Protein 4CIT (pdb70)

Radius of gyration: 21.98 Å; Cα contacts (8 Å, |Δi|>4): 734; chains: 1; bounding box: 60×53×66 Å

Nearest PDB structures (foldseek):
  4cit-assembly1_A  TM=1.002E+00  e=1.075E-64  Zobellia galactanivorans
  4usz-assembly1_A  TM=1.001E+00  e=9.151E-61  Zobellia galactanivorans
  8cxl-assembly1_A  TM=7.680E-01  e=2.649E-12  Streptomyces sp. CNQ-525
  8cxl-assembly1_B  TM=7.711E-01  e=4.203E-12  Streptomyces sp. CNQ-525
  3w36-assembly1_A  TM=7.487E-01  e=2.429E-11  Streptomyces sp. CNQ-525

Structure (mmCIF, N/CA/C/O backbone):
data_4CIT
#
_entry.id   4CIT
#
_cell.length_a   42.800
_cell.length_b   84.400
_cell.length_c   117.400
_cell.angle_alpha   90.00
_cell.angle_beta   90.00
_cell.angle_gamma   90.00
#
_symmetry.space_group_name_H-M   'P 21 21 21'
#
loop_
_entity.id
_entity.type
_entity.pdbx_description
1 polymer 'VANADIUM-DEPENDENT HALOPEROXIDASE'
2 non-polymer 'VANADATE ION'
3 non-polymer 'SODIUM ION'
4 water water
#
loop_
_atom_site.group_PDB
_atom_site.id
_atom_site.type_symbol
_atom_site.label_atom_id
_atom_site.label_alt_id
_atom_site.label_comp_id
_atom_site.label_asym_id
_atom_site.label_entity_id
_atom_site.label_seq_id
_atom_site.pdbx_PDB_ins_code
_atom_site.Cartn_x
_atom_site.Cartn_y
_atom_site.Cartn_z
_atom_site.occupancy
_atom_site.B_iso_or_equiv
_atom_site.auth_seq_id
_atom_site.auth_comp_id
_atom_site.auth_asym_id
_atom_site.auth_atom_id
_atom_site.pdbx_PDB_model_num
ATOM 1 N N . LYS A 1 30 ? 18.834 0.863 5.878 1.00 41.22 22 LYS A N 1
ATOM 2 C CA . LYS A 1 30 ? 18.128 0.316 4.631 1.00 39.20 22 LYS A CA 1
ATOM 3 C C . LYS A 1 30 ? 16.728 0.919 4.376 1.00 37.62 22 LYS A C 1
ATOM 4 O O . LYS A 1 30 ? 15.659 0.405 4.836 1.00 33.51 22 LYS A O 1
ATOM 10 N N . GLU A 1 31 ? 16.754 2.042 3.668 1.00 31.62 23 GLU A N 1
ATOM 11 C CA . GLU A 1 31 ? 15.647 3.001 3.692 1.00 34.33 23 GLU A CA 1
ATOM 12 C C . GLU A 1 31 ? 15.553 3.756 2.385 1.00 26.75 23 GLU A C 1
ATOM 13 O O . GLU A 1 31 ? 15.242 4.904 2.340 1.00 27.45 23 GLU A O 1
ATOM 19 N N . GLU A 1 32 ? 15.781 3.050 1.314 1.00 18.40 24 GLU A N 1
ATOM 20 C CA . GLU A 1 32 ? 15.563 3.584 0.022 1.00 16.73 24 GLU A CA 1
ATOM 21 C C . GLU A 1 32 ? 14.071 3.733 -0.297 1.00 17.89 24 GLU A C 1
ATOM 22 O O . GLU A 1 32 ? 13.261 2.965 0.215 1.00 18.45 24 GLU A O 1
ATOM 28 N N . PRO A 1 33 ? 13.716 4.745 -1.090 1.00 18.89 25 PRO A N 1
ATOM 29 C CA . PRO A 1 33 ? 12.295 4.845 -1.459 1.00 20.16 25 PRO A CA 1
ATOM 30 C C . PRO A 1 33 ? 11.942 3.736 -2.436 1.00 20.11 25 PRO A C 1
ATOM 31 O O . PRO A 1 33 ? 12.817 3.188 -3.148 1.00 16.78 25 PRO A O 1
ATOM 35 N N . ILE A 1 34 ? 10.670 3.346 -2.442 1.00 17.75 26 ILE A N 1
ATOM 36 C CA . ILE A 1 34 ? 10.217 2.311 -3.385 1.00 17.56 26 ILE A CA 1
ATOM 37 C C . ILE A 1 34 ? 9.358 3.031 -4.386 1.00 19.91 26 ILE A C 1
ATOM 38 O O . ILE A 1 34 ? 8.370 3.700 -3.999 1.00 19.83 26 ILE A O 1
ATOM 43 N N . ASN A 1 35 ? 9.754 2.964 -5.662 1.00 17.30 27 ASN A N 1
ATOM 44 C CA A ASN A 1 35 ? 9.045 3.675 -6.740 0.70 18.92 27 ASN A CA 1
ATOM 45 C CA B ASN A 1 35 ? 9.064 3.661 -6.702 0.30 17.55 27 ASN A CA 1
ATOM 46 C C . ASN A 1 35 ? 8.095 2.695 -7.384 1.00 18.57 27 ASN A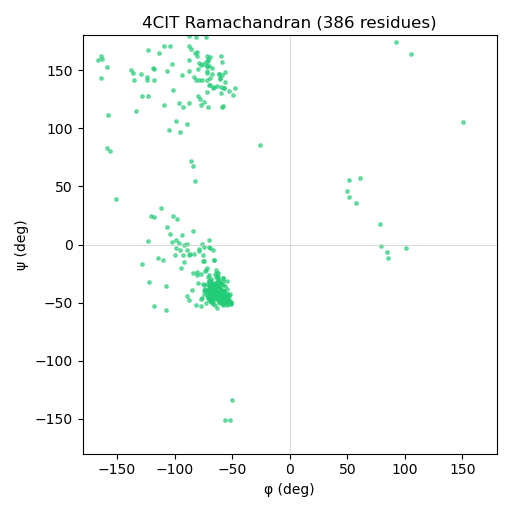 C 1
ATOM 47 O O . ASN A 1 35 ? 8.536 1.732 -8.021 1.00 17.88 27 ASN A O 1
ATOM 56 N N . ILE A 1 36 ? 6.809 2.936 -7.206 1.00 16.09 28 ILE A N 1
ATOM 57 C CA . ILE A 1 36 ? 5.787 2.081 -7.743 1.00 16.22 28 ILE A CA 1
ATOM 58 C C . ILE A 1 36 ? 5.295 2.824 -8.971 1.00 17.83 28 ILE A C 1
ATOM 59 O O . ILE A 1 36 ? 5.035 4.003 -8.934 1.00 20.76 28 ILE A O 1
ATOM 64 N N . THR A 1 37 ? 5.167 2.137 -10.089 1.00 18.21 29 THR A N 1
ATOM 65 C CA . THR A 1 37 ? 4.680 2.809 -11.293 1.00 18.27 29 THR A CA 1
ATOM 66 C C . THR A 1 37 ? 3.414 2.079 -11.831 1.00 15.74 29 THR A C 1
ATOM 67 O O . THR A 1 37 ? 3.074 0.975 -11.407 1.00 15.69 29 THR A O 1
ATOM 71 N N . PRO A 1 38 ? 2.722 2.728 -12.768 1.00 15.55 30 PRO A N 1
ATOM 72 C CA . PRO A 1 38 ? 1.514 2.068 -13.300 1.00 15.33 30 PRO A CA 1
ATOM 73 C C . PRO A 1 38 ? 1.857 0.774 -13.977 1.00 14.97 30 PRO A C 1
ATOM 74 O O . PRO A 1 38 ? 1.021 -0.171 -14.014 1.00 14.92 30 PRO A O 1
ATOM 78 N N . GLU A 1 39 ? 3.095 0.650 -14.448 1.00 15.95 31 GLU A N 1
ATOM 79 C CA . GLU A 1 39 ? 3.463 -0.639 -15.094 1.00 16.20 31 GLU A CA 1
ATOM 80 C C . GLU A 1 39 ? 3.438 -1.865 -14.138 1.00 17.67 31 GLU A C 1
ATOM 81 O O . GLU A 1 39 ? 3.301 -2.988 -14.611 1.00 14.20 31 GLU A O 1
ATOM 87 N N . GLU A 1 40 ? 3.546 -1.651 -12.807 1.00 16.07 32 GLU A N 1
ATOM 88 C CA . GLU A 1 40 ? 3.4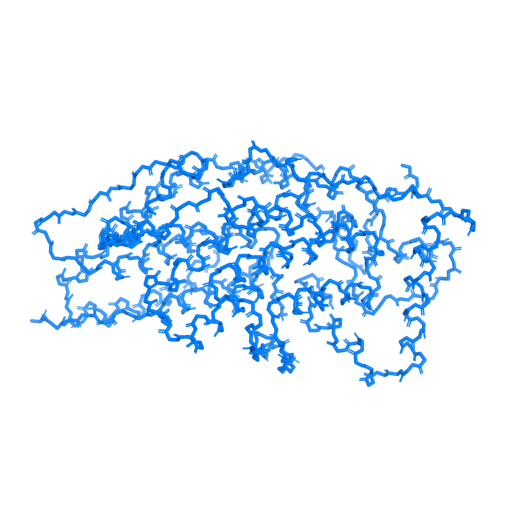49 -2.723 -11.906 1.00 17.27 32 GLU A CA 1
ATOM 89 C C . GLU A 1 40 ? 1.985 -3.184 -11.739 1.00 15.86 32 GLU A C 1
ATOM 90 O O . GLU A 1 40 ? 1.703 -4.368 -11.539 1.00 15.08 32 GLU A O 1
ATOM 96 N N . LEU A 1 41 ? 1.049 -2.238 -11.818 1.00 14.62 33 LEU A N 1
ATOM 97 C CA . LEU A 1 41 ? -0.349 -2.619 -11.876 1.00 15.70 33 LEU A CA 1
ATOM 98 C C . LEU A 1 41 ? -0.590 -3.429 -13.162 1.00 13.63 33 LEU A C 1
ATOM 99 O O . LEU A 1 41 ? -1.268 -4.503 -13.151 1.00 13.34 33 LEU A O 1
ATOM 104 N N . ASP A 1 42 ? -0.046 -2.918 -14.277 1.00 13.25 34 ASP A N 1
ATOM 105 C CA . ASP A 1 42 ? -0.189 -3.636 -15.523 1.00 13.25 34 ASP A CA 1
ATOM 106 C C . ASP A 1 42 ? 0.362 -5.075 -15.453 1.00 13.29 34 ASP A C 1
ATOM 107 O O . ASP A 1 42 ? -0.191 -5.974 -16.101 1.00 13.86 34 ASP A O 1
ATOM 112 N N . ALA A 1 43 ? 1.494 -5.249 -14.780 1.00 12.14 35 ALA A N 1
ATOM 113 C CA . ALA A 1 43 ? 2.090 -6.562 -14.557 1.00 13.27 35 ALA A CA 1
ATOM 114 C C . ALA A 1 43 ? 1.067 -7.528 -13.903 1.00 12.49 35 ALA A C 1
ATOM 115 O O . ALA A 1 43 ? 0.902 -8.667 -14.314 1.00 11.90 35 ALA A O 1
ATOM 117 N N . SER A 1 44 ? 0.374 -7.088 -12.856 1.00 12.29 36 SER A N 1
ATOM 118 C CA . SER A 1 44 ? -0.623 -7.893 -12.211 1.00 12.61 36 SER A CA 1
ATOM 119 C C . SER A 1 44 ? -1.798 -8.244 -13.120 1.00 12.23 36 SER A C 1
ATOM 120 O O . SER A 1 44 ? -2.186 -9.426 -13.224 1.00 12.09 36 SER A O 1
ATOM 123 N N . ILE A 1 45 ? -2.266 -7.270 -13.884 1.00 11.27 37 ILE A N 1
ATOM 124 C CA . ILE A 1 45 ? -3.399 -7.494 -14.776 1.00 11.91 37 ILE A CA 1
ATOM 125 C C . ILE A 1 45 ? -2.946 -8.428 -15.949 1.00 12.04 37 ILE A C 1
ATOM 126 O O . ILE A 1 45 ? -3.682 -9.290 -16.347 1.00 11.92 37 ILE A O 1
ATOM 131 N N . ASP A 1 46 ? -1.728 -8.260 -16.489 1.00 12.58 38 ASP A N 1
ATOM 132 C CA . ASP A 1 46 ? -1.206 -9.158 -17.523 1.00 14.88 38 ASP A CA 1
ATOM 133 C C . ASP A 1 46 ? -1.062 -10.591 -16.996 1.00 15.29 38 ASP A C 1
ATOM 134 O O . ASP A 1 46 ? -1.417 -11.517 -17.717 1.00 14.34 38 ASP A O 1
ATOM 139 N N . ARG A 1 47 ? -0.577 -10.758 -15.739 1.00 13.12 39 ARG A N 1
ATOM 140 C CA . ARG A 1 47 ? -0.433 -12.095 -15.219 1.00 12.17 39 ARG A CA 1
ATOM 141 C C . ARG A 1 47 ? -1.814 -12.732 -15.021 1.00 12.15 39 ARG A C 1
ATOM 142 O O . ARG A 1 47 ? -2.023 -13.917 -15.310 1.00 11.69 39 ARG A O 1
ATOM 150 N N . VAL A 1 48 ? -2.755 -11.991 -14.468 1.00 12.01 40 VAL A N 1
ATOM 151 C CA . VAL A 1 48 ? -4.089 -12.579 -14.221 1.00 12.95 40 VAL A CA 1
ATOM 152 C C . VAL A 1 48 ? -4.752 -12.961 -15.544 1.00 13.61 40 VAL A C 1
ATOM 153 O O . VAL A 1 48 ? -5.451 -13.990 -15.617 1.00 15.03 40 VAL A O 1
ATOM 157 N N . THR A 1 49 ? -4.512 -12.157 -16.540 1.00 13.13 41 THR A N 1
ATOM 158 C CA . THR A 1 49 ? -4.974 -12.438 -17.879 1.00 15.48 41 THR A CA 1
ATOM 159 C C . THR A 1 49 ? -4.464 -13.792 -18.373 1.00 16.39 41 THR A C 1
ATOM 160 O O . THR A 1 49 ? -5.247 -14.680 -18.917 1.00 17.30 41 THR A O 1
ATOM 164 N N . GLU A 1 50 ? -3.181 -13.971 -18.230 1.00 15.12 42 GLU A N 1
ATOM 165 C CA . GLU A 1 50 ? -2.539 -15.232 -18.653 1.00 17.34 42 GLU A CA 1
ATOM 166 C C . GLU A 1 50 ? -3.070 -16.432 -17.875 1.00 15.96 42 GLU A C 1
ATOM 167 O O . GLU A 1 50 ? -3.408 -17.469 -18.470 1.00 17.02 42 GLU A O 1
ATOM 173 N N . ILE A 1 51 ? -3.274 -16.253 -16.579 1.00 13.60 43 ILE A N 1
ATOM 174 C CA . ILE A 1 51 ? -3.778 -17.321 -15.750 1.00 13.37 43 ILE A CA 1
ATOM 175 C C . ILE A 1 51 ? -5.215 -17.702 -16.128 1.00 15.21 43 ILE A C 1
ATOM 176 O O . ILE A 1 51 ? -5.587 -18.883 -16.126 1.00 15.48 43 ILE A O 1
ATOM 181 N N A MET A 1 52 ? -6.025 -16.689 -16.432 0.80 15.53 44 MET A N 1
ATOM 182 N N B MET A 1 52 ? -6.047 -16.714 -16.450 0.20 14.04 44 MET A N 1
ATOM 183 C CA A MET A 1 52 ? -7.385 -16.882 -16.912 0.80 17.86 44 MET A CA 1
ATOM 184 C CA B MET A 1 52 ? -7.437 -17.016 -16.785 0.20 13.95 44 MET A CA 1
ATOM 185 C C A MET A 1 52 ? -7.521 -17.781 -18.105 0.80 18.35 44 MET A C 1
ATOM 186 C C B MET A 1 52 ? -7.585 -17.756 -18.129 0.20 16.23 44 MET A C 1
ATOM 187 O O A MET A 1 52 ? -8.435 -18.621 -18.139 0.80 22.36 44 MET A O 1
ATOM 188 O O B MET A 1 52 ? -8.557 -18.486 -18.309 0.20 17.55 44 MET A O 1
ATOM 197 N N . ILE A 1 53 ? -6.627 -17.592 -19.041 1.00 18.54 45 ILE A N 1
ATOM 198 C CA . ILE A 1 53 ? -6.522 -18.448 -20.220 1.00 23.89 45 ILE A CA 1
ATOM 199 C C . ILE A 1 53 ? -6.222 -19.864 -19.781 1.00 23.07 45 ILE A C 1
ATOM 200 O O . ILE A 1 53 ? -6.979 -20.825 -20.071 1.00 21.26 45 ILE A O 1
ATOM 205 N N . HIS A 1 54 ? -5.159 -19.995 -18.998 1.00 18.91 46 HIS A N 1
ATOM 206 C CA . HIS A 1 54 ? -4.807 -21.308 -18.485 1.00 20.48 46 HIS A CA 1
ATOM 207 C C . HIS A 1 54 ? -5.942 -22.044 -17.731 1.00 20.77 46 HIS A C 1
ATOM 208 O O . HIS A 1 54 ? -6.139 -23.285 -17.942 1.00 16.60 46 HIS A O 1
ATOM 215 N N . ASP A 1 55 ? -6.712 -21.349 -16.876 1.00 16.70 47 ASP A N 1
ATOM 216 C CA . ASP A 1 55 ? -7.697 -21.935 -15.986 1.00 18.69 47 ASP A CA 1
ATOM 217 C C . ASP A 1 55 ? -9.092 -22.055 -16.645 1.00 20.26 47 ASP A C 1
ATOM 218 O O . ASP A 1 55 ? -10.048 -22.575 -16.024 1.00 23.71 47 ASP A O 1
ATOM 223 N N . ILE A 1 56 ? -9.173 -21.522 -17.853 1.00 17.08 48 ILE A N 1
ATOM 224 C CA . ILE A 1 56 ? -10.365 -21.596 -18.721 1.00 22.35 48 ILE A CA 1
ATOM 225 C C . ILE A 1 56 ? -11.589 -20.923 -18.084 1.00 18.42 48 ILE A C 1
ATOM 226 O O . ILE A 1 56 ? -12.682 -21.451 -17.957 1.00 20.14 48 ILE A O 1
ATOM 231 N N . PHE A 1 57 ? -11.377 -19.665 -17.781 1.00 16.70 49 PHE A N 1
ATOM 232 C CA . PHE A 1 57 ? -12.481 -18.790 -17.399 1.00 16.60 49 PHE A CA 1
ATOM 233 C C . PHE A 1 57 ? -13.313 -18.338 -18.576 1.00 15.35 49 PHE A C 1
ATOM 234 O O . PHE A 1 57 ? -12.817 -17.898 -19.592 1.00 17.96 49 PHE A O 1
ATOM 242 N N . SER A 1 58 ? -14.617 -18.264 -18.382 1.00 14.36 50 SER A N 1
ATOM 243 C CA . SER A 1 58 ? -15.527 -17.800 -19.440 1.00 13.86 50 SER A CA 1
ATOM 244 C C . SER A 1 58 ? -15.604 -16.250 -19.513 1.00 11.65 50 SER A C 1
ATOM 245 O O . SER A 1 58 ? -15.217 -15.566 -18.563 1.00 12.76 50 SER A O 1
ATOM 248 N N . PRO A 1 59 ? -16.141 -15.685 -20.621 1.00 12.17 51 PRO A N 1
ATOM 249 C CA . PRO A 1 59 ? -16.188 -14.214 -20.724 1.00 13.35 51 PRO A CA 1
ATOM 250 C C . PRO A 1 59 ? -16.851 -13.446 -19.583 1.00 13.12 51 PRO A C 1
ATOM 251 O O . PRO A 1 59 ? -16.229 -12.518 -19.006 1.00 12.75 51 PRO A O 1
ATOM 255 N N . PRO A 1 60 ? -18.024 -13.877 -19.133 1.00 12.14 52 PRO A N 1
ATOM 256 C CA . PRO A 1 60 ? -18.587 -13.133 -18.008 1.00 11.64 52 PRO A CA 1
ATOM 257 C C . PRO A 1 60 ? -17.802 -13.253 -16.697 1.00 11.28 52 PRO A C 1
ATOM 258 O O . PRO A 1 60 ? -17.653 -12.250 -15.972 1.00 11.75 52 PRO A O 1
ATOM 262 N N . VAL A 1 61 ? -17.296 -14.444 -16.401 1.00 11.41 53 VAL A N 1
ATOM 263 C CA . VAL A 1 61 ? -16.549 -14.686 -15.136 1.00 11.43 53 VAL A CA 1
ATOM 264 C C . VAL A 1 61 ? -15.226 -13.865 -15.135 1.00 11.78 53 VAL A C 1
ATOM 265 O O . VAL A 1 61 ? -14.836 -13.292 -14.100 1.00 10.99 53 VAL A O 1
ATOM 269 N N . ALA A 1 62 ? -14.591 -13.736 -16.310 1.00 11.67 54 ALA A N 1
ATOM 270 C CA . ALA A 1 62 ? -13.378 -12.928 -16.471 1.00 13.64 54 ALA A CA 1
ATOM 271 C C . ALA A 1 62 ? -13.613 -11.471 -16.053 1.00 12.87 54 ALA A C 1
ATOM 272 O O . ALA A 1 62 ? -12.758 -10.857 -15.448 1.00 12.40 54 ALA A O 1
ATOM 274 N N . SER A 1 63 ? -14.822 -10.926 -16.299 1.00 12.08 55 SER A N 1
ATOM 275 C CA . SER A 1 63 ? -15.101 -9.527 -15.989 1.00 12.44 55 SER A CA 1
ATOM 276 C C . SER A 1 63 ? -15.137 -9.261 -14.491 1.00 11.21 55 SER A C 1
ATOM 277 O O . SER A 1 63 ? -14.732 -8.224 -13.980 1.00 11.25 55 SER A O 1
ATOM 280 N N . ARG A 1 64 ? -15.524 -10.290 -13.762 1.00 11.36 56 ARG A N 1
ATOM 281 C CA . ARG A 1 64 ? -15.612 -10.208 -12.309 1.00 11.94 56 ARG A CA 1
ATOM 282 C C . ARG A 1 64 ? -14.154 -10.223 -11.718 1.00 11.62 56 ARG A C 1
ATOM 283 O O . ARG A 1 64 ? -13.803 -9.526 -10.776 1.00 11.05 56 ARG A O 1
ATOM 291 N N . ILE A 1 65 ? -13.301 -11.048 -12.300 1.00 11.14 57 ILE A N 1
ATOM 292 C CA . ILE A 1 65 ? -11.849 -11.164 -11.938 1.00 12.04 57 ILE A CA 1
ATOM 293 C C . ILE A 1 65 ? -11.090 -9.843 -12.131 1.00 11.10 57 ILE A C 1
ATOM 294 O O . ILE A 1 65 ? -10.271 -9.486 -11.322 1.00 10.92 57 ILE A O 1
ATOM 299 N N . PHE A 1 66 ? -11.391 -9.077 -13.190 1.00 10.66 58 PHE A N 1
ATOM 300 C CA . PHE A 1 66 ? -10.781 -7.774 -13.414 1.00 10.62 58 PHE A CA 1
ATOM 301 C C . PHE A 1 66 ? -11.302 -6.702 -12.466 1.00 10.28 58 PHE A C 1
ATOM 302 O O . PHE A 1 66 ? -10.520 -5.905 -12.002 1.00 10.93 58 PHE A O 1
ATOM 310 N N . ALA A 1 67 ? -12.593 -6.706 -12.144 1.00 9.29 59 ALA A N 1
ATOM 311 C CA . ALA A 1 67 ? -13.175 -5.600 -11.420 1.00 9.10 59 ALA A CA 1
ATOM 312 C C . ALA A 1 67 ? -12.829 -5.446 -9.957 1.00 9.00 59 ALA A C 1
ATOM 313 O O . ALA A 1 67 ? -12.437 -4.362 -9.534 1.00 10.81 59 ALA A O 1
ATOM 315 N N . TYR A 1 68 ? -12.960 -6.521 -9.186 1.00 9.07 60 TYR A N 1
ATOM 316 C CA . TYR A 1 68 ? -12.756 -6.444 -7.770 1.00 8.82 60 TYR A CA 1
ATOM 317 C C . TYR A 1 68 ? -11.323 -5.997 -7.347 1.00 9.45 60 TYR A C 1
ATOM 318 O O . TYR A 1 68 ? -11.177 -5.166 -6.451 1.00 8.46 60 TYR A O 1
ATOM 327 N N . PRO A 1 69 ? -10.282 -6.548 -7.950 1.00 8.67 61 PRO A N 1
ATOM 328 C CA . PRO A 1 69 ? -8.959 -6.112 -7.558 1.00 9.15 61 PRO A CA 1
ATOM 329 C C . PRO A 1 69 ? -8.685 -4.634 -7.910 1.00 8.74 61 PRO A C 1
ATOM 330 O O . PRO A 1 69 ? -8.030 -3.925 -7.149 1.00 7.78 61 PRO A O 1
ATOM 334 N N . ASN A 1 70 ? -9.201 -4.146 -9.030 1.00 8.23 62 ASN A N 1
ATOM 335 C CA . ASN A 1 70 ? -9.110 -2.731 -9.291 1.00 8.74 62 ASN A CA 1
ATOM 336 C C . ASN A 1 70 ? -9.831 -1.898 -8.293 1.00 8.27 62 ASN A C 1
ATOM 337 O O . ASN A 1 70 ? -9.299 -0.836 -7.862 1.00 8.86 62 ASN A O 1
ATOM 342 N N . VAL A 1 71 ? -11.044 -2.283 -7.854 1.00 9.04 63 VAL A N 1
ATOM 343 C CA . VAL A 1 71 ? -11.766 -1.503 -6.860 1.00 9.20 63 VAL A CA 1
ATOM 344 C C . VAL A 1 71 ? -10.947 -1.396 -5.599 1.00 10.30 63 VAL A C 1
ATOM 345 O O . VAL A 1 71 ? -10.900 -0.295 -4.984 1.00 8.24 63 VAL A O 1
ATOM 349 N N . ALA A 1 72 ? -10.375 -2.532 -5.137 1.00 10.20 64 ALA A N 1
ATOM 350 C CA . ALA A 1 72 ? -9.516 -2.481 -3.949 1.00 9.65 64 ALA A CA 1
ATOM 351 C C . ALA A 1 72 ? -8.342 -1.486 -4.023 1.00 9.20 64 ALA A C 1
ATOM 352 O O . ALA A 1 72 ? -8.138 -0.649 -3.125 1.00 9.18 64 ALA A O 1
ATOM 354 N N . ALA A 1 73 ? -7.604 -1.550 -5.128 1.00 9.34 65 ALA A N 1
ATOM 355 C CA . ALA A 1 73 ? -6.531 -0.593 -5.344 1.00 9.22 65 ALA A CA 1
ATOM 356 C C . ALA A 1 73 ? -6.990 0.821 -5.453 1.00 9.20 65 ALA A C 1
ATOM 357 O O . ALA A 1 73 ? -6.405 1.749 -4.837 1.00 9.77 65 ALA A O 1
ATOM 359 N N . TYR A 1 74 ? -8.076 1.039 -6.195 1.00 8.75 66 TYR A N 1
ATOM 360 C CA . TYR A 1 74 ? -8.640 2.371 -6.338 1.00 9.74 66 TYR A CA 1
ATOM 361 C C . TYR A 1 74 ? -9.065 2.932 -5.024 1.00 9.32 66 TYR A C 1
ATOM 362 O O . TYR A 1 74 ? -8.785 4.106 -4.682 1.00 8.18 66 TYR A O 1
ATOM 371 N N . GLU A 1 75 ? -9.688 2.105 -4.172 1.00 9.04 67 GLU A N 1
ATOM 372 C CA . GLU A 1 75 ? -10.038 2.645 -2.849 1.00 9.40 67 GLU A CA 1
ATOM 373 C C . GLU A 1 75 ? -8.839 3.172 -2.025 1.00 9.82 67 GLU A C 1
ATOM 374 O O . GLU A 1 75 ? -8.939 4.145 -1.263 1.00 8.83 67 GLU A O 1
ATOM 380 N N . ILE A 1 76 ? -7.761 2.495 -2.099 1.00 9.98 68 ILE A N 1
ATOM 381 C CA . ILE A 1 76 ? -6.479 2.951 -1.451 1.00 10.68 68 ILE A CA 1
ATOM 382 C C . ILE A 1 76 ? -6.033 4.302 -1.951 1.00 12.87 68 ILE A C 1
ATOM 383 O O . ILE A 1 76 ? -5.766 5.257 -1.162 1.00 11.82 68 ILE A O 1
ATOM 388 N N . VAL A 1 77 ? -6.041 4.444 -3.268 1.00 11.14 69 VAL A N 1
ATOM 389 C CA . VAL A 1 77 ? -5.808 5.730 -3.881 1.00 13.03 69 VAL A CA 1
ATOM 390 C C . VAL A 1 77 ? -6.762 6.808 -3.460 1.00 12.12 69 VAL A C 1
ATOM 391 O O . VAL A 1 77 ? -6.314 7.895 -3.036 1.00 13.36 69 VAL A O 1
ATOM 395 N N . ALA A 1 78 ? -8.064 6.559 -3.477 1.00 10.50 70 ALA A N 1
ATOM 396 C CA . ALA A 1 78 ? -9.093 7.515 -3.085 1.00 10.91 70 ALA A CA 1
ATOM 397 C C . ALA A 1 78 ? -8.959 7.965 -1.583 1.00 11.81 70 ALA A C 1
ATOM 398 O O . ALA A 1 78 ? -9.201 9.120 -1.232 1.00 12.15 70 ALA A O 1
ATOM 400 N N . ALA A 1 79 ? -8.519 7.062 -0.778 1.00 12.74 71 ALA A N 1
ATOM 401 C CA . ALA A 1 79 ? -8.453 7.363 0.642 1.00 13.66 71 ALA A CA 1
ATOM 402 C C . ALA A 1 79 ? -7.302 8.343 0.917 1.00 14.97 71 ALA A C 1
ATOM 403 O O . ALA A 1 79 ? -7.224 8.971 2.013 1.00 17.27 71 ALA A O 1
ATOM 405 N N . THR A 1 80 ? -6.343 8.385 0.011 1.00 14.31 72 THR A N 1
ATOM 406 C CA . THR A 1 80 ? -5.105 9.055 0.213 1.00 16.09 72 THR A CA 1
ATOM 407 C C . THR A 1 80 ? -4.792 10.109 -0.819 1.00 17.76 72 THR A C 1
ATOM 408 O O . THR A 1 80 ? -3.744 10.661 -0.779 1.00 19.40 72 THR A O 1
ATOM 412 N N . ASN A 1 81 ? -5.695 10.348 -1.752 1.00 14.21 73 ASN A N 1
ATOM 413 C CA . ASN A 1 81 ? -5.463 11.345 -2.842 1.00 15.68 73 ASN A CA 1
ATOM 414 C C . ASN A 1 81 ? -6.726 12.169 -2.918 1.00 17.33 73 ASN A C 1
ATOM 415 O O . ASN A 1 81 ? -7.836 11.652 -3.118 1.00 14.53 73 ASN A O 1
ATOM 420 N N . ASP A 1 82 ? -6.591 13.464 -2.592 1.00 18.09 74 ASP A N 1
ATOM 421 C CA . ASP A 1 82 ? -7.732 14.347 -2.585 1.00 19.30 74 ASP A CA 1
ATOM 422 C C . ASP A 1 82 ? -8.297 14.665 -3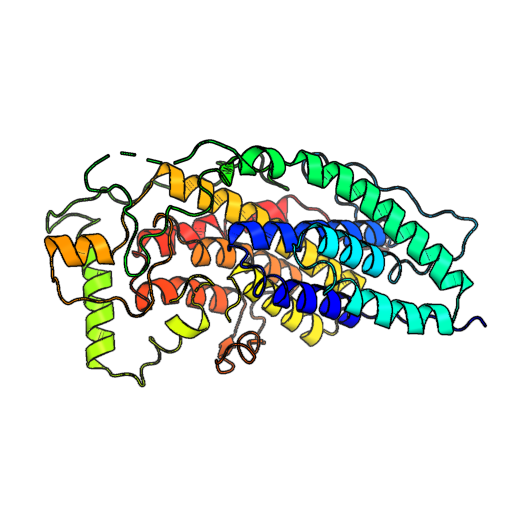.966 1.00 18.67 74 ASP A C 1
ATOM 423 O O . ASP A 1 82 ? -9.310 15.367 -4.009 1.00 19.97 74 ASP A O 1
ATOM 428 N N . ASN A 1 83 ? -7.714 14.176 -5.057 1.00 16.79 75 ASN A N 1
ATOM 429 C CA . ASN A 1 83 ? -8.345 14.347 -6.333 1.00 16.38 75 ASN A CA 1
ATOM 430 C C . ASN A 1 83 ? -9.388 13.242 -6.729 1.00 14.60 75 ASN A C 1
ATOM 431 O O . ASN A 1 83 ? -10.016 13.364 -7.780 1.00 13.47 75 ASN A O 1
ATOM 436 N N . TYR A 1 84 ? -9.497 12.141 -5.966 1.00 11.17 76 TYR A N 1
ATOM 437 C CA . TYR A 1 84 ? -10.311 10.979 -6.335 1.00 10.68 76 TYR A CA 1
ATOM 438 C C . TYR A 1 84 ? -11.206 10.632 -5.213 1.00 11.33 76 TYR A C 1
ATOM 439 O O . TYR A 1 84 ? -10.735 10.547 -4.084 1.00 12.18 76 TYR A O 1
ATOM 448 N N . ASN A 1 85 ? -12.499 10.502 -5.473 1.00 10.26 77 ASN A N 1
ATOM 449 C CA . ASN A 1 85 ? -13.476 10.155 -4.450 1.00 11.56 77 ASN A CA 1
ATOM 450 C C . ASN A 1 85 ? -13.643 8.689 -4.260 1.00 10.01 77 ASN A C 1
ATOM 451 O O . ASN A 1 85 ? -13.559 7.928 -5.231 1.00 10.57 77 ASN A O 1
ATOM 456 N N . SER A 1 86 ? -13.966 8.253 -3.039 1.00 10.19 78 SER A N 1
ATOM 457 C CA . SER A 1 86 ? -14.195 6.859 -2.776 1.00 10.30 78 SER A CA 1
ATOM 458 C C . SER A 1 86 ? -15.453 6.339 -3.470 1.00 10.80 78 SER A C 1
ATOM 459 O O . SER A 1 86 ? -16.414 7.107 -3.647 1.00 10.90 78 SER A O 1
ATOM 462 N N . LEU A 1 87 ? -15.419 5.075 -3.881 1.00 9.88 79 LEU A N 1
ATOM 463 C CA . LEU A 1 87 ? -16.558 4.377 -4.475 1.00 11.22 79 LEU A CA 1
ATOM 464 C C . LEU A 1 87 ? -17.476 3.839 -3.392 1.00 10.85 79 LEU A C 1
ATOM 465 O O . LEU A 1 87 ? -18.543 3.256 -3.664 1.00 12.31 79 LEU A O 1
ATOM 470 N N . ALA A 1 88 ? -17.042 3.925 -2.132 1.00 11.51 80 ALA A N 1
ATOM 471 C CA . ALA A 1 88 ? -17.917 3.438 -1.060 1.00 11.10 80 ALA A CA 1
ATOM 472 C C . ALA A 1 88 ? -19.186 4.323 -1.076 1.00 11.89 80 ALA A C 1
ATOM 473 O O . ALA A 1 88 ? -19.133 5.552 -1.299 1.00 11.21 80 ALA A O 1
ATOM 475 N N . GLY A 1 89 ? -20.338 3.712 -0.953 1.00 11.47 81 GLY A N 1
ATOM 476 C CA . GLY A 1 89 ? -21.533 4.396 -1.049 1.00 12.79 81 GLY A CA 1
ATOM 477 C C . GLY A 1 89 ? -22.031 4.553 -2.486 1.00 13.67 81 GLY A C 1
ATOM 478 O O . GLY A 1 89 ? -23.171 5.032 -2.713 1.00 13.73 81 GLY A O 1
ATOM 479 N N . GLN A 1 90 ? -21.166 4.249 -3.445 1.00 12.16 82 GLN A N 1
ATOM 480 C CA . GLN A 1 90 ? -21.497 4.394 -4.880 1.00 11.02 82 GLN A CA 1
ATOM 481 C C . GLN A 1 90 ? -21.699 3.023 -5.573 1.00 13.59 82 GLN A C 1
ATOM 482 O O . GLN A 1 90 ? -22.554 2.907 -6.480 1.00 13.91 82 GLN A O 1
ATOM 488 N N . LEU A 1 91 ? -20.946 2.034 -5.196 1.00 10.94 83 LEU A N 1
ATOM 489 C CA . LEU A 1 91 ? -21.122 0.682 -5.705 1.00 10.34 83 LEU A CA 1
ATOM 490 C C . LEU A 1 91 ? -22.013 -0.089 -4.750 1.00 11.27 83 LEU A C 1
ATOM 491 O O . LEU A 1 91 ? -21.884 0.082 -3.496 1.00 11.40 83 LEU A O 1
ATOM 496 N N . ASN A 1 92 ? -22.852 -1.011 -5.267 1.00 10.53 84 ASN A N 1
ATOM 497 C CA . ASN A 1 92 ? -23.793 -1.725 -4.399 1.00 10.22 84 ASN A CA 1
ATOM 498 C C . ASN A 1 92 ? -23.177 -2.509 -3.258 1.00 9.46 84 ASN A C 1
ATOM 499 O O . ASN A 1 92 ? -22.394 -3.381 -3.501 1.00 10.10 84 ASN A O 1
ATOM 504 N N . GLY A 1 93 ? -23.524 -2.165 -2.019 1.00 9.60 85 GLY A N 1
ATOM 505 C CA . GLY A 1 93 ? -23.029 -2.870 -0.827 1.00 12.65 85 GLY A CA 1
ATOM 506 C C . GLY A 1 93 ? -21.624 -2.419 -0.283 1.00 11.53 85 GLY A C 1
ATOM 507 O O . GLY A 1 93 ? -21.188 -2.977 0.673 1.00 12.95 85 GLY A O 1
ATOM 508 N N . LEU A 1 94 ? -20.920 -1.564 -0.961 1.00 10.56 86 LEU A N 1
ATOM 509 C CA . LEU A 1 94 ? -19.547 -1.265 -0.625 1.00 10.87 86 LEU A CA 1
ATOM 510 C C . LEU A 1 94 ? -19.525 -0.144 0.413 1.00 10.73 86 LEU A C 1
ATOM 511 O O . LEU A 1 94 ? -20.070 0.948 0.223 1.00 10.43 86 LEU A O 1
ATOM 516 N N . THR A 1 95 ? -18.913 -0.490 1.543 1.00 12.16 87 THR A N 1
ATOM 517 C CA . THR A 1 95 ? -18.609 0.457 2.621 1.00 12.27 87 THR A CA 1
ATOM 518 C C . THR A 1 95 ? -17.167 0.878 2.714 1.00 11.76 87 THR A C 1
ATOM 519 O O . THR A 1 95 ? -16.274 0.374 2.014 1.00 12.05 87 THR A O 1
ATOM 523 N N . ALA A 1 96 ? -16.926 1.869 3.559 1.00 12.04 88 ALA A N 1
ATOM 524 C CA . ALA A 1 96 ? -15.560 2.449 3.625 1.00 13.09 88 ALA A CA 1
ATOM 525 C C . ALA A 1 96 ? -14.462 1.457 4.011 1.00 14.56 88 ALA A C 1
ATOM 526 O O . ALA A 1 96 ? -14.577 0.659 4.987 1.00 13.76 88 ALA A O 1
ATOM 528 N N . ILE A 1 97 ? -13.341 1.521 3.287 1.00 12.36 89 ILE A N 1
ATOM 529 C CA . ILE A 1 97 ? -12.149 0.724 3.661 1.00 13.66 89 ILE A CA 1
ATOM 530 C C . ILE A 1 97 ? -11.507 1.274 4.936 1.00 14.06 89 ILE A C 1
ATOM 531 O O . ILE A 1 97 ? -11.683 2.445 5.272 1.00 14.37 89 ILE A O 1
ATOM 536 N N . PRO A 1 98 ? -10.725 0.427 5.597 1.00 15.14 90 PRO A N 1
ATOM 537 C CA . PRO A 1 98 ? -9.969 0.914 6.715 1.00 18.67 90 PRO A CA 1
ATOM 538 C C . PRO A 1 98 ? -9.024 1.995 6.262 1.00 16.44 90 PRO A C 1
ATOM 539 O O . PRO A 1 98 ? -8.444 1.860 5.199 1.00 14.03 90 PRO A O 1
ATOM 543 N N . GLU A 1 99 ? -8.823 3.023 7.095 1.00 17.32 91 GLU A N 1
ATOM 544 C CA . GLU A 1 99 ? -7.804 4.059 6.859 1.00 20.15 91 GLU A CA 1
ATOM 545 C C . GLU A 1 99 ? -6.408 3.561 7.259 1.00 16.25 91 GLU A C 1
ATOM 546 O O . GLU A 1 99 ? -6.316 2.741 8.108 1.00 16.53 91 GLU A O 1
ATOM 552 N N . PRO A 1 100 ? -5.339 4.121 6.696 1.00 16.32 92 PRO A N 1
ATOM 553 C CA . PRO A 1 100 ? -4.030 3.698 7.070 1.00 16.16 92 PRO A CA 1
ATOM 554 C C . PRO A 1 100 ? -3.671 4.280 8.453 1.00 15.23 92 PRO A C 1
ATOM 555 O O . PRO A 1 100 ? -4.201 5.337 8.866 1.00 16.69 92 PRO A O 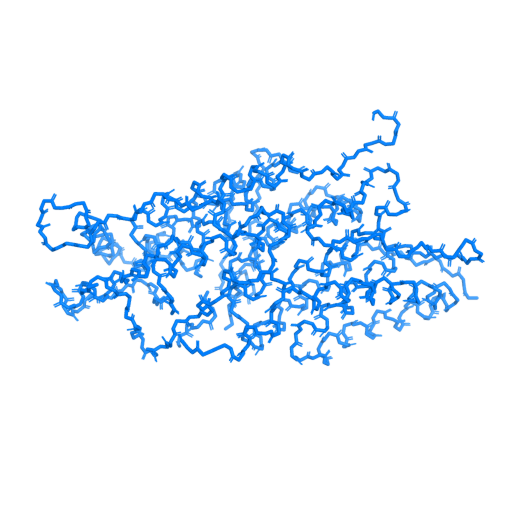1
ATOM 559 N N . ASP A 1 101 ? -2.765 3.594 9.106 1.00 16.82 93 ASP A N 1
ATOM 560 C CA . ASP A 1 101 ? -2.306 3.970 10.474 1.00 15.51 93 ASP A CA 1
ATOM 561 C C . ASP A 1 101 ? -1.482 5.225 10.338 1.00 13.91 93 ASP A C 1
ATOM 562 O O . ASP A 1 101 ? -0.439 5.216 9.640 1.00 13.80 93 ASP A O 1
ATOM 567 N N . THR A 1 102 ? -1.899 6.360 10.971 1.00 13.40 94 THR A N 1
ATOM 568 C CA . THR A 1 102 ? -1.139 7.595 10.837 1.00 14.92 94 THR A CA 1
ATOM 569 C C . THR A 1 102 ? 0.259 7.543 11.458 1.00 14.70 94 THR A C 1
ATOM 570 O O . THR A 1 102 ? 1.055 8.452 11.229 1.00 15.06 94 THR A O 1
ATOM 574 N N . THR A 1 103 ? 0.547 6.538 12.272 1.00 14.39 95 THR A N 1
ATOM 575 C CA . THR A 1 103 ? 1.815 6.423 12.914 1.00 13.48 95 THR A CA 1
ATOM 576 C C . THR A 1 103 ? 2.863 5.657 12.130 1.00 17.00 95 THR A C 1
ATOM 577 O O . THR A 1 103 ? 4.011 5.524 12.571 1.00 20.14 95 THR A O 1
ATOM 581 N N . LYS A 1 104 ? 2.486 5.187 10.943 1.00 15.18 96 LYS A N 1
ATOM 582 C CA . LYS A 1 104 ? 3.397 4.435 10.120 1.00 17.77 96 LYS A CA 1
ATOM 583 C C . LYS A 1 104 ? 3.580 5.179 8.832 1.00 15.74 96 LYS A C 1
ATOM 584 O O . LYS A 1 104 ? 2.685 5.901 8.400 1.00 16.57 96 LYS A O 1
ATOM 590 N N . THR A 1 105 ? 4.728 4.996 8.224 1.00 17.15 97 THR A N 1
ATOM 591 C CA . THR A 1 105 ? 5.028 5.571 6.880 1.00 16.76 97 THR A CA 1
ATOM 592 C C . THR A 1 105 ? 4.613 4.432 5.931 1.00 15.69 97 THR A C 1
ATOM 593 O O . THR A 1 105 ? 5.132 3.288 5.993 1.00 15.16 97 THR A O 1
ATOM 597 N N . ILE A 1 106 ? 3.633 4.738 5.092 1.00 15.01 98 ILE A N 1
ATOM 598 C CA . ILE A 1 106 ? 3.147 3.738 4.137 1.00 14.18 98 ILE A CA 1
ATOM 599 C C . ILE A 1 106 ? 3.251 4.289 2.735 1.00 12.88 98 ILE A C 1
ATOM 600 O O . ILE A 1 106 ? 2.875 5.461 2.464 1.00 11.81 98 ILE A O 1
ATOM 605 N N . ASN A 1 107 ? 3.620 3.426 1.789 1.00 12.52 99 ASN A N 1
ATOM 606 C CA . ASN A 1 107 ? 3.691 3.851 0.377 1.00 11.25 99 ASN A CA 1
ATOM 607 C C . ASN A 1 107 ? 2.327 3.310 -0.174 1.00 12.14 99 ASN A C 1
ATOM 608 O O . ASN A 1 107 ? 2.115 2.080 -0.255 1.00 11.10 99 ASN A O 1
ATOM 613 N N . TYR A 1 108 ? 1.396 4.236 -0.410 1.00 11.04 100 TYR A N 1
ATOM 614 C CA . TYR A 1 108 ? 0.027 3.823 -0.735 1.00 13.72 100 TYR A CA 1
ATOM 615 C C . TYR A 1 108 ? -0.061 3.133 -2.095 1.00 12.42 100 TYR A C 1
ATOM 616 O O . TYR A 1 108 ? -0.925 2.263 -2.284 1.00 11.25 100 TYR A O 1
ATOM 625 N N . GLU A 1 109 ? 0.737 3.536 -3.049 1.00 11.47 101 GLU A N 1
ATOM 626 C CA . GLU A 1 109 ? 0.750 2.811 -4.345 1.00 12.90 101 GLU A CA 1
ATOM 627 C C . GLU A 1 109 ? 1.198 1.372 -4.179 1.00 10.29 101 GLU A C 1
ATOM 628 O O . GLU A 1 109 ? 0.695 0.422 -4.815 1.00 10.00 101 GLU A O 1
ATOM 634 N N . LEU A 1 110 ? 2.221 1.181 -3.336 1.00 10.67 102 LEU A N 1
ATOM 635 C CA A LEU A 1 110 ? 2.683 -0.162 -3.002 0.50 10.98 102 LEU A CA 1
ATOM 636 C CA B LEU A 1 110 ? 2.686 -0.176 -3.004 0.50 9.94 102 LEU A CA 1
ATOM 637 C C . LEU A 1 110 ? 1.497 -0.958 -2.376 1.00 9.95 102 LEU A C 1
ATOM 638 O O . LEU A 1 110 ? 1.212 -2.066 -2.743 1.00 10.26 102 LEU A O 1
ATOM 647 N N . ALA A 1 111 ? 0.823 -0.388 -1.402 1.00 9.56 103 ALA A N 1
ATOM 648 C CA . ALA A 1 111 ? -0.325 -1.050 -0.782 1.00 9.91 103 ALA A CA 1
ATOM 649 C C . ALA A 1 111 ? -1.385 -1.408 -1.782 1.00 8.25 103 ALA A C 1
ATOM 650 O O . ALA A 1 111 ? -1.904 -2.520 -1.752 1.00 8.40 103 ALA A O 1
ATOM 652 N N . ALA A 1 112 ? -1.612 -0.500 -2.740 1.00 9.22 104 ALA A N 1
ATOM 653 C CA . ALA A 1 112 ? -2.638 -0.713 -3.804 1.00 9.23 104 ALA A CA 1
ATOM 654 C C . ALA A 1 112 ? -2.249 -1.911 -4.667 1.00 10.15 104 ALA A C 1
ATOM 655 O O . ALA A 1 112 ? -3.141 -2.707 -5.000 1.00 9.70 104 ALA A O 1
ATOM 657 N N . VAL A 1 113 ? -0.979 -2.023 -5.087 1.00 9.36 105 VAL A N 1
ATOM 658 C CA . VAL A 1 113 ? -0.505 -3.187 -5.873 1.00 10.38 105 VAL A CA 1
ATOM 659 C C . VAL A 1 113 ? -0.633 -4.487 -5.076 1.00 10.14 105 VAL A C 1
ATOM 660 O O . VAL A 1 113 ? -1.066 -5.503 -5.596 1.00 10.18 105 VAL A O 1
ATOM 664 N N . VAL A 1 114 ? -0.335 -4.439 -3.809 1.00 9.92 106 VAL A N 1
ATOM 665 C CA . VAL A 1 114 ? -0.428 -5.615 -2.942 1.00 9.31 106 VAL A CA 1
ATOM 666 C C . VAL A 1 114 ? -1.865 -6.066 -2.872 1.00 9.39 106 VAL A C 1
ATOM 667 O O . VAL A 1 114 ? -2.170 -7.243 -3.023 1.00 10.14 106 VAL A O 1
ATOM 671 N N . ALA A 1 115 ? -2.781 -5.107 -2.646 1.00 8.16 107 ALA A N 1
ATOM 672 C CA . ALA A 1 115 ? -4.255 -5.444 -2.633 1.00 8.54 107 ALA A CA 1
ATOM 673 C C . ALA A 1 115 ? -4.716 -6.092 -3.967 1.00 8.17 107 ALA A C 1
ATOM 674 O O . ALA A 1 115 ? -5.456 -7.117 -3.971 1.00 9.67 107 ALA A O 1
ATOM 676 N N . HIS A 1 116 ? -4.292 -5.477 -5.074 1.00 7.79 108 HIS A N 1
ATOM 677 C CA . HIS A 1 116 ? -4.675 -5.936 -6.430 1.00 9.03 108 HIS A CA 1
ATOM 678 C C . HIS A 1 116 ? -4.201 -7.412 -6.621 1.00 9.82 108 HIS A C 1
ATOM 679 O O . HIS A 1 116 ? -4.972 -8.280 -7.039 1.00 9.92 108 HIS A O 1
ATOM 686 N N . MET A 1 117 ? -2.916 -7.682 -6.295 1.00 9.60 109 MET A N 1
ATOM 687 C CA . MET A 1 117 ? -2.404 -9.017 -6.479 1.00 9.48 109 MET A CA 1
ATOM 688 C C . MET A 1 117 ? -3.082 -10.011 -5.584 1.00 9.66 109 MET A C 1
ATOM 689 O O . MET A 1 117 ? -3.374 -11.126 -5.988 1.00 11.55 109 MET A O 1
ATOM 694 N N . GLU A 1 118 ? -3.310 -9.638 -4.322 1.00 10.29 110 GLU A N 1
ATOM 695 C CA . GLU A 1 118 ? -3.913 -10.595 -3.402 1.00 10.84 110 GLU A CA 1
ATOM 696 C C . GLU A 1 118 ? -5.345 -10.983 -3.842 1.00 11.08 110 GLU A C 1
ATOM 697 O O . GLU A 1 118 ? -5.703 -12.147 -3.889 1.00 10.53 110 GLU A O 1
ATOM 703 N N . LEU A 1 119 ? -6.167 -9.993 -4.258 1.00 10.30 111 LEU A N 1
ATOM 704 C CA . LEU A 1 119 ? -7.519 -10.329 -4.721 1.00 10.66 111 LEU A CA 1
ATOM 705 C C . LEU A 1 119 ? -7.506 -11.054 -6.047 1.00 10.19 111 LEU A C 1
ATOM 706 O O . LEU A 1 119 ? -8.298 -11.989 -6.231 1.00 10.90 111 LEU A O 1
ATOM 711 N N . SER A 1 120 ? -6.610 -10.662 -6.933 1.00 9.65 112 SER A N 1
ATOM 712 C CA . SER A 1 120 ? -6.455 -11.369 -8.193 1.00 10.48 112 SER A CA 1
ATOM 713 C C . SER A 1 120 ? -6.156 -12.894 -7.932 1.00 11.25 112 SER A C 1
ATOM 714 O O . SER A 1 120 ? -6.767 -13.752 -8.522 1.00 12.02 112 SER A O 1
ATOM 717 N N . LYS A 1 121 ? -5.246 -13.170 -7.006 1.00 11.76 113 LYS A N 1
ATOM 718 C CA . LYS A 1 121 ? -4.887 -14.517 -6.575 1.00 12.25 113 LYS A CA 1
ATOM 719 C C . LYS A 1 121 ? -6.099 -15.236 -6.067 1.00 12.32 113 LYS A C 1
ATOM 720 O O . LYS A 1 121 ? -6.298 -16.399 -6.435 1.00 11.62 113 LYS A O 1
ATOM 726 N N . ARG A 1 122 ? -6.916 -14.617 -5.233 1.00 12.68 114 ARG A N 1
ATOM 727 C CA . ARG A 1 122 ? -8.109 -15.270 -4.747 1.00 14.01 114 ARG A CA 1
ATOM 728 C C . ARG A 1 122 ? -9.119 -15.638 -5.833 1.00 15.68 114 ARG A C 1
ATOM 729 O O . ARG A 1 122 ? -9.848 -16.626 -5.649 1.00 16.31 114 ARG A O 1
ATOM 737 N N . LEU A 1 123 ? -9.132 -14.895 -6.913 1.00 13.97 115 LEU A N 1
ATOM 738 C CA . LEU A 1 123 ? -10.188 -15.011 -7.955 1.00 14.08 115 LEU A CA 1
ATOM 739 C C . LEU A 1 123 ? -9.821 -15.983 -9.096 1.00 15.68 115 LEU A C 1
ATOM 740 O O . LEU A 1 123 ? -10.666 -16.332 -9.886 1.00 17.88 115 LEU A O 1
ATOM 745 N N . ILE A 1 124 ? -8.589 -16.443 -9.135 1.00 16.53 116 ILE A N 1
ATOM 746 C CA . ILE A 1 124 ? -8.204 -17.492 -10.082 1.00 15.62 116 ILE A CA 1
ATOM 747 C C . ILE A 1 124 ? -7.927 -18.831 -9.409 1.00 18.52 116 ILE A C 1
ATOM 748 O O . ILE A 1 124 ? -7.897 -18.907 -8.240 1.00 17.38 116 ILE A O 1
ATOM 753 N N . PHE A 1 125 ? -7.749 -19.900 -10.200 1.00 19.14 117 PHE A N 1
ATOM 754 C CA . PHE A 1 125 ? -7.504 -21.243 -9.643 1.00 21.21 117 PHE A CA 1
ATOM 755 C C . PHE A 1 125 ? -6.042 -21.523 -9.425 1.00 18.55 117 PHE A C 1
ATOM 756 O O . PHE A 1 125 ? -5.704 -21.966 -8.352 1.00 21.32 117 PHE A O 1
ATOM 764 N N . SER A 1 126 ? -5.193 -21.188 -10.365 1.00 18.02 118 SER A N 1
ATOM 765 C CA . SER A 1 126 ? -3.732 -21.456 -10.300 1.00 17.96 118 SER A CA 1
ATOM 766 C C . SER A 1 126 ? -3.044 -20.295 -9.517 1.00 16.68 118 SER A C 1
ATOM 767 O O . SER A 1 126 ? -2.345 -19.489 -10.089 1.00 16.20 118 SER A O 1
ATOM 770 N N . GLU A 1 127 ? -3.269 -20.268 -8.215 1.00 17.12 119 GLU A N 1
ATOM 771 C CA . GLU A 1 127 ? -2.805 -19.222 -7.301 1.00 17.85 119 GLU A CA 1
ATOM 772 C C . GLU A 1 127 ? -1.289 -19.093 -7.277 1.00 19.10 119 GLU A C 1
ATOM 773 O O . GLU A 1 127 ? -0.741 -17.999 -7.226 1.00 17.20 119 GLU A O 1
ATOM 779 N N . ASP A 1 128 ? -0.609 -20.221 -7.458 1.00 18.08 120 ASP A N 1
ATOM 780 C CA . ASP A 1 128 ? 0.840 -20.247 -7.500 1.00 19.58 120 ASP A CA 1
ATOM 781 C C . ASP A 1 128 ? 1.445 -19.365 -8.587 1.00 18.83 120 ASP A C 1
ATOM 782 O O . ASP A 1 128 ? 2.580 -18.851 -8.453 1.00 15.84 120 ASP A O 1
ATOM 787 N N . ARG A 1 129 ? 0.696 -19.182 -9.670 1.00 16.32 121 ARG A N 1
ATOM 788 C CA . ARG A 1 129 ? 1.137 -18.335 -10.750 1.00 15.69 121 ARG A CA 1
ATOM 789 C C . ARG A 1 129 ? 1.006 -16.866 -10.464 1.00 14.67 121 ARG A C 1
ATOM 790 O O . ARG A 1 129 ? 1.703 -16.111 -11.060 1.00 18.12 121 ARG A O 1
ATOM 798 N N A MET A 1 130 ? 0.071 -16.459 -9.614 0.80 14.99 122 MET A N 1
ATOM 799 N N B MET A 1 130 ? 0.113 -16.459 -9.573 0.20 14.13 122 MET A N 1
ATOM 800 C CA A MET A 1 130 ? 0.108 -15.047 -9.090 0.80 15.30 122 MET A CA 1
ATOM 801 C CA B MET A 1 130 ? 0.127 -15.060 -9.122 0.20 13.20 122 MET A CA 1
ATOM 802 C C A MET A 1 130 ? 1.153 -14.925 -8.010 0.80 15.83 122 MET A C 1
ATOM 803 C C B MET A 1 130 ? 1.081 -14.885 -7.953 0.20 14.16 122 MET A C 1
ATOM 804 O O A MET A 1 130 ? 1.828 -13.912 -7.934 0.80 15.25 122 MET A O 1
ATOM 805 O O B MET A 1 130 ? 1.655 -13.810 -7.783 0.20 13.82 122 MET A O 1
ATOM 814 N N . GLU A 1 131 ? 1.252 -15.929 -7.146 1.00 14.70 123 GLU A N 1
ATOM 815 C CA . GLU A 1 131 ? 2.205 -15.845 -6.054 1.00 16.97 123 GLU A CA 1
ATOM 816 C C . GLU A 1 131 ? 3.637 -15.677 -6.586 1.00 16.59 123 GLU A C 1
ATOM 817 O O . GLU A 1 131 ? 4.441 -15.040 -5.944 1.00 15.22 123 GLU A O 1
ATOM 823 N N . SER A 1 132 ? 3.982 -16.270 -7.743 1.00 15.07 124 SER A N 1
ATOM 824 C CA . SER A 1 132 ? 5.318 -16.117 -8.295 1.00 17.10 124 SER A CA 1
ATOM 825 C C . SER A 1 132 ? 5.602 -14.680 -8.683 1.00 16.92 124 SER A C 1
ATOM 826 O O . SER A 1 132 ? 6.714 -14.164 -8.427 1.00 15.62 124 SER A O 1
ATOM 829 N N . LEU A 1 133 ? 4.620 -14.003 -9.262 1.00 15.16 125 LEU A N 1
ATOM 830 C CA . LEU A 1 133 ? 4.807 -12.627 -9.696 1.00 15.07 125 LEU A CA 1
ATOM 831 C C . LEU A 1 133 ? 4.954 -11.763 -8.419 1.00 13.81 125 LEU A C 1
ATOM 832 O O . LEU A 1 133 ? 5.882 -10.951 -8.302 1.00 13.75 125 LEU A O 1
ATOM 837 N N . ARG A 1 134 ? 4.028 -11.976 -7.500 1.00 13.49 126 ARG A N 1
ATOM 838 C CA . ARG A 1 134 ? 4.021 -11.251 -6.225 1.00 13.13 126 ARG A CA 1
ATOM 839 C C . ARG A 1 134 ? 5.373 -11.426 -5.495 1.00 12.67 126 ARG A C 1
ATOM 840 O O . ARG A 1 134 ? 5.999 -10.436 -5.013 1.00 12.93 126 ARG A O 1
ATOM 848 N N . ASP A 1 135 ? 5.821 -12.684 -5.358 1.00 13.68 127 ASP A N 1
ATOM 849 C CA . ASP A 1 135 ? 7.039 -12.930 -4.545 1.00 14.98 127 ASP A CA 1
ATOM 850 C C . ASP A 1 135 ? 8.314 -12.284 -5.139 1.00 14.79 127 ASP A C 1
ATOM 851 O O . ASP A 1 135 ? 9.210 -11.873 -4.430 1.00 13.37 127 ASP A O 1
ATOM 856 N N . SER A 1 136 ? 8.336 -12.127 -6.474 1.00 13.70 128 SER A N 1
ATOM 857 C CA . SER A 1 136 ? 9.450 -11.576 -7.115 1.00 16.07 128 SER A CA 1
ATOM 858 C C . SER A 1 136 ? 9.520 -10.087 -6.905 1.00 15.87 128 SER A C 1
ATOM 859 O O . SER A 1 136 ? 10.606 -9.554 -6.728 1.00 14.28 128 SER A O 1
ATOM 862 N N . LEU A 1 137 ? 8.379 -9.429 -6.850 1.00 13.29 129 LEU A N 1
ATOM 863 C CA . LEU A 1 137 ? 8.295 -7.982 -6.493 1.00 13.34 129 LEU A CA 1
ATOM 864 C C . LEU A 1 137 ? 8.572 -7.780 -5.022 1.00 12.46 129 LEU A C 1
ATOM 865 O O . LEU A 1 137 ? 9.363 -6.890 -4.608 1.00 14.77 129 LEU A O 1
ATOM 870 N N . TYR A 1 138 ? 7.990 -8.628 -4.213 1.00 11.33 130 TYR A N 1
ATOM 871 C CA . TYR A 1 138 ? 8.206 -8.499 -2.794 1.00 10.65 130 TYR A CA 1
ATOM 872 C C . TYR A 1 138 ? 9.747 -8.573 -2.475 1.00 12.95 130 TYR A C 1
ATOM 873 O O . TYR A 1 138 ? 10.283 -7.898 -1.584 1.00 11.99 130 TYR A O 1
ATOM 882 N N . MET A 1 139 ? 10.411 -9.479 -3.118 1.00 13.05 131 MET A N 1
ATOM 883 C CA . MET A 1 139 ? 11.827 -9.675 -2.786 1.00 14.26 131 MET A CA 1
ATOM 884 C C . MET A 1 139 ? 12.634 -8.418 -3.036 1.00 13.73 131 MET A C 1
ATOM 885 O O . MET A 1 139 ? 13.488 -8.019 -2.211 1.00 15.66 131 MET A O 1
ATOM 890 N N . VAL A 1 140 ? 12.338 -7.670 -4.112 1.00 13.74 132 VAL A N 1
ATOM 891 C CA . VAL A 1 140 ? 13.085 -6.473 -4.406 1.00 15.82 132 VAL A CA 1
ATOM 892 C C . VAL A 1 140 ? 12.664 -5.392 -3.422 1.00 16.27 132 VAL A C 1
ATOM 893 O O . VAL A 1 140 ? 13.485 -4.629 -2.893 1.00 16.23 132 VAL A O 1
ATOM 897 N N . TRP A 1 141 ? 11.352 -5.297 -3.166 1.00 12.64 133 TRP A N 1
ATOM 898 C CA . TRP A 1 141 ? 10.898 -4.228 -2.275 1.00 13.21 133 TRP A CA 1
ATOM 899 C C . TRP A 1 141 ? 11.443 -4.398 -0.867 1.00 12.20 133 TRP A C 1
ATOM 900 O O . TRP A 1 141 ? 11.862 -3.384 -0.245 1.00 14.86 133 TRP A O 1
ATOM 911 N N . GLU A 1 142 ? 11.359 -5.619 -0.367 1.00 13.61 134 GLU A N 1
ATOM 912 C CA . GLU A 1 142 ? 11.766 -6.007 0.991 1.00 16.02 134 GLU A CA 1
ATOM 913 C C . GLU A 1 142 ? 13.241 -5.768 1.099 1.00 18.00 134 GLU A C 1
ATOM 914 O O . GLU A 1 142 ? 13.724 -5.290 2.156 1.00 15.97 134 GLU A O 1
ATOM 920 N N . GLY A 1 143 ? 13.948 -6.044 0.024 1.00 16.06 135 GLY A N 1
ATOM 921 C CA . GLY A 1 143 ? 15.378 -5.769 -0.025 1.00 19.73 135 GLY A CA 1
ATOM 922 C C . GLY A 1 143 ? 15.821 -4.330 0.042 1.00 19.38 135 GLY A C 1
ATOM 923 O O . GLY A 1 143 ? 16.894 -4.060 0.591 1.00 23.18 135 GLY A O 1
ATOM 924 N N . LYS A 1 144 ? 15.045 -3.400 -0.499 1.00 15.44 136 LYS A N 1
ATOM 925 C CA . LYS A 1 144 ? 15.370 -2.015 -0.565 1.00 17.41 136 LYS A CA 1
ATOM 926 C C . LYS A 1 144 ? 14.982 -1.276 0.713 1.00 15.75 136 LYS A C 1
ATOM 927 O O . LYS A 1 144 ? 15.665 -0.366 1.126 1.00 14.54 136 LYS A O 1
ATOM 933 N N . ASN A 1 145 ? 13.839 -1.643 1.267 1.00 13.45 137 ASN A N 1
ATOM 934 C CA . ASN A 1 145 ? 13.249 -0.949 2.433 1.00 12.80 137 ASN A CA 1
ATOM 935 C C . ASN A 1 145 ? 12.259 -1.878 3.167 1.00 13.30 137 ASN A C 1
ATOM 936 O O . ASN A 1 145 ? 11.020 -1.819 3.009 1.00 12.41 137 ASN A O 1
ATOM 941 N N . PRO A 1 146 ? 12.782 -2.734 4.035 1.00 14.61 138 PRO A N 1
ATOM 942 C CA . PRO A 1 146 ? 11.988 -3.696 4.711 1.00 15.17 138 PRO A CA 1
ATOM 943 C C . PRO A 1 146 ? 10.876 -3.142 5.571 1.00 15.09 138 PRO A C 1
ATOM 944 O O . PRO A 1 146 ? 9.782 -3.796 5.592 1.00 12.28 138 PRO A O 1
ATOM 948 N N . VAL A 1 147 ? 11.139 -2.058 6.307 1.00 15.04 139 VAL A N 1
ATOM 949 C CA . VAL A 1 147 ? 10.122 -1.460 7.157 1.00 14.58 139 VAL A CA 1
ATOM 950 C C . VAL A 1 147 ? 8.976 -0.824 6.331 1.00 15.21 139 VAL A C 1
ATOM 951 O O . VAL A 1 147 ? 7.795 -1.125 6.618 1.00 13.38 139 VAL A O 1
ATOM 955 N N . LEU A 1 148 ? 9.314 -0.043 5.301 1.00 16.37 140 LEU A N 1
ATOM 956 C CA . LEU A 1 148 ? 8.324 0.523 4.428 1.00 14.63 140 LEU A CA 1
ATOM 957 C C . LEU A 1 148 ? 7.511 -0.612 3.744 1.00 13.65 140 LEU A C 1
ATOM 958 O O . LEU A 1 148 ? 6.263 -0.495 3.589 1.00 12.79 140 LEU A O 1
ATOM 963 N N . PHE A 1 149 ? 8.194 -1.641 3.286 1.00 13.20 141 PHE A N 1
ATOM 964 C CA . PHE A 1 149 ? 7.551 -2.777 2.637 1.00 13.90 141 PHE A CA 1
ATOM 965 C C . PHE A 1 149 ? 6.601 -3.478 3.565 1.00 15.08 141 PHE A C 1
ATOM 966 O O . PHE A 1 149 ? 5.428 -3.646 3.230 1.00 12.85 141 PHE A O 1
ATOM 974 N N . SER A 1 150 ? 7.057 -3.791 4.777 1.00 13.04 142 SER A N 1
ATOM 975 C CA . SER A 1 150 ? 6.231 -4.466 5.736 1.00 15.25 142 SER A CA 1
ATOM 976 C C . SER A 1 150 ? 4.913 -3.700 6.083 1.00 13.23 142 SER A C 1
ATOM 977 O O . SER A 1 150 ? 3.775 -4.289 6.112 1.00 12.54 142 SER A O 1
ATOM 980 N N . ASP A 1 151 ? 5.058 -2.399 6.352 1.00 13.65 143 ASP A N 1
ATOM 981 C CA . ASP A 1 151 ? 3.919 -1.566 6.798 1.00 14.09 143 ASP A CA 1
ATOM 982 C C . ASP A 1 151 ? 2.964 -1.392 5.641 1.00 12.26 143 ASP A C 1
ATOM 983 O O . ASP A 1 151 ? 1.736 -1.435 5.813 1.00 12.24 143 ASP A O 1
ATOM 988 N N . SER A 1 152 ? 3.536 -1.201 4.454 1.00 11.86 144 SER A N 1
ATOM 989 C CA . SER A 1 152 ? 2.713 -1.003 3.249 1.00 11.41 144 SER A CA 1
ATOM 990 C C . SER A 1 152 ? 1.936 -2.265 2.829 1.00 12.68 144 SER A C 1
ATOM 991 O O . SER A 1 152 ? 0.690 -2.235 2.484 1.00 11.08 144 SER A O 1
ATOM 994 N N . LYS A 1 153 ? 2.646 -3.389 2.827 1.00 10.73 145 LYS A N 1
ATOM 995 C CA . LYS A 1 153 ? 1.981 -4.681 2.582 1.00 11.37 145 LYS A CA 1
ATOM 996 C C . LYS A 1 153 ? 0.851 -4.993 3.524 1.00 11.65 145 LYS A C 1
ATOM 997 O O . LYS A 1 153 ? -0.244 -5.463 3.147 1.00 11.35 145 LYS A O 1
ATOM 1003 N N . ALA A 1 154 ? 1.084 -4.714 4.826 1.00 12.24 146 ALA A N 1
ATOM 1004 C CA . ALA A 1 154 ? 0.088 -4.941 5.834 1.00 13.05 146 ALA A CA 1
ATOM 1005 C C . ALA A 1 154 ? -1.191 -4.155 5.567 1.00 11.74 146 ALA A C 1
ATOM 1006 O O . ALA A 1 154 ? -2.295 -4.689 5.754 1.00 11.73 146 ALA A O 1
ATOM 1008 N N . TYR A 1 155 ? -1.078 -2.922 5.136 1.00 11.67 147 TYR A N 1
ATOM 1009 C CA . TYR A 1 155 ? -2.251 -2.083 4.854 1.00 11.67 147 TYR A CA 1
ATOM 1010 C C . TYR A 1 155 ? -2.952 -2.635 3.604 1.00 10.74 147 TYR A C 1
ATOM 1011 O O . TYR A 1 155 ? -4.188 -2.720 3.598 1.00 10.56 147 TYR A O 1
ATOM 1020 N N . GLY A 1 156 ? -2.192 -2.898 2.558 1.00 11.18 148 GLY A N 1
ATOM 1021 C CA . GLY A 1 156 ? -2.762 -3.522 1.339 1.00 10.14 148 GLY A CA 1
ATOM 1022 C C . GLY A 1 156 ? -3.574 -4.797 1.599 1.00 9.60 148 GLY A C 1
ATOM 1023 O O . GLY A 1 156 ? -4.669 -4.982 1.070 1.00 9.09 148 GLY A O 1
ATOM 1024 N N . LEU A 1 157 ? -3.071 -5.659 2.477 1.00 10.58 149 LEU A N 1
ATOM 1025 C CA . LEU A 1 157 ? -3.737 -6.855 2.844 1.00 10.68 149 LEU A CA 1
ATOM 1026 C C . LEU A 1 157 ? -4.969 -6.615 3.732 1.00 10.82 149 LEU A C 1
ATOM 1027 O O . LEU A 1 157 ? -5.985 -7.328 3.589 1.00 10.01 149 LEU A O 1
ATOM 1032 N N . GLN A 1 158 ? -4.932 -5.615 4.591 1.00 12.03 150 GLN A N 1
ATOM 1033 C CA . GLN A 1 158 ? -6.107 -5.258 5.356 1.00 13.57 150 GLN A CA 1
ATOM 1034 C C . GLN A 1 158 ? -7.221 -4.787 4.462 1.0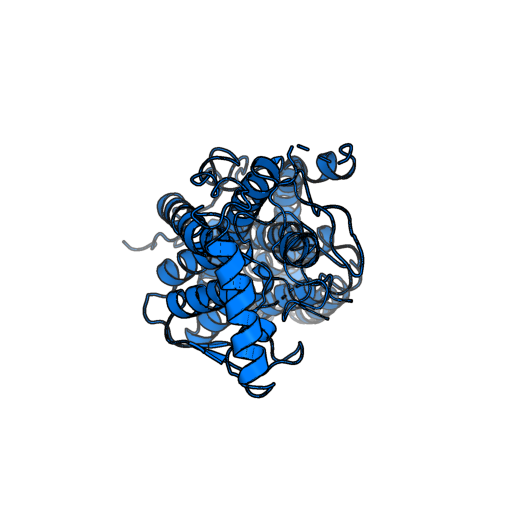0 12.07 150 GLN A C 1
ATOM 1035 O O . GLN A 1 158 ? -8.380 -5.157 4.650 1.00 11.29 150 GLN A O 1
ATOM 1041 N N . VAL A 1 159 ? -6.885 -3.951 3.512 1.00 10.39 151 VAL A N 1
ATOM 1042 C CA . VAL A 1 159 ? -7.905 -3.481 2.526 1.00 10.59 151 VAL A CA 1
ATOM 1043 C C . VAL A 1 159 ? -8.433 -4.689 1.701 1.00 10.58 151 VAL A C 1
ATOM 1044 O O . VAL A 1 159 ? -9.620 -4.770 1.445 1.00 9.90 151 VAL A O 1
ATOM 1048 N N . ALA A 1 160 ? -7.572 -5.557 1.195 1.00 10.77 152 ALA A N 1
ATOM 1049 C CA . ALA A 1 160 ? -7.997 -6.709 0.455 1.00 10.66 152 ALA A CA 1
ATOM 1050 C C . ALA A 1 160 ? -8.937 -7.553 1.263 1.00 11.48 152 ALA A C 1
ATOM 1051 O O . ALA A 1 160 ? -9.913 -8.099 0.703 1.00 12.92 152 ALA A O 1
ATOM 1053 N N . ASP A 1 161 ? -8.752 -7.661 2.602 1.00 11.55 153 ASP A N 1
ATOM 1054 C CA . ASP A 1 161 ? -9.650 -8.432 3.369 1.00 12.92 153 ASP A CA 1
ATOM 1055 C C . ASP A 1 161 ? -11.018 -7.763 3.384 1.00 11.95 153 ASP A C 1
ATOM 1056 O O . ASP A 1 161 ? -12.034 -8.460 3.404 1.00 13.49 153 ASP A O 1
ATOM 1061 N N . HIS A 1 162 ? -11.053 -6.441 3.460 1.00 11.58 154 HIS A N 1
ATOM 1062 C CA . HIS A 1 162 ? -12.313 -5.738 3.521 1.00 11.56 154 HIS A CA 1
ATOM 1063 C C . HIS A 1 162 ? -13.060 -5.955 2.218 1.00 11.27 154 HIS A C 1
ATOM 1064 O O . HIS A 1 162 ? -14.296 -6.252 2.185 1.00 10.74 154 HIS A O 1
ATOM 1071 N N . ILE A 1 163 ? -12.355 -5.685 1.132 1.00 10.32 155 ILE A N 1
ATOM 1072 C CA . ILE A 1 163 ? -12.959 -5.808 -0.172 1.00 11.98 155 ILE A CA 1
ATOM 1073 C C . ILE A 1 163 ? -13.362 -7.273 -0.452 1.00 12.43 155 ILE A C 1
ATOM 1074 O O . ILE A 1 163 ? -14.484 -7.531 -0.982 1.00 12.38 155 ILE A O 1
ATOM 1079 N N . GLY A 1 164 ? -12.548 -8.202 0.029 1.00 12.04 156 GLY A N 1
ATOM 1080 C CA . GLY A 1 164 ? -12.879 -9.655 -0.060 1.00 13.35 156 GLY A CA 1
ATOM 1081 C C . GLY A 1 164 ? -14.204 -10.046 0.626 1.00 12.94 156 GLY A C 1
ATOM 1082 O O . GLY A 1 164 ? -14.978 -10.820 0.096 1.00 13.51 156 GLY A O 1
ATOM 1083 N N . GLU A 1 165 ? -14.488 -9.459 1.779 1.00 13.24 157 GLU A N 1
ATOM 1084 C CA . GLU A 1 165 ? -15.711 -9.733 2.457 1.00 14.18 157 GLU A CA 1
ATOM 1085 C C . GLU A 1 165 ? -16.913 -9.308 1.600 1.00 14.00 157 GLU A C 1
ATOM 1086 O O . GLU A 1 165 ? -17.892 -10.027 1.605 1.00 13.82 157 GLU A O 1
ATOM 1092 N N . TRP A 1 166 ? -16.814 -8.136 0.970 1.00 12.52 158 TRP A N 1
ATOM 1093 C CA . TRP A 1 166 ? -17.870 -7.587 0.117 1.00 11.42 158 TRP A CA 1
ATOM 1094 C C . TRP A 1 166 ? -17.996 -8.453 -1.149 1.00 11.51 158 TRP A C 1
ATOM 1095 O O . TRP A 1 166 ? -19.158 -8.776 -1.539 1.00 10.78 158 TRP A O 1
ATOM 1106 N N . MET A 1 167 ? -16.870 -8.833 -1.765 1.00 10.59 159 MET A N 1
ATOM 1107 C CA . MET A 1 167 ? -16.920 -9.620 -3.028 1.00 12.58 159 MET A CA 1
ATOM 1108 C C . MET A 1 167 ? -17.568 -10.984 -2.770 1.00 12.97 159 MET A C 1
ATOM 1109 O O . MET A 1 167 ? -18.293 -11.549 -3.607 1.00 12.81 159 MET A O 1
ATOM 1114 N N . ASN A 1 168 ? -17.357 -11.520 -1.574 1.00 12.88 160 ASN A N 1
ATOM 1115 C CA . ASN A 1 168 ? -17.918 -12.789 -1.217 1.00 16.01 160 ASN A CA 1
ATOM 1116 C C . ASN A 1 168 ? -19.415 -12.779 -0.877 1.00 14.88 160 ASN A C 1
ATOM 1117 O O . ASN A 1 168 ? -19.959 -13.843 -0.546 1.00 17.38 160 ASN A O 1
ATOM 1122 N N . LYS A 1 169 ? -20.071 -11.620 -0.938 1.00 12.97 161 LYS A N 1
ATOM 1123 C CA . LYS A 1 169 ? -21.483 -11.512 -0.761 1.00 14.72 161 LYS A CA 1
ATOM 1124 C C . LYS A 1 169 ? -22.239 -11.228 -2.098 1.00 13.56 161 LYS A C 1
ATOM 1125 O O . LYS A 1 169 ? -23.379 -10.858 -2.072 1.00 13.45 161 LYS A O 1
ATOM 1131 N N . ASP A 1 170 ? -21.582 -11.430 -3.225 1.00 11.66 162 ASP A N 1
ATOM 1132 C CA . ASP A 1 170 ? -22.131 -11.039 -4.521 1.00 12.19 162 ASP A CA 1
ATOM 1133 C C . ASP A 1 170 ? -22.902 -12.163 -5.256 1.00 11.60 162 ASP A C 1
ATOM 1134 O O . ASP A 1 170 ? -23.310 -12.017 -6.392 1.00 10.05 162 ASP A O 1
ATOM 1139 N N . ASN A 1 171 ? -23.123 -13.272 -4.596 1.00 10.25 163 ASN A N 1
ATOM 1140 C CA . ASN A 1 171 ? -23.880 -14.402 -5.166 1.00 11.52 163 ASN A CA 1
ATOM 1141 C C . ASN A 1 171 ? -23.179 -15.307 -6.105 1.00 11.28 163 ASN A C 1
ATOM 1142 O O . ASN A 1 171 ? -23.739 -16.334 -6.561 1.00 13.29 163 ASN A O 1
ATOM 1147 N N . TYR A 1 172 ? -21.907 -15.024 -6.394 1.00 10.64 164 TYR A N 1
ATOM 1148 C CA . TYR A 1 172 ? -21.159 -15.901 -7.304 1.00 12.15 164 TYR A CA 1
ATOM 1149 C C . TYR A 1 172 ? -21.063 -17.297 -6.677 1.00 12.00 164 TYR A C 1
ATOM 1150 O O . TYR A 1 172 ? -21.232 -18.310 -7.333 1.00 12.55 164 TYR A O 1
ATOM 1159 N N . ALA A 1 173 ? -20.748 -17.345 -5.394 1.00 13.70 165 ALA A N 1
ATOM 1160 C CA . ALA A 1 173 ? -20.476 -18.703 -4.799 1.00 14.46 165 ALA A CA 1
ATOM 1161 C C . ALA A 1 173 ? -21.760 -19.526 -4.921 1.00 15.39 165 ALA A C 1
ATOM 1162 O O . ALA A 1 173 ? -21.683 -20.698 -5.177 1.00 18.54 165 ALA A O 1
ATOM 1164 N N . GLN A 1 174 ? -22.882 -18.929 -4.650 1.00 15.30 166 GLN A N 1
ATOM 1165 C CA . GLN A 1 174 ? -24.168 -19.609 -4.630 1.00 15.20 166 GLN A CA 1
ATOM 1166 C C . GLN A 1 174 ? -24.577 -20.036 -5.992 1.00 18.02 166 GLN A C 1
ATOM 1167 O O . GLN A 1 174 ? -25.228 -21.058 -6.125 1.00 18.71 166 GLN A O 1
ATOM 1173 N N . THR A 1 175 ? -24.244 -19.259 -7.029 1.00 15.47 167 THR A N 1
ATOM 1174 C CA . THR A 1 175 ? -24.637 -19.683 -8.363 1.00 17.18 167 THR A CA 1
ATOM 1175 C C . THR A 1 175 ? -23.786 -20.822 -8.922 1.00 17.81 167 THR A C 1
ATOM 1176 O O . THR A 1 175 ? -24.159 -21.419 -9.924 1.00 19.86 167 THR A O 1
ATOM 1180 N N . ARG A 1 176 ? -22.690 -21.204 -8.285 1.00 18.13 168 ARG A N 1
ATOM 1181 C CA . ARG A 1 176 ? -21.852 -22.313 -8.759 1.00 18.72 168 ARG A CA 1
ATOM 1182 C C . ARG A 1 176 ? -22.587 -23.664 -8.788 1.00 23.92 168 ARG A C 1
ATOM 1183 O O . ARG A 1 176 ? -22.335 -24.438 -9.654 1.00 25.05 168 ARG A O 1
ATOM 1191 N N . THR A 1 177 ? -23.514 -23.865 -7.868 1.00 27.14 169 THR A N 1
ATOM 1192 C CA . THR A 1 177 ? -24.235 -25.141 -7.740 1.00 32.72 169 THR A CA 1
ATOM 1193 C C . THR A 1 177 ? -25.717 -24.964 -7.965 1.00 31.84 169 THR A C 1
ATOM 1194 O O . THR A 1 177 ? -26.535 -25.816 -7.558 1.00 31.86 169 THR A O 1
ATOM 1198 N N . MET A 1 178 ? -26.098 -23.907 -8.683 1.00 27.80 170 MET A N 1
ATOM 1199 C CA . MET A 1 178 ? -27.495 -23.736 -9.056 1.00 33.02 170 MET A CA 1
ATOM 1200 C C . MET A 1 178 ? -27.872 -24.788 -10.098 1.00 38.84 170 MET A C 1
ATOM 1201 O O . MET A 1 178 ? -27.074 -25.065 -10.966 1.00 39.80 170 MET A O 1
ATOM 1206 N N . PRO A 1 179 ? -29.065 -25.426 -9.977 1.00 45.47 171 PRO A N 1
ATOM 1207 C CA . PRO A 1 179 ? -29.438 -26.438 -10.984 1.00 50.31 171 PRO A CA 1
ATOM 1208 C C . PRO A 1 179 ? -29.542 -25.866 -12.386 1.00 49.70 171 PRO A C 1
ATOM 1209 O O . PRO A 1 179 ? -29.958 -24.705 -12.585 1.00 48.53 171 PRO A O 1
ATOM 1213 N N . LYS A 1 180 ? -29.188 -26.710 -13.342 1.00 49.74 172 LYS A N 1
ATOM 1214 C CA . LYS A 1 180 ? -29.069 -26.323 -14.737 1.00 48.89 172 LYS A CA 1
ATOM 1215 C C . LYS A 1 180 ? -30.316 -25.603 -15.303 1.00 46.53 172 LYS A C 1
ATOM 1216 O O . LYS A 1 180 ? -30.196 -24.884 -16.313 1.00 45.36 172 LYS A O 1
ATOM 1222 N N . ASP A 1 187 ? -39.952 -22.043 -28.476 1.00 48.28 179 ASP A N 1
ATOM 1223 C CA . ASP A 1 187 ? -40.344 -22.888 -29.590 1.00 48.87 179 ASP A CA 1
ATOM 1224 C C . ASP A 1 187 ? -39.164 -23.489 -30.354 1.00 44.84 179 ASP A C 1
ATOM 1225 O O . ASP A 1 187 ? -38.091 -23.725 -29.798 1.00 42.60 179 ASP A O 1
ATOM 1230 N N . PRO A 1 188 ? -39.353 -23.744 -31.657 1.00 47.44 180 PRO A N 1
ATOM 1231 C CA . PRO A 1 188 ? -38.210 -24.198 -32.443 1.00 47.82 180 PRO A CA 1
ATOM 1232 C C . PRO A 1 188 ? -37.135 -23.096 -32.562 1.00 37.44 180 PRO A C 1
ATOM 1233 O O . PRO A 1 188 ? -36.031 -23.418 -33.007 1.00 41.73 180 PRO A O 1
ATOM 1237 N N . GLY A 1 189 ? -37.482 -21.844 -32.204 1.00 27.66 181 GLY A N 1
ATOM 1238 C CA . GLY A 1 189 ? -36.491 -20.738 -32.099 1.00 22.79 181 GLY A CA 1
ATOM 1239 C C . GLY A 1 189 ? -35.587 -20.796 -30.873 1.00 21.29 181 GLY A C 1
ATOM 1240 O O . GLY A 1 189 ? -34.739 -19.900 -30.670 1.00 17.50 181 GLY A O 1
ATOM 1241 N N . ARG A 1 190 ? -35.787 -21.783 -30.000 1.00 17.47 182 ARG A N 1
ATOM 1242 C CA . ARG A 1 190 ? -34.951 -21.873 -28.820 1.00 18.27 182 ARG A CA 1
ATOM 1243 C C . ARG A 1 190 ? -33.494 -22.257 -29.132 1.00 12.75 182 ARG A C 1
ATOM 1244 O O . ARG A 1 190 ? -33.191 -23.079 -30.028 1.00 12.81 182 ARG A O 1
ATOM 1252 N N . TRP A 1 191 ? -32.603 -21.660 -28.371 1.00 10.88 183 TRP A N 1
ATOM 1253 C CA . TRP A 1 191 ? -31.184 -21.929 -28.499 1.00 11.06 183 TRP A CA 1
ATOM 1254 C C . TRP A 1 191 ? -30.887 -23.441 -28.304 1.00 11.60 183 TRP A C 1
ATOM 1255 O O . TRP A 1 191 ? -31.449 -24.069 -27.383 1.00 12.57 183 TRP A O 1
ATOM 1266 N N . GLN A 1 192 ? -30.073 -23.953 -29.190 1.00 11.90 184 GLN A N 1
ATOM 1267 C CA . GLN A 1 192 ? -29.515 -25.302 -29.121 1.00 14.38 184 GLN A CA 1
ATOM 1268 C C . GLN A 1 192 ? -27.995 -25.265 -29.006 1.00 13.05 184 GLN A C 1
ATOM 1269 O O . GLN A 1 192 ? -27.318 -24.482 -29.691 1.00 10.93 184 GLN A O 1
ATOM 1275 N N . PRO A 1 193 ? -27.411 -26.155 -28.203 1.00 11.86 185 PRO A N 1
ATOM 1276 C CA . PRO A 1 193 ? -25.993 -26.280 -28.323 1.00 11.33 185 PRO A CA 1
ATOM 1277 C C . PRO A 1 193 ? -25.550 -26.619 -29.736 1.00 12.49 185 PRO A C 1
ATOM 1278 O O . PRO A 1 193 ? -26.327 -27.225 -30.502 1.00 13.31 185 PRO A O 1
ATOM 1282 N N . THR A 1 194 ? -24.377 -26.130 -30.058 1.00 13.70 186 THR A N 1
ATOM 1283 C CA . THR A 1 194 ? -23.826 -26.149 -31.435 1.00 13.52 186 THR A CA 1
ATOM 1284 C C . THR A 1 194 ? -22.562 -26.945 -31.578 1.00 13.15 186 THR A C 1
ATOM 1285 O O . THR A 1 194 ? -21.769 -27.031 -30.676 1.00 14.86 186 THR A O 1
ATOM 1289 N N . PRO A 1 195 ? -22.336 -27.523 -32.801 1.00 13.84 187 PRO A N 1
ATOM 1290 C CA . PRO A 1 195 ? -21.098 -28.246 -33.029 1.00 15.80 187 PRO A CA 1
ATOM 1291 C C . PRO A 1 195 ? -19.914 -27.335 -33.081 1.00 17.93 187 PRO A C 1
ATOM 1292 O O . PRO A 1 195 ? -20.043 -26.111 -33.381 1.00 16.65 187 PRO A O 1
ATOM 1296 N N . PRO A 1 196 ? -18.702 -27.887 -32.901 1.00 19.46 188 PRO A N 1
ATOM 1297 C CA . PRO A 1 196 ? -18.365 -29.308 -32.767 1.00 20.76 188 PRO A CA 1
ATOM 1298 C C . PRO A 1 196 ? -18.596 -29.871 -31.367 1.00 20.91 188 PRO A C 1
ATOM 1299 O O . PRO A 1 196 ? -18.835 -31.077 -31.209 1.00 20.28 188 PRO A O 1
ATOM 1303 N N . ALA A 1 197 ? -18.594 -29.026 -30.332 1.00 18.63 189 ALA A N 1
ATOM 1304 C CA . ALA A 1 197 ? -18.513 -29.529 -28.921 1.00 19.23 189 ALA A CA 1
ATOM 1305 C C . ALA A 1 197 ? -19.863 -29.710 -28.221 1.00 20.01 189 ALA A C 1
ATOM 1306 O O . ALA A 1 197 ? -19.994 -30.521 -27.311 1.00 19.04 189 ALA A O 1
ATOM 1308 N N . TYR A 1 198 ? -20.928 -29.048 -28.722 1.00 16.65 190 TYR A N 1
ATOM 1309 C CA . TYR A 1 198 ? -22.297 -29.115 -28.178 1.00 15.67 190 TYR A CA 1
ATOM 1310 C C . TYR A 1 198 ? -22.254 -28.870 -26.711 1.00 14.16 190 TYR A C 1
ATOM 1311 O O . TYR A 1 198 ? -22.920 -29.544 -25.945 1.00 16.00 190 TYR A O 1
ATOM 1320 N N . MET A 1 199 ? -21.528 -27.866 -26.321 1.00 14.56 191 MET A N 1
ATOM 1321 C CA . MET A 1 199 ? -21.423 -27.513 -24.894 1.00 16.68 191 MET A CA 1
ATOM 1322 C C . MET A 1 199 ? -22.716 -26.902 -24.388 1.00 17.88 191 MET A C 1
ATOM 1323 O O . MET A 1 199 ? -23.444 -26.215 -25.119 1.00 17.10 191 MET A O 1
ATOM 1328 N N . ASP A 1 200 ? -22.995 -27.121 -23.109 1.00 17.17 192 ASP A N 1
ATOM 1329 C CA . ASP A 1 200 ? -24.190 -26.553 -22.446 1.00 17.45 192 ASP A CA 1
ATOM 1330 C C . ASP A 1 200 ? -23.936 -25.012 -22.333 1.00 13.27 192 ASP A C 1
ATOM 1331 O O . ASP A 1 200 ? -22.787 -24.542 -22.289 1.00 13.22 192 ASP A O 1
ATOM 1336 N N . GLY A 1 201 ? -25.019 -24.273 -22.292 1.00 13.03 193 GLY A N 1
ATOM 1337 C CA . GLY A 1 201 ? -24.908 -22.826 -22.265 1.00 12.15 193 GLY A CA 1
ATOM 1338 C C . GLY A 1 201 ? -24.074 -22.330 -21.086 1.00 12.10 193 GLY A C 1
ATOM 1339 O O . GLY A 1 201 ? -24.283 -22.728 -19.922 1.00 11.90 193 GLY A O 1
ATOM 1340 N N . ILE A 1 202 ? -23.175 -21.406 -21.348 1.00 12.51 194 ILE A N 1
ATOM 1341 C CA . ILE A 1 202 ? -22.341 -20.794 -20.289 1.00 11.83 194 ILE A CA 1
ATOM 1342 C C . ILE A 1 202 ? -23.119 -19.871 -19.421 1.00 10.97 194 ILE A C 1
ATOM 1343 O O . ILE A 1 202 ? -23.798 -18.951 -19.882 1.00 9.57 194 ILE A O 1
ATOM 1348 N N . GLU A 1 203 ? -22.961 -20.050 -18.113 1.00 10.88 195 GLU A N 1
ATOM 1349 C CA . GLU A 1 203 ? -23.438 -19.055 -17.113 1.00 12.30 195 GLU A CA 1
ATOM 1350 C C . GLU A 1 203 ? -24.931 -18.580 -17.221 1.00 12.10 195 GLU A C 1
ATOM 1351 O O . GLU A 1 203 ? -25.219 -17.428 -17.230 1.00 10.65 195 GLU A O 1
ATOM 1357 N N . PRO A 1 204 ? -25.847 -19.518 -17.208 1.00 10.64 196 PRO A N 1
ATOM 1358 C CA . PRO A 1 204 ? -27.268 -19.221 -17.356 1.00 10.57 196 PRO A CA 1
ATOM 1359 C C . PRO A 1 204 ? -27.773 -18.269 -16.306 1.00 10.63 196 PRO A C 1
ATOM 1360 O O . PRO A 1 204 ? -28.760 -17.543 -16.498 1.00 10.23 196 PRO A O 1
ATOM 1364 N N . HIS A 1 205 ? -27.157 -18.350 -15.122 1.00 10.69 197 HIS A N 1
ATOM 1365 C CA . HIS A 1 205 ? -27.507 -17.496 -13.998 1.00 11.85 197 HIS A CA 1
ATOM 1366 C C . HIS A 1 205 ? -26.598 -16.353 -13.735 1.00 10.10 197 HIS A 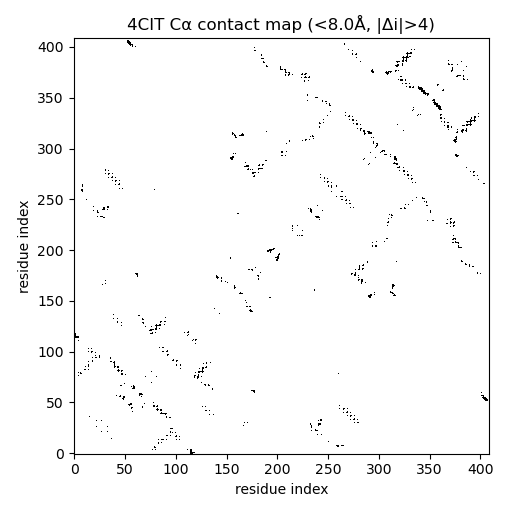C 1
ATOM 1367 O O . HIS A 1 205 ? -26.597 -15.834 -12.619 1.00 9.74 197 HIS A O 1
ATOM 1374 N N . TRP A 1 206 ? -25.870 -15.858 -14.720 1.00 9.65 198 TRP A N 1
ATOM 1375 C CA . TRP A 1 206 ? -25.023 -14.675 -14.483 1.00 9.19 198 TRP A CA 1
ATOM 1376 C C . TRP A 1 206 ? -25.871 -13.485 -14.114 1.00 9.39 198 TRP A C 1
ATOM 1377 O O . TRP A 1 206 ? -25.391 -12.634 -13.350 1.00 9.66 198 TRP A O 1
ATOM 1388 N N . ASN A 1 207 ? -27.174 -13.444 -14.517 1.00 9.28 199 ASN A N 1
ATOM 1389 C CA . ASN A 1 207 ? -28.055 -12.406 -14.075 1.00 10.53 199 ASN A CA 1
ATOM 1390 C C . ASN A 1 207 ? -28.391 -12.384 -12.604 1.00 10.40 199 ASN A C 1
ATOM 1391 O O . ASN A 1 207 ? -29.085 -11.465 -12.155 1.00 11.96 199 ASN A O 1
ATOM 1396 N N . LYS A 1 208 ? -27.922 -13.390 -11.872 1.00 10.21 200 LYS A N 1
ATOM 1397 C CA . LYS A 1 208 ? -28.143 -13.435 -10.415 1.00 12.15 200 LYS A CA 1
ATOM 1398 C C . LYS A 1 208 ? -26.946 -12.953 -9.609 1.00 11.18 200 LYS A C 1
ATOM 1399 O O . LYS A 1 208 ? -27.012 -12.961 -8.378 1.00 12.54 200 LYS A O 1
ATOM 1405 N N . ILE A 1 209 ? -25.903 -12.489 -10.280 1.00 11.82 201 ILE A N 1
ATOM 1406 C CA . ILE A 1 209 ? -24.713 -11.899 -9.607 1.00 10.95 201 ILE A CA 1
ATOM 1407 C C . ILE A 1 209 ? -25.118 -10.462 -9.225 1.00 11.00 201 ILE A C 1
ATOM 1408 O O . ILE A 1 209 ? -25.794 -9.758 -9.971 1.00 11.02 201 ILE A O 1
ATOM 1413 N N . ARG A 1 210 ? -24.690 -9.996 -8.063 1.00 9.91 202 ARG A N 1
ATOM 1414 C CA . ARG A 1 210 ? -24.854 -8.604 -7.687 1.00 10.12 202 ARG A CA 1
ATOM 1415 C C . ARG A 1 210 ? -24.202 -7.652 -8.638 1.00 9.78 202 ARG A C 1
ATOM 1416 O O . ARG A 1 210 ? -22.977 -7.675 -8.789 1.00 10.75 202 ARG A O 1
ATOM 1424 N N . PRO A 1 211 ? -24.968 -6.766 -9.290 1.00 9.85 203 PRO A N 1
ATOM 1425 C CA . PRO A 1 211 ? -24.267 -5.778 -10.097 1.00 10.97 203 PRO A CA 1
ATOM 1426 C C . PRO A 1 211 ? -23.529 -4.722 -9.262 1.00 10.80 203 PRO A C 1
ATOM 1427 O O . PRO A 1 211 ? -23.858 -4.495 -8.066 1.00 11.55 203 PRO A O 1
ATOM 1431 N N . PHE A 1 212 ? -22.479 -4.138 -9.804 1.00 11.99 204 PHE A N 1
ATOM 1432 C CA . PHE A 1 212 ? -21.785 -3.026 -9.109 1.00 13.27 204 PHE A CA 1
ATOM 1433 C C . PHE A 1 212 ? -22.536 -1.726 -9.048 1.00 12.66 204 PHE A C 1
ATOM 1434 O O . PHE A 1 212 ? -22.554 -1.059 -8.005 1.00 12.48 204 PHE A O 1
ATOM 1442 N N . VAL A 1 213 ? -23.131 -1.309 -10.175 1.00 11.67 205 VAL A N 1
ATOM 1443 C CA . VAL A 1 213 ? -23.745 0.037 -10.334 1.00 13.36 205 VAL A CA 1
ATOM 1444 C C . VAL A 1 213 ? -25.243 -0.029 -10.710 1.00 12.97 205 VAL A C 1
ATOM 1445 O O . VAL A 1 213 ? -26.088 0.846 -10.366 1.00 14.98 205 VAL A O 1
ATOM 1449 N N . LEU A 1 214 ? -25.622 -1.067 -11.459 1.00 12.02 206 LEU A N 1
ATOM 1450 C CA . LEU A 1 214 ? -27.007 -1.195 -11.919 1.00 12.93 206 LEU A CA 1
ATOM 1451 C C . LEU A 1 214 ? -27.926 -1.291 -10.737 1.00 13.59 206 LEU A C 1
ATOM 1452 O O . LEU A 1 214 ? -27.552 -1.841 -9.686 1.00 13.18 206 LEU A O 1
ATOM 1457 N N . ASP A 1 215 ? -29.121 -0.746 -10.917 1.00 13.04 207 ASP A N 1
ATOM 1458 C CA . ASP A 1 215 ? -30.186 -0.954 -9.921 1.00 14.56 207 ASP A CA 1
ATOM 1459 C C . ASP A 1 215 ? -30.722 -2.375 -9.922 1.00 14.70 207 ASP A C 1
ATOM 1460 O O . ASP A 1 215 ? -31.155 -2.915 -8.879 1.00 17.53 207 ASP A O 1
ATOM 1465 N N . SER A 1 216 ? -30.641 -3.040 -11.093 1.00 13.52 208 SER A N 1
ATOM 1466 C CA . SER A 1 216 ? -31.005 -4.452 -11.205 1.00 13.08 208 SER A CA 1
ATOM 1467 C C . SER A 1 216 ? -30.419 -4.972 -12.461 1.00 11.97 208 SER A C 1
ATOM 1468 O O . SER A 1 216 ? -30.132 -4.197 -13.341 1.00 12.37 208 SER A O 1
ATOM 1471 N N . ALA A 1 217 ? -30.286 -6.291 -12.530 1.00 11.48 209 ALA A N 1
ATOM 1472 C CA . ALA A 1 217 ? -29.690 -6.904 -13.729 1.00 11.98 209 ALA A CA 1
ATOM 1473 C C . ALA A 1 217 ? -30.368 -6.518 -15.033 1.00 11.33 209 ALA A C 1
ATOM 1474 O O . ALA A 1 217 ? -29.746 -6.455 -16.069 1.00 12.16 209 ALA A O 1
ATOM 1476 N N . ALA A 1 218 ? -31.689 -6.407 -14.986 1.00 10.82 210 ALA A N 1
ATOM 1477 C CA . ALA A 1 218 ? -32.522 -6.051 -16.115 1.00 10.31 210 ALA A CA 1
ATOM 1478 C C . ALA A 1 218 ? -32.706 -4.582 -16.454 1.00 10.71 210 ALA A C 1
ATOM 1479 O O . ALA A 1 218 ? -33.475 -4.275 -17.365 1.00 11.11 210 ALA A O 1
ATOM 1481 N N . GLN A 1 219 ? -31.935 -3.692 -15.867 1.00 9.90 211 GLN A N 1
ATOM 1482 C CA . GLN A 1 219 ? -32.113 -2.278 -16.023 1.00 10.71 211 GLN A CA 1
ATOM 1483 C C . GLN A 1 219 ? -32.007 -1.818 -17.488 1.00 11.10 211 GLN A C 1
ATOM 1484 O O . GLN A 1 219 ? -32.646 -0.818 -17.900 1.00 10.81 211 GLN A O 1
ATOM 1490 N N . PHE A 1 220 ? -31.148 -2.482 -18.238 1.00 10.53 212 PHE A N 1
ATOM 1491 C CA . PHE A 1 220 ? -30.950 -2.160 -19.612 1.00 10.25 212 PHE A CA 1
ATOM 1492 C C . PHE A 1 220 ? -31.446 -3.228 -20.568 1.00 11.20 212 PHE A C 1
ATOM 1493 O O . PHE A 1 220 ? -30.919 -3.375 -21.711 1.00 12.26 212 PHE A O 1
ATOM 1501 N N . LYS A 1 221 ? -32.476 -3.929 -20.186 1.00 12.40 213 LYS A N 1
ATOM 1502 C CA . LYS A 1 221 ? -33.124 -4.932 -21.063 1.00 12.60 213 LYS A CA 1
ATOM 1503 C C . LYS A 1 221 ? -33.459 -4.214 -22.410 1.00 12.65 213 LYS A C 1
ATOM 1504 O O . LYS A 1 221 ? -34.141 -3.186 -22.348 1.00 11.62 213 LYS A O 1
ATOM 1510 N N . PRO A 1 222 ? -33.105 -4.840 -23.551 1.00 10.66 214 PRO A N 1
ATOM 1511 C CA . PRO A 1 222 ? -33.347 -4.229 -24.833 1.00 10.57 214 PRO A CA 1
ATOM 1512 C C . PRO A 1 222 ? -34.749 -4.585 -25.331 1.00 10.55 214 PRO A C 1
ATOM 1513 O O . PRO A 1 222 ? -35.479 -5.371 -24.727 1.00 11.09 214 PRO A O 1
ATOM 1517 N N . VAL A 1 223 ? -35.071 -4.056 -26.496 1.00 10.85 215 VAL A N 1
ATOM 1518 C CA . VAL A 1 223 ? -36.229 -4.564 -27.208 1.00 12.47 215 VAL A CA 1
ATOM 1519 C C . VAL A 1 223 ? -36.044 -6.072 -27.497 1.00 12.23 215 VAL A C 1
ATOM 1520 O O . VAL A 1 223 ? -34.897 -6.587 -27.558 1.00 11.42 215 VAL A O 1
ATOM 1524 N N . PRO A 1 224 ? -37.165 -6.805 -27.714 1.00 12.17 216 PRO A N 1
ATOM 1525 C CA . PRO A 1 224 ? -36.982 -8.223 -28.019 1.00 11.55 216 PRO A CA 1
ATOM 1526 C C . PRO A 1 224 ? -36.440 -8.425 -29.415 1.00 11.06 216 PRO A C 1
ATOM 1527 O O . PRO A 1 224 ? -36.600 -7.522 -30.246 1.00 10.95 216 PRO A O 1
ATOM 1531 N N . PRO A 1 225 ? -35.794 -9.562 -29.681 1.00 11.30 217 PRO A N 1
ATOM 1532 C CA . PRO A 1 225 ? -35.324 -9.832 -31.017 1.00 11.14 217 PRO A CA 1
ATOM 1533 C C . PRO A 1 225 ? -36.516 -10.152 -31.926 1.00 12.35 217 PRO A C 1
ATOM 1534 O O . PRO A 1 225 ? -37.582 -10.552 -31.481 1.00 12.69 217 PRO A O 1
ATOM 1538 N N . PRO A 1 226 ? -36.316 -10.062 -33.229 1.00 13.70 218 PRO A N 1
ATOM 1539 C CA . PRO A 1 226 ? -37.331 -10.482 -34.148 1.00 17.92 218 PRO A CA 1
ATOM 1540 C C . PRO A 1 226 ? -37.755 -11.895 -33.956 1.00 19.57 218 PRO A C 1
ATOM 1541 O O . PRO A 1 226 ? -36.935 -12.765 -33.606 1.00 16.60 218 PRO A O 1
ATOM 1545 N N . ALA A 1 227 ? -39.065 -12.104 -34.076 1.00 19.32 219 ALA A N 1
ATOM 1546 C CA . ALA A 1 227 ? -39.616 -13.472 -33.870 1.00 18.32 219 ALA A CA 1
ATOM 1547 C C . ALA A 1 227 ? -38.995 -14.473 -34.864 1.00 16.50 219 ALA A C 1
ATOM 1548 O O . ALA A 1 227 ? -38.956 -14.220 -36.043 1.00 18.12 219 ALA A O 1
ATOM 1550 N N . TYR A 1 228 ? -38.528 -15.566 -34.341 1.00 17.36 220 TYR A N 1
ATOM 1551 C CA . TYR A 1 228 ? -38.084 -16.676 -35.172 1.00 20.61 220 TYR A CA 1
ATOM 1552 C C . TYR A 1 228 ? -39.193 -16.997 -36.223 1.00 22.36 220 TYR A C 1
ATOM 1553 O O . TYR A 1 228 ? -40.429 -17.181 -35.924 1.00 18.23 220 TYR A O 1
ATOM 1562 N N . SER A 1 229 ? -38.762 -17.063 -37.462 1.00 21.06 221 SER A N 1
ATOM 1563 C CA . SER A 1 229 ? -39.670 -17.363 -38.534 1.00 21.39 221 SER A CA 1
ATOM 1564 C C . SER A 1 229 ? -38.886 -17.752 -39.756 1.00 21.59 221 SER A C 1
ATOM 1565 O O . SER A 1 229 ? -37.838 -17.188 -39.993 1.00 19.87 221 SER A O 1
ATOM 1568 N N . LEU A 1 230 ? -39.426 -18.720 -40.514 1.00 21.98 222 LEU A N 1
ATOM 1569 C CA . LEU A 1 230 ? -38.882 -19.178 -41.771 1.00 24.73 222 LEU A CA 1
ATOM 1570 C C . LEU A 1 230 ? -39.671 -18.592 -42.959 1.00 24.96 222 LEU A C 1
ATOM 1571 O O . LEU A 1 230 ? -39.281 -18.754 -44.131 1.00 24.93 222 LEU A O 1
ATOM 1576 N N . GLU A 1 231 ? -40.661 -17.758 -42.647 1.00 22.46 223 GLU A N 1
ATOM 1577 C CA . GLU A 1 231 ? -41.327 -17.083 -43.707 1.00 23.26 223 GLU A CA 1
ATOM 1578 C C . GLU A 1 231 ? -40.416 -16.110 -44.380 1.00 26.35 223 GLU A C 1
ATOM 1579 O O . GLU A 1 231 ? -39.780 -15.304 -43.733 1.00 25.95 223 GLU A O 1
ATOM 1585 N N . GLU A 1 232 ? -40.429 -16.118 -45.698 1.00 26.99 224 GLU A N 1
ATOM 1586 C CA . GLU A 1 232 ? -39.482 -15.326 -46.516 1.00 30.91 224 GLU A CA 1
ATOM 1587 C C . GLU A 1 232 ? -39.610 -13.805 -46.391 1.00 29.02 224 GLU A C 1
ATOM 1588 O O . GLU A 1 232 ? -38.669 -13.062 -46.595 1.00 28.16 224 GLU A O 1
ATOM 1594 N N . ASP A 1 233 ? -40.780 -13.342 -46.032 1.00 26.98 225 ASP A N 1
ATOM 1595 C CA . ASP A 1 233 ? -40.983 -11.902 -45.826 1.00 31.69 225 ASP A CA 1
ATOM 1596 C C . ASP A 1 233 ? -40.742 -11.455 -44.364 1.00 25.87 225 ASP A C 1
ATOM 1597 O O . ASP A 1 233 ? -40.861 -10.257 -44.074 1.00 28.80 225 ASP A O 1
ATOM 1602 N N . SER A 1 234 ? -40.400 -12.380 -43.466 1.00 20.81 226 SER A N 1
ATOM 1603 C CA . SER A 1 234 ? -40.252 -12.051 -42.068 1.00 18.60 226 SER A CA 1
ATOM 1604 C C . SER A 1 234 ? -38.905 -11.297 -41.745 1.00 17.09 226 SER A C 1
ATOM 1605 O O . SER A 1 234 ? -37.874 -11.420 -42.485 1.00 16.41 226 SER A O 1
ATOM 1608 N N . ALA A 1 235 ? -38.928 -10.523 -40.659 1.00 15.61 227 ALA A N 1
ATOM 1609 C CA . ALA A 1 235 ? -37.694 -9.829 -40.231 1.00 16.30 227 ALA A CA 1
ATOM 1610 C C . ALA A 1 235 ? -36.595 -10.873 -39.870 1.00 13.98 227 ALA A C 1
ATOM 1611 O O . ALA A 1 235 ? -35.432 -10.696 -40.254 1.00 16.61 227 ALA A O 1
ATOM 1613 N N . PHE A 1 236 ? -36.944 -11.974 -39.205 1.00 15.13 228 PHE A N 1
ATOM 1614 C CA . PHE A 1 236 ? -35.988 -12.969 -38.794 1.00 13.55 228 PHE A CA 1
ATOM 1615 C C . PHE A 1 236 ? -35.309 -13.581 -40.017 1.00 15.36 228 PHE A C 1
ATOM 1616 O O . PHE A 1 236 ? -34.067 -13.689 -40.122 1.00 11.86 228 PHE A O 1
ATOM 1624 N N . TYR A 1 237 ? -36.116 -13.942 -40.992 1.00 14.15 229 TYR A N 1
ATOM 1625 C CA A TYR A 1 237 ? -35.591 -14.585 -42.176 0.50 17.26 229 TYR A CA 1
ATOM 1626 C CA B TYR A 1 237 ? -35.588 -14.579 -42.185 0.50 17.17 229 TYR A CA 1
ATOM 1627 C C . TYR A 1 237 ? -34.666 -13.647 -42.934 1.00 16.72 229 TYR A C 1
ATOM 1628 O O . TYR A 1 237 ? -33.606 -14.067 -43.441 1.00 15.78 229 TYR A O 1
ATOM 1645 N N . LYS A 1 238 ? -35.033 -12.380 -43.026 1.00 15.76 230 LYS A N 1
ATOM 1646 C CA . LYS A 1 238 ? -34.151 -11.422 -43.611 1.00 16.15 230 LYS A CA 1
ATOM 1647 C C . LYS A 1 238 ? -32.805 -11.401 -42.942 1.00 13.61 230 LYS A C 1
ATOM 1648 O O . LYS A 1 238 ? -31.772 -11.332 -43.599 1.00 12.25 230 LYS A O 1
ATOM 1654 N N . GLU A 1 239 ? -32.821 -11.397 -41.619 1.00 11.85 231 GLU A N 1
ATOM 1655 C CA . GLU A 1 239 ? -31.556 -11.345 -40.908 1.00 12.54 231 GLU A CA 1
ATOM 1656 C C . GLU A 1 239 ? -30.725 -12.643 -41.018 1.00 11.02 231 GLU A C 1
ATOM 1657 O O . GLU A 1 239 ? -29.532 -12.580 -41.110 1.00 10.87 231 GLU A O 1
ATOM 1663 N N . LEU A 1 240 ? -31.385 -13.773 -41.122 1.00 10.78 232 LEU A N 1
ATOM 1664 C CA . LEU A 1 240 ? -30.750 -15.088 -41.292 1.00 11.37 232 LEU A CA 1
ATOM 1665 C C . LEU A 1 240 ? -30.094 -15.139 -42.640 1.00 12.41 232 LEU A C 1
ATOM 1666 O O . LEU A 1 240 ? -28.933 -15.557 -42.822 1.00 11.50 232 LEU A O 1
ATOM 1671 N N . LYS A 1 241 ? -30.837 -14.625 -43.633 1.00 11.15 233 LYS A N 1
ATOM 1672 C CA . LYS A 1 241 ? -30.333 -14.574 -44.988 1.00 13.94 233 LYS A CA 1
ATOM 1673 C C . LYS A 1 241 ? -29.128 -13.675 -45.142 1.00 10.76 233 LYS A C 1
ATOM 1674 O O . LYS A 1 241 ? -28.206 -13.988 -45.875 1.00 12.73 233 LYS A O 1
ATOM 1680 N N . GLU A 1 242 ? -29.091 -12.564 -44.437 1.00 11.51 234 GLU A N 1
ATOM 1681 C CA . GLU A 1 242 ? -27.926 -11.712 -44.369 1.00 11.05 234 GLU A CA 1
ATOM 1682 C C . GLU A 1 242 ? -26.657 -12.449 -43.848 1.00 9.97 234 GLU A C 1
ATOM 1683 O O . GLU A 1 242 ? -25.687 -12.375 -44.433 1.00 10.79 234 GLU A O 1
ATOM 1689 N N . VAL A 1 243 ? -26.731 -13.146 -42.719 1.00 10.41 235 VAL A N 1
ATOM 1690 C CA . VAL A 1 243 ? -25.682 -13.976 -42.180 1.00 10.40 235 VAL A CA 1
ATOM 1691 C C . VAL A 1 243 ? -25.158 -14.929 -43.215 1.00 9.53 235 VAL A C 1
ATOM 1692 O O . VAL A 1 243 ? -23.948 -15.061 -43.439 1.00 8.38 235 VAL A O 1
ATOM 1696 N N . TYR A 1 244 ? -26.100 -15.610 -43.842 1.00 9.24 236 TYR A N 1
ATOM 1697 C CA . TYR A 1 244 ? -25.802 -16.658 -44.847 1.00 10.53 236 TYR A CA 1
ATOM 1698 C C . TYR A 1 244 ? -25.041 -16.049 -46.007 1.00 10.11 236 TYR A C 1
ATOM 1699 O O . TYR A 1 244 ? -23.948 -16.527 -46.394 1.00 11.79 236 TYR A O 1
ATOM 1708 N N . ASP A 1 245 ? -25.569 -14.971 -46.532 1.00 10.74 237 ASP A N 1
ATOM 1709 C CA . ASP A 1 245 ? -25.054 -14.254 -47.712 1.00 11.97 237 ASP A CA 1
ATOM 1710 C C . ASP A 1 245 ? -23.673 -13.578 -47.482 1.00 11.82 237 ASP A C 1
ATOM 1711 O O . ASP A 1 245 ? -22.755 -13.644 -48.310 1.00 14.68 237 ASP A O 1
ATOM 1716 N N . VAL A 1 246 ? -23.519 -12.899 -46.344 1.00 10.55 238 VAL A N 1
ATOM 1717 C CA . VAL A 1 246 ? -22.224 -12.379 -45.972 1.00 9.85 238 VAL A CA 1
ATOM 1718 C C . VAL A 1 246 ? -21.143 -13.436 -45.988 1.00 9.38 238 VAL A C 1
ATOM 1719 O O . VAL A 1 246 ? -20.018 -13.188 -46.432 1.00 10.28 238 VAL A O 1
ATOM 1723 N N . ARG A 1 247 ? -21.387 -14.606 -45.366 1.00 9.74 239 ARG A N 1
ATOM 1724 C CA . ARG A 1 247 ? -20.397 -15.654 -45.291 1.00 10.98 239 ARG A CA 1
ATOM 1725 C C . ARG A 1 247 ? -20.063 -16.099 -46.696 1.00 10.96 239 ARG A C 1
ATOM 1726 O O . ARG A 1 247 ? -18.857 -16.245 -47.037 1.00 11.55 239 ARG A O 1
ATOM 1734 N N . ASN A 1 248 ? -21.078 -16.223 -47.525 1.00 12.65 240 ASN A N 1
ATOM 1735 C CA . ASN A 1 248 ? -20.817 -16.676 -48.939 1.00 14.01 240 ASN A CA 1
ATOM 1736 C C . ASN A 1 248 ? -20.040 -15.660 -49.766 1.00 15.00 240 ASN A C 1
ATOM 1737 O O . ASN A 1 248 ? -19.181 -16.075 -50.574 1.00 17.99 240 ASN A O 1
ATOM 1742 N N . LYS A 1 249 ? -20.264 -14.350 -49.565 1.00 14.06 241 LYS A N 1
ATOM 1743 C CA . LYS A 1 249 ? -19.405 -13.293 -50.146 1.00 14.79 241 LYS A CA 1
ATOM 1744 C C . LYS A 1 249 ? -17.973 -13.352 -49.678 1.00 16.51 241 LYS A C 1
ATOM 1745 O O . LYS A 1 249 ? -17.031 -13.221 -50.489 1.00 18.55 241 LYS A O 1
ATOM 1751 N N . ILE A 1 250 ? -17.745 -13.636 -48.379 1.00 14.41 242 ILE A N 1
ATOM 1752 C CA . ILE A 1 250 ? -16.448 -13.857 -47.887 1.00 17.51 242 ILE A CA 1
ATOM 1753 C C . ILE A 1 250 ? -15.744 -15.035 -48.555 1.00 21.46 242 ILE A C 1
ATOM 1754 O O . ILE A 1 250 ? -14.582 -14.919 -48.947 1.00 23.78 242 ILE A O 1
ATOM 1759 N N . THR A 1 251 ? -16.444 -16.149 -48.667 1.00 22.97 243 THR A N 1
ATOM 1760 C CA . THR A 1 251 ? -15.945 -17.308 -49.452 1.00 26.39 243 THR A CA 1
ATOM 1761 C C . THR A 1 251 ? -15.522 -16.858 -50.840 1.00 27.72 243 THR A C 1
ATOM 1762 O O . THR A 1 251 ? -14.439 -17.250 -51.289 1.00 32.01 243 THR A O 1
ATOM 1766 N N . GLU A 1 252 ? -16.376 -16.103 -51.532 1.00 30.60 244 GLU A N 1
ATOM 1767 C CA . GLU A 1 252 ? -16.103 -15.707 -52.932 1.00 31.64 244 GLU A CA 1
ATOM 1768 C C . GLU A 1 252 ? -14.840 -14.832 -52.974 1.00 35.72 244 GLU A C 1
ATOM 1769 O O . GLU A 1 252 ? -14.068 -14.963 -53.933 1.00 34.36 244 GLU A O 1
ATOM 1775 N N . GLU A 1 253 ? -14.556 -14.008 -51.949 1.00 30.09 245 GLU A N 1
ATOM 1776 C CA . GLU A 1 253 ? -13.309 -13.201 -51.941 1.00 37.16 245 GLU A CA 1
ATOM 1777 C C . GLU A 1 253 ? -12.017 -13.937 -51.595 1.00 43.57 245 GLU A C 1
ATOM 1778 O O . GLU A 1 253 ? -10.946 -13.474 -51.970 1.00 43.93 245 GLU A O 1
ATOM 1784 N N . GLY A 1 254 ? -12.107 -15.034 -50.851 1.00 48.28 246 GLY A N 1
ATOM 1785 C CA . GLY A 1 254 ? -10.941 -15.871 -50.558 1.00 47.82 246 GLY A CA 1
ATOM 1786 C C . GLY A 1 254 ? -10.273 -15.458 -49.273 1.00 50.91 246 GLY A C 1
ATOM 1787 O O . GLY A 1 254 ? -10.649 -14.472 -48.657 1.00 51.57 246 GLY A O 1
ATOM 1788 N N . ASP A 1 255 ? -9.270 -16.203 -48.833 1.00 55.58 247 ASP A N 1
ATOM 1789 C CA . ASP A 1 255 ? -8.839 -16.045 -47.432 1.00 60.83 247 ASP A CA 1
ATOM 1790 C C . ASP A 1 255 ? -7.943 -14.822 -47.158 1.00 56.12 247 ASP A C 1
ATOM 1791 O O . ASP A 1 255 ? -7.671 -14.503 -46.007 1.00 52.70 247 ASP A O 1
ATOM 1796 N N . SER A 1 256 ? -7.584 -14.079 -48.202 1.00 54.74 248 SER A N 1
ATOM 1797 C CA . SER A 1 256 ? -7.057 -12.718 -48.029 1.00 55.26 248 SER A CA 1
ATOM 1798 C C . SER A 1 256 ? -7.971 -11.733 -47.206 1.00 51.93 248 SER A C 1
ATOM 1799 O O . SER A 1 256 ? -7.465 -10.829 -46.491 1.00 41.67 248 SER A O 1
ATOM 1802 N N . SER A 1 257 ? -9.291 -11.936 -47.298 1.00 39.77 249 SER A N 1
ATOM 1803 C CA . SER A 1 257 ? -10.245 -10.832 -47.150 1.00 35.01 249 SER A CA 1
ATOM 1804 C C . SER A 1 257 ? -10.116 -10.152 -45.804 1.00 26.87 249 SER A C 1
ATOM 1805 O O . SER A 1 257 ? -9.771 -10.757 -44.801 1.00 29.12 249 SER A O 1
ATOM 1808 N N . GLU A 1 258 ? -10.335 -8.869 -45.818 1.00 23.60 250 GLU A N 1
ATOM 1809 C CA . GLU A 1 258 ? -10.238 -8.083 -44.627 1.00 23.08 250 GLU A CA 1
ATOM 1810 C C . GLU A 1 258 ? -11.272 -8.561 -43.607 1.00 20.00 250 GLU A C 1
ATOM 1811 O O . GLU A 1 258 ? -11.010 -8.539 -42.378 1.00 18.26 250 GLU A O 1
ATOM 1817 N N . GLU A 1 259 ? -12.417 -9.070 -44.085 1.00 16.17 251 GLU A N 1
ATOM 1818 C CA . GLU A 1 259 ? -13.490 -9.490 -43.157 1.00 15.50 251 GLU A CA 1
ATOM 1819 C C . GLU A 1 259 ? -13.100 -10.631 -42.295 1.00 13.64 251 GLU A C 1
ATOM 1820 O O . GLU A 1 259 ? -13.432 -10.733 -41.085 1.00 12.77 251 GLU A O 1
ATOM 1826 N N . ILE A 1 260 ? -12.322 -11.549 -42.882 1.00 13.73 252 ILE A N 1
ATOM 1827 C CA . ILE A 1 260 ? -11.873 -12.651 -42.147 1.00 15.88 252 ILE A CA 1
ATOM 1828 C C . ILE A 1 260 ? -10.834 -12.219 -41.103 1.00 14.72 252 ILE A C 1
ATOM 1829 O O . ILE A 1 260 ? -10.857 -12.679 -39.953 1.00 14.55 252 ILE A O 1
ATOM 1834 N N A GLN A 1 261 ? -9.983 -11.286 -41.462 0.70 16.47 253 GLN A N 1
ATOM 1835 N N B GLN A 1 261 ? -9.974 -11.298 -41.446 0.30 14.86 253 GLN A N 1
ATOM 1836 C CA A GLN A 1 261 ? -8.994 -10.708 -40.478 0.70 16.14 253 GLN A CA 1
ATOM 1837 C CA B GLN A 1 261 ? -9.004 -10.855 -40.446 0.30 14.25 253 GLN A CA 1
ATOM 1838 C C A GLN A 1 261 ? -9.687 -10.039 -39.306 0.70 13.71 253 GLN A C 1
ATOM 1839 C C B GLN A 1 261 ? -9.672 -10.050 -39.306 0.30 12.97 253 GLN A C 1
ATOM 1840 O O A GLN A 1 261 ? -9.238 -10.144 -38.185 0.70 13.32 253 GLN A O 1
ATOM 1841 O O B GLN A 1 261 ? -9.217 -10.137 -38.172 0.30 12.93 253 GLN A O 1
ATOM 1852 N N . ILE A 1 262 ? -10.770 -9.341 -39.594 1.00 11.36 254 ILE A N 1
ATOM 1853 C CA . ILE A 1 262 ? -11.542 -8.581 -38.561 1.00 11.11 254 ILE A CA 1
ATOM 1854 C C . ILE A 1 262 ? -12.220 -9.585 -37.661 1.00 10.67 254 ILE A C 1
ATOM 1855 O O . ILE A 1 262 ? -12.152 -9.493 -36.444 1.00 8.73 254 ILE A O 1
ATOM 1860 N N . ALA A 1 263 ? -12.869 -10.613 -38.243 1.00 10.13 255 ALA A N 1
ATOM 1861 C CA . ALA A 1 263 ? -13.529 -11.650 -37.456 1.00 11.02 255 ALA A CA 1
ATOM 1862 C C . ALA A 1 263 ? -12.547 -12.318 -36.485 1.00 11.52 255 ALA A C 1
ATOM 1863 O O . ALA A 1 263 ? -12.857 -12.519 -35.324 1.00 10.44 255 ALA A O 1
ATOM 1865 N N . ARG A 1 264 ? -11.365 -12.706 -36.980 1.00 12.62 256 ARG A N 1
ATOM 1866 C CA . ARG A 1 264 ? -10.384 -13.393 -36.155 1.00 13.06 256 ARG A CA 1
ATOM 1867 C C . ARG A 1 264 ? -9.803 -12.460 -35.120 1.00 11.32 256 ARG A C 1
ATOM 1868 O O . ARG A 1 264 ? -9.579 -12.895 -34.004 1.00 12.60 256 ARG A O 1
ATOM 1876 N N . PHE A 1 265 ? -9.636 -11.177 -35.430 1.00 10.85 257 PHE A N 1
ATOM 1877 C CA . PHE A 1 265 ? -8.947 -10.235 -34.504 1.00 9.87 257 PHE A CA 1
ATOM 1878 C C . PHE A 1 265 ? -9.807 -10.149 -33.211 1.00 10.98 257 PHE A C 1
ATOM 1879 O O . PHE A 1 265 ? -9.287 -10.124 -32.108 1.00 11.76 257 PHE A O 1
ATOM 1887 N N . TRP A 1 266 ? -11.133 -10.124 -33.369 1.00 10.87 258 TRP A N 1
ATOM 1888 C CA . TRP A 1 266 ? -12.009 -9.866 -32.277 1.00 11.52 258 TRP A CA 1
ATOM 1889 C C . TRP A 1 266 ? -12.610 -11.105 -31.658 1.00 14.51 258 TRP A C 1
ATOM 1890 O O . TRP A 1 266 ? -13.270 -11.003 -30.616 1.00 15.18 258 TRP A O 1
ATOM 1901 N N . ASP A 1 267 ? -12.307 -12.252 -32.226 1.00 15.87 259 ASP A N 1
ATOM 1902 C CA . ASP A 1 267 ? -13.001 -13.523 -31.895 1.00 16.58 259 ASP A CA 1
ATOM 1903 C C . ASP A 1 267 ? -13.049 -13.739 -30.400 1.00 21.15 259 ASP A C 1
ATOM 1904 O O . ASP A 1 267 ? -14.141 -13.766 -29.766 1.00 20.70 259 ASP A O 1
ATOM 1920 N N . ASN A 1 269 ? -12.556 -15.975 -28.091 1.00 24.77 261 ASN A N 1
ATOM 1921 C CA . ASN A 1 269 ? -13.424 -17.070 -27.568 1.00 21.50 261 ASN A CA 1
ATOM 1922 C C . ASN A 1 269 ? -12.572 -18.229 -27.073 1.00 24.87 261 ASN A C 1
ATOM 1923 O O . ASN A 1 269 ? -12.109 -19.092 -27.898 1.00 24.28 261 ASN A O 1
ATOM 1928 N N . PRO A 1 270 ? -12.448 -18.379 -25.761 1.00 26.18 262 PRO A N 1
ATOM 1929 C CA . PRO A 1 270 ? -11.604 -19.451 -25.226 1.00 28.61 262 PRO A CA 1
ATOM 1930 C C . PRO A 1 270 ? -12.145 -20.897 -25.422 1.00 36.50 262 PRO A C 1
ATOM 1931 O O . PRO A 1 270 ? -11.548 -21.870 -24.920 1.00 34.58 262 PRO A O 1
ATOM 1935 N N . TYR A 1 271 ? -13.269 -21.065 -26.123 1.00 32.56 263 TYR A N 1
ATOM 1936 C CA . TYR A 1 271 ? -13.833 -22.445 -26.318 1.00 31.76 263 TYR A CA 1
ATOM 1937 C C . TYR A 1 271 ? -13.566 -22.984 -27.722 1.00 33.61 263 TYR A C 1
ATOM 1938 O O . TYR A 1 271 ? -14.082 -24.038 -28.078 1.00 25.98 263 TYR A O 1
ATOM 1947 N N . VAL A 1 272 ? -12.750 -22.293 -28.503 1.00 27.77 264 VAL A N 1
ATOM 1948 C CA . VAL A 1 272 ? -12.471 -22.774 -29.850 1.00 32.50 264 VAL A CA 1
ATOM 1949 C C . VAL A 1 272 ? -11.707 -24.078 -29.876 1.00 39.50 264 VAL A C 1
ATOM 1950 O O . VAL A 1 272 ? -10.748 -24.249 -29.121 1.00 50.94 264 VAL A O 1
ATOM 1954 N N . SER A 1 273 ? -12.148 -25.012 -30.740 1.00 47.23 265 SER A N 1
ATOM 1955 C CA . SER A 1 273 ? -11.726 -26.437 -30.678 1.00 53.64 265 SER A CA 1
ATOM 1956 C C . SER A 1 273 ? -10.373 -26.731 -31.342 1.00 55.70 265 SER A C 1
ATOM 1957 O O . SER A 1 273 ? -10.119 -26.273 -32.454 1.00 62.99 265 SER A O 1
ATOM 1960 N N . LYS A 1 284 ? -5.240 -20.834 -26.933 1.00 50.49 276 LYS A N 1
ATOM 1961 C CA . LYS A 1 284 ? -4.742 -19.602 -26.259 1.00 43.09 276 LYS A CA 1
ATOM 1962 C C . LYS A 1 284 ? -5.438 -18.336 -26.794 1.00 29.98 276 LYS A C 1
ATOM 1963 O O . LYS A 1 284 ? -4.986 -17.701 -27.752 1.00 27.16 276 LYS A O 1
ATOM 1969 N N . LYS A 1 285 ? -6.592 -17.984 -26.251 1.00 25.59 277 LYS A N 1
ATOM 1970 C CA . LYS A 1 285 ? -7.209 -16.729 -26.647 1.00 26.84 277 LYS A CA 1
ATOM 1971 C C . LYS A 1 285 ? -7.762 -15.908 -25.454 1.00 21.46 277 LYS A C 1
ATOM 1972 O O . LYS A 1 285 ? -8.095 -16.534 -24.451 1.00 24.88 277 LYS A O 1
ATOM 1978 N N . ILE A 1 286 ? -7.741 -14.566 -25.544 1.00 18.24 278 ILE A N 1
ATOM 1979 C CA . ILE A 1 286 ? -8.302 -13.737 -24.486 1.00 19.46 278 ILE A CA 1
ATOM 1980 C C . ILE A 1 286 ? -9.811 -13.496 -24.711 1.00 20.95 278 ILE A C 1
ATOM 1981 O O . ILE A 1 286 ? -10.296 -13.651 -25.789 1.00 24.55 278 ILE A O 1
ATOM 1986 N N . THR A 1 287 ? -10.564 -13.149 -23.681 1.00 14.96 279 THR A N 1
ATOM 1987 C CA . THR A 1 287 ? -11.948 -12.811 -23.819 1.00 14.57 279 THR A CA 1
ATOM 1988 C C . THR A 1 287 ? -12.172 -11.331 -24.171 1.00 13.20 279 THR A C 1
ATOM 1989 O O . THR A 1 287 ? -11.252 -10.528 -24.065 1.00 12.17 279 THR A O 1
ATOM 1993 N N . PRO A 1 288 ? -13.377 -10.952 -24.551 1.00 12.33 280 PRO A N 1
ATOM 1994 C CA . PRO A 1 288 ? -13.589 -9.574 -24.927 1.00 12.90 280 PRO A CA 1
ATOM 1995 C C . PRO A 1 288 ? -13.332 -8.565 -23.824 1.00 12.00 280 PRO A C 1
ATOM 1996 O O . PRO A 1 288 ? -12.835 -7.447 -24.109 1.00 12.91 280 PRO A O 1
ATOM 2000 N N . GLY A 1 289 ? -13.672 -8.885 -22.586 1.00 11.60 281 GLY A N 1
ATOM 2001 C CA . GLY A 1 289 ? -13.354 -7.986 -21.458 1.00 12.48 281 GLY A CA 1
ATOM 2002 C C . GLY A 1 289 ? -11.868 -7.728 -21.277 1.00 13.55 281 GLY A C 1
ATOM 2003 O O . GLY A 1 289 ? -11.411 -6.592 -21.039 1.00 11.83 281 GLY A O 1
ATOM 2004 N N . ALA A 1 290 ? -11.095 -8.808 -21.428 1.00 11.52 282 ALA A N 1
ATOM 2005 C CA . ALA A 1 290 ? -9.619 -8.723 -21.387 1.00 11.30 282 ALA A CA 1
ATOM 2006 C C . ALA A 1 290 ? -9.062 -7.889 -22.503 1.00 11.14 282 ALA A C 1
ATOM 2007 O O . ALA A 1 290 ? -8.119 -7.096 -22.311 1.00 12.10 282 ALA A O 1
ATOM 2009 N N . HIS A 1 291 ? -9.664 -7.985 -23.717 1.00 9.70 283 HIS A N 1
ATOM 2010 C CA . HIS A 1 291 ? -9.175 -7.205 -24.813 1.00 9.16 283 HIS A CA 1
ATOM 2011 C C . HIS A 1 291 ? -9.372 -5.703 -24.517 1.00 9.91 283 HIS A C 1
ATOM 2012 O O . HIS A 1 291 ? -8.434 -4.899 -24.763 1.00 9.33 283 HIS A O 1
ATOM 2019 N N . TRP A 1 292 ? -10.523 -5.347 -23.957 1.00 9.19 284 TRP A N 1
ATOM 2020 C CA . TRP A 1 292 ? -10.774 -3.940 -23.621 1.00 9.23 284 TRP A CA 1
ATOM 2021 C C . TRP A 1 292 ? -9.928 -3.445 -22.456 1.00 10.04 284 TRP A C 1
ATOM 2022 O O . TRP A 1 292 ? -9.591 -2.296 -22.425 1.00 8.81 284 TRP A O 1
ATOM 2033 N N . MET A 1 293 ? -9.595 -4.315 -21.526 1.00 10.47 285 MET A N 1
ATOM 2034 C CA . MET A 1 293 ? -8.621 -4.014 -20.520 1.00 11.53 285 MET A CA 1
ATOM 2035 C C . MET A 1 293 ? -7.274 -3.702 -21.140 1.00 10.37 285 MET A C 1
ATOM 2036 O O . MET A 1 293 ? -6.579 -2.771 -20.725 1.00 9.59 285 MET A O 1
ATOM 2041 N N . GLY A 1 294 ? -6.906 -4.425 -22.192 1.00 9.47 286 GLY A N 1
ATOM 2042 C CA . GLY A 1 294 ? -5.758 -4.177 -22.911 1.00 9.94 286 GLY A CA 1
ATOM 2043 C C . GLY A 1 294 ? -5.756 -2.824 -23.645 1.00 9.68 286 GLY A C 1
ATOM 2044 O O . GLY A 1 294 ? -4.716 -2.094 -23.642 1.00 9.30 286 GLY A O 1
ATOM 2045 N N . ILE A 1 295 ? -6.911 -2.451 -24.231 1.00 9.40 287 ILE A N 1
ATOM 2046 C CA . ILE A 1 295 ? -7.056 -1.134 -24.856 1.00 8.90 287 ILE A CA 1
ATOM 2047 C C . ILE A 1 295 ? -7.006 -0.025 -23.811 1.00 9.08 287 ILE A C 1
ATOM 2048 O O . ILE A 1 295 ? -6.343 1.008 -24.097 1.00 8.93 287 ILE A O 1
ATOM 2053 N N . ALA A 1 296 ? -7.555 -0.277 -22.627 1.00 9.46 288 ALA A N 1
ATOM 2054 C CA . ALA A 1 296 ? -7.433 0.723 -21.563 1.00 10.51 288 ALA A CA 1
ATOM 2055 C C . ALA A 1 296 ? -5.979 0.971 -21.182 1.00 10.51 288 ALA A C 1
ATOM 2056 O O . ALA A 1 296 ? -5.567 2.099 -20.965 1.00 9.34 288 ALA A O 1
ATOM 2058 N N . LYS A 1 297 ? -5.206 -0.089 -21.125 1.00 9.41 289 LYS A N 1
ATOM 2059 C CA . LYS A 1 297 ? -3.779 0.011 -20.864 1.00 10.77 289 LYS A CA 1
ATOM 2060 C C . LYS A 1 297 ? -3.018 0.810 -21.924 1.00 10.86 289 LYS A C 1
ATOM 2061 O O . LYS A 1 297 ? -2.186 1.693 -21.616 1.00 10.82 289 LYS A O 1
ATOM 2067 N N . ILE A 1 298 ? -3.282 0.501 -23.199 1.00 9.42 290 ILE A N 1
ATOM 2068 C CA . ILE A 1 298 ? -2.697 1.205 -24.314 1.00 10.46 290 ILE A CA 1
ATOM 2069 C C . ILE A 1 298 ? -2.905 2.704 -24.216 1.00 9.81 290 ILE A C 1
ATOM 2070 O O . ILE A 1 298 ? -1.928 3.510 -24.370 1.00 10.84 290 ILE A O 1
ATOM 2075 N N . ALA A 1 299 ? -4.125 3.098 -23.860 1.00 9.63 291 ALA A N 1
ATOM 2076 C CA . ALA A 1 299 ? -4.513 4.496 -23.752 1.00 9.25 291 ALA A CA 1
ATOM 2077 C C . ALA A 1 299 ? -3.837 5.141 -22.548 1.00 9.80 291 ALA A C 1
ATOM 2078 O O . ALA A 1 299 ? -3.367 6.265 -22.613 1.00 10.75 291 ALA A O 1
ATOM 2080 N N . ALA A 1 300 ? -3.838 4.457 -21.426 1.00 9.87 292 ALA A N 1
ATOM 2081 C CA . ALA A 1 300 ? -3.176 4.989 -20.278 1.00 10.66 292 ALA A CA 1
ATOM 2082 C C . ALA A 1 300 ? -1.664 5.152 -20.469 1.00 11.13 292 ALA A C 1
ATOM 2083 O O . ALA A 1 300 ? -1.096 6.126 -19.997 1.00 11.83 292 ALA A O 1
ATOM 2085 N N . ARG A 1 301 ? -0.992 4.193 -21.128 1.00 11.62 293 ARG A N 1
ATOM 2086 C CA . ARG A 1 301 ? 0.445 4.293 -21.358 1.00 12.61 293 ARG A CA 1
ATOM 2087 C C . ARG A 1 301 ? 0.734 5.402 -22.378 1.00 14.84 293 ARG A C 1
ATOM 2088 O O . ARG A 1 301 ? 1.662 6.250 -22.173 1.00 14.23 293 ARG A O 1
ATOM 2096 N N . LYS A 1 302 ? -0.089 5.489 -23.437 1.00 13.61 294 LYS A N 1
ATOM 2097 C CA . LYS A 1 302 ? 0.084 6.487 -24.554 1.00 16.72 294 LYS A CA 1
ATOM 2098 C C . LYS A 1 302 ? -0.047 7.951 -24.060 1.00 17.04 294 LYS A C 1
ATOM 2099 O O . LYS A 1 302 ? 0.606 8.826 -24.588 1.00 17.10 294 LYS A O 1
ATOM 2105 N N . THR A 1 303 ? -0.788 8.150 -22.986 1.00 13.41 295 THR A N 1
ATOM 2106 C CA . THR A 1 303 ? -1.027 9.425 -22.345 1.00 15.16 295 THR A CA 1
ATOM 2107 C C . THR A 1 303 ? -0.089 9.703 -21.164 1.00 15.20 295 THR A C 1
ATOM 2108 O O . THR A 1 303 ? -0.250 10.715 -20.495 1.00 14.51 295 THR A O 1
ATOM 2112 N N . ASN A 1 304 ? 0.819 8.777 -20.900 1.00 15.76 296 ASN A N 1
ATOM 2113 C CA . ASN A 1 304 ? 1.722 8.845 -19.726 1.00 18.64 296 ASN A CA 1
ATOM 2114 C C . ASN A 1 304 ? 0.963 9.059 -18.478 1.00 16.93 296 ASN A C 1
ATOM 2115 O O . ASN A 1 304 ? 1.365 9.860 -17.627 1.00 17.53 296 ASN A O 1
ATOM 2120 N N . SER A 1 305 ? -0.181 8.383 -18.323 1.00 12.80 297 SER A N 1
ATOM 2121 C CA . SER A 1 305 ? -1.029 8.600 -17.155 1.00 12.61 297 SER A CA 1
ATOM 2122 C C . SER A 1 305 ? -0.323 8.048 -15.916 1.00 14.21 297 SER A C 1
ATOM 2123 O O . SER A 1 305 ? 0.309 6.957 -15.970 1.00 12.71 297 SER A O 1
ATOM 2126 N N . ASP A 1 306 ? -0.404 8.837 -14.839 1.00 11.41 298 ASP A N 1
ATOM 2127 C CA . ASP A 1 306 ? 0.252 8.446 -13.608 1.00 12.33 298 ASP A CA 1
ATOM 2128 C C . ASP A 1 306 ? -0.504 7.251 -12.900 1.00 11.86 298 ASP A C 1
ATOM 2129 O O . ASP A 1 306 ? -1.504 6.742 -13.403 1.00 12.80 298 ASP A O 1
ATOM 2134 N N . PHE A 1 307 ? 0.011 6.777 -11.790 1.00 10.95 299 PHE A N 1
ATOM 2135 C CA . PHE A 1 307 ? -0.565 5.616 -11.126 1.00 10.53 299 PHE A CA 1
ATOM 2136 C C . PHE A 1 307 ? -2.038 5.813 -10.852 1.00 10.89 299 PHE A C 1
ATOM 2137 O O . PHE A 1 307 ? -2.878 4.914 -11.103 1.00 10.25 299 PHE A O 1
ATOM 2145 N N . ALA A 1 308 ? -2.397 6.928 -10.206 1.00 12.40 300 ALA A N 1
ATOM 2146 C CA . ALA A 1 308 ? -3.778 7.205 -9.847 1.00 12.08 300 ALA A CA 1
ATOM 2147 C C . ALA A 1 308 ? -4.716 7.361 -11.028 1.00 11.94 300 ALA A C 1
ATOM 2148 O O . ALA A 1 308 ? -5.818 6.809 -10.974 1.00 10.32 300 ALA A O 1
ATOM 2150 N N . LYS A 1 309 ? -4.289 8.050 -12.080 1.00 9.71 301 LYS A N 1
ATOM 2151 C CA . LYS A 1 309 ? -5.115 8.250 -13.272 1.00 10.49 301 LYS A CA 1
ATOM 2152 C C . LYS A 1 309 ? -5.296 6.899 -13.999 1.00 10.14 301 LYS A C 1
ATOM 2153 O O . LYS A 1 309 ? -6.378 6.572 -14.433 1.00 9.89 301 LYS A O 1
ATOM 2159 N N . THR A 1 310 ? -4.242 6.156 -14.051 1.00 10.17 302 THR A N 1
ATOM 2160 C CA . THR A 1 310 ? -4.315 4.772 -14.648 1.00 11.26 302 THR A CA 1
ATOM 2161 C C . THR A 1 310 ? -5.352 3.933 -13.915 1.00 12.01 302 THR A C 1
ATOM 2162 O O . THR A 1 310 ? -6.193 3.269 -14.529 1.00 11.40 302 THR A O 1
ATOM 2166 N N . LEU A 1 311 ? -5.265 3.868 -12.577 1.00 11.68 303 LEU A N 1
ATOM 2167 C CA . LEU A 1 311 ? -6.240 3.122 -11.780 1.00 12.88 303 LEU A CA 1
ATOM 2168 C C . LEU A 1 311 ? -7.627 3.556 -11.858 1.00 12.48 303 LEU A C 1
ATOM 2169 O O . LEU A 1 311 ? -8.535 2.769 -11.969 1.00 12.43 303 LEU A O 1
ATOM 2174 N N . PHE A 1 312 ? -7.852 4.871 -11.860 1.00 11.49 304 PHE A N 1
ATOM 2175 C CA . PHE A 1 312 ? -9.112 5.448 -12.158 1.00 10.42 304 PHE A CA 1
ATOM 2176 C C . PHE A 1 312 ? -9.687 4.920 -13.464 1.00 9.52 304 PHE A C 1
ATOM 2177 O O . PHE A 1 312 ? -10.833 4.473 -13.490 1.00 10.40 304 PHE A O 1
ATOM 2185 N N . ALA A 1 313 ? -8.931 4.958 -14.499 1.00 9.56 305 ALA A N 1
ATOM 2186 C CA . ALA A 1 313 ? -9.419 4.534 -15.746 1.00 9.69 305 ALA A CA 1
ATOM 2187 C C . ALA A 1 313 ? -9.771 3.009 -15.783 1.00 10.38 305 ALA A C 1
ATOM 2188 O O . ALA A 1 313 ? -10.861 2.564 -16.287 1.00 9.63 305 ALA A O 1
ATOM 2190 N N . TYR A 1 314 ? -8.838 2.199 -15.246 1.00 9.52 306 TYR A N 1
ATOM 2191 C CA . TYR A 1 314 ? -9.074 0.768 -15.230 1.00 9.99 306 TYR A CA 1
ATOM 2192 C C . TYR A 1 314 ? -10.278 0.390 -14.366 1.00 9.33 306 TYR A C 1
ATOM 2193 O O . TYR A 1 314 ? -11.022 -0.543 -14.663 1.00 9.93 306 TYR A O 1
ATOM 2202 N N . THR A 1 315 ? -10.486 1.110 -13.266 1.00 8.41 307 THR A N 1
ATOM 2203 C CA . THR A 1 315 ? -11.585 0.842 -12.403 1.00 8.56 307 THR A CA 1
ATOM 2204 C C . THR A 1 315 ? -12.888 1.201 -12.972 1.00 9.66 307 THR A C 1
ATOM 2205 O O . THR A 1 315 ? -13.841 0.375 -12.965 1.00 8.89 307 THR A O 1
ATOM 2209 N N . LYS A 1 316 ? -12.976 2.390 -13.568 1.00 9.72 308 LYS A N 1
ATOM 2210 C CA . LYS A 1 316 ? -14.238 2.781 -14.175 1.00 10.10 308 LYS A CA 1
ATOM 2211 C C . LYS A 1 316 ? -14.578 1.794 -15.360 1.00 9.39 308 LYS A C 1
ATOM 2212 O O . LYS A 1 316 ? -15.748 1.381 -15.476 1.00 8.84 308 LYS A O 1
ATOM 2218 N N . ALA A 1 317 ? -13.600 1.421 -16.127 1.00 10.42 309 ALA A N 1
ATOM 2219 C CA . ALA A 1 317 ? -13.786 0.492 -17.288 1.00 11.53 309 ALA A CA 1
ATOM 2220 C C . ALA A 1 317 ? -14.188 -0.913 -16.861 1.00 11.45 309 ALA A C 1
ATOM 2221 O O . ALA A 1 317 ? -15.173 -1.510 -17.398 1.00 9.41 309 ALA A O 1
ATOM 2223 N N . SER A 1 318 ? -13.494 -1.433 -15.837 1.00 10.73 310 SER A N 1
ATOM 2224 C CA . SER A 1 318 ? -13.743 -2.790 -15.413 1.00 9.74 310 SER A CA 1
ATOM 2225 C C . SER A 1 318 ? -15.098 -2.895 -14.709 1.00 9.50 310 SER A C 1
ATOM 2226 O O . SER A 1 318 ? -15.782 -3.908 -14.883 1.00 9.41 310 SER A O 1
ATOM 2229 N N . VAL A 1 319 ? -15.458 -1.935 -13.867 1.00 9.54 311 VAL A N 1
ATOM 2230 C CA . VAL A 1 319 ? -16.784 -1.931 -13.281 1.00 10.79 311 VAL A CA 1
ATOM 2231 C C . VAL A 1 319 ? -17.919 -1.861 -14.317 1.00 11.36 311 VAL A C 1
ATOM 2232 O O . VAL A 1 319 ? -18.859 -2.655 -14.312 1.00 11.77 311 VAL A O 1
ATOM 2236 N N . ALA A 1 320 ? -17.767 -0.982 -15.299 1.00 9.19 312 ALA A N 1
ATOM 2237 C CA . ALA A 1 320 ? -18.721 -0.929 -16.374 1.00 9.66 312 ALA A CA 1
ATOM 2238 C C . ALA A 1 320 ? -18.809 -2.271 -17.127 1.00 8.79 312 ALA A C 1
ATOM 2239 O O . ALA A 1 320 ? -19.959 -2.683 -17.449 1.00 8.71 312 ALA A O 1
ATOM 2241 N N . MET A 1 321 ? -17.683 -2.886 -17.496 1.00 8.41 313 MET A N 1
ATOM 2242 C CA . MET A 1 321 ? -17.738 -4.116 -18.231 1.00 9.12 313 MET A CA 1
ATOM 2243 C C . MET A 1 321 ? -18.408 -5.249 -17.441 1.00 9.12 313 MET A C 1
ATOM 2244 O O . MET A 1 321 ? -19.052 -6.126 -18.047 1.00 10.29 313 MET A O 1
ATOM 2249 N N . ALA A 1 322 ? -18.172 -5.299 -16.134 1.00 9.23 314 ALA A N 1
ATOM 2250 C CA . ALA A 1 322 ? -18.720 -6.387 -15.308 1.00 10.35 314 ALA A CA 1
ATOM 2251 C C . ALA A 1 322 ? -20.243 -6.176 -15.338 1.00 11.38 314 ALA A C 1
ATOM 2252 O O . ALA A 1 322 ? -21.002 -7.178 -15.579 1.00 9.81 314 ALA A O 1
ATOM 2254 N N . ASP A 1 323 ? -20.734 -4.927 -15.228 1.00 10.07 315 ASP A N 1
ATOM 2255 C CA . ASP A 1 323 ? -22.193 -4.686 -15.312 1.00 10.34 315 ASP A CA 1
ATOM 2256 C C . ASP A 1 323 ? -22.754 -4.958 -16.736 1.00 9.46 315 ASP A C 1
ATOM 2257 O O . ASP A 1 323 ? -23.855 -5.500 -16.900 1.00 8.60 315 ASP A O 1
ATOM 2262 N N . ALA A 1 324 ? -21.942 -4.692 -17.737 1.00 9.35 316 ALA A N 1
ATOM 2263 C CA . ALA A 1 324 ? -22.323 -4.980 -19.129 1.00 8.46 316 ALA A CA 1
ATOM 2264 C C . ALA A 1 324 ? -22.538 -6.501 -19.367 1.00 8.41 316 ALA A C 1
ATOM 2265 O O . ALA A 1 324 ? -23.534 -6.949 -20.022 1.00 9.44 316 ALA A O 1
ATOM 2267 N N . PHE A 1 325 ? -21.674 -7.347 -18.798 1.00 8.07 317 PHE A N 1
ATOM 2268 C CA . PHE A 1 325 ? -21.852 -8.787 -18.893 1.00 9.01 317 PHE A CA 1
ATOM 2269 C C . PHE A 1 325 ? -23.142 -9.223 -18.207 1.00 8.76 317 PHE A C 1
ATOM 2270 O O . PHE A 1 325 ? -23.781 -10.152 -18.673 1.00 8.66 317 PHE A O 1
ATOM 2278 N N . ILE A 1 326 ? -23.419 -8.707 -17.001 1.00 8.50 318 ILE A N 1
ATOM 2279 C CA . ILE A 1 326 ? -24.653 -9.070 -16.324 1.00 8.67 318 ILE A CA 1
ATOM 2280 C C . ILE A 1 326 ? -25.890 -8.683 -17.177 1.00 9.39 318 ILE A C 1
ATOM 2281 O O . ILE A 1 326 ? -26.791 -9.493 -17.373 1.00 9.64 318 ILE A O 1
ATOM 2286 N N . SER A 1 327 ? -25.873 -7.442 -17.702 1.00 9.29 319 SER A N 1
ATOM 2287 C CA . SER A 1 327 ? -26.961 -6.952 -18.564 1.00 8.64 319 SER A CA 1
ATOM 2288 C C . SER A 1 327 ? -27.115 -7.842 -19.821 1.00 8.15 319 SER A C 1
ATOM 2289 O O . SER A 1 327 ? -28.242 -8.194 -20.213 1.00 8.32 319 SER A O 1
ATOM 2292 N N . CYS A 1 328 ? -26.010 -8.193 -20.455 1.00 7.91 320 CYS A N 1
ATOM 2293 C CA . CYS A 1 328 ? -26.067 -8.955 -21.680 1.00 7.79 320 CYS A CA 1
ATOM 2294 C C . CYS A 1 328 ? -26.501 -10.393 -21.430 1.00 8.55 320 CYS A C 1
ATOM 2295 O O . CYS A 1 328 ? -27.440 -10.892 -22.097 1.00 8.98 320 CYS A O 1
ATOM 2298 N N . TRP A 1 329 ? -25.922 -11.055 -20.429 1.00 8.93 321 TRP A N 1
ATOM 2299 C CA . TRP A 1 329 ? -26.323 -12.414 -20.048 1.00 8.64 321 TRP A CA 1
ATOM 2300 C C . TRP A 1 329 ? -27.793 -12.514 -19.552 1.00 8.65 321 TRP A C 1
ATOM 2301 O O . TRP A 1 329 ? -28.482 -13.499 -19.799 1.00 9.81 321 TRP A O 1
ATOM 2312 N N . ASP A 1 330 ? -28.275 -11.481 -18.889 1.00 7.79 322 ASP A N 1
ATOM 2313 C CA . ASP A 1 330 ? -29.691 -11.310 -18.536 1.00 8.96 322 ASP A CA 1
ATOM 2314 C C . ASP A 1 330 ? -30.570 -11.448 -19.784 1.00 9.91 322 ASP A C 1
ATOM 2315 O O . ASP A 1 330 ? -31.581 -12.198 -19.811 1.00 10.52 322 ASP A O 1
ATOM 2320 N N . GLU A 1 331 ? -30.203 -10.714 -20.834 1.00 9.28 323 GLU A N 1
ATOM 2321 C CA . GLU A 1 331 ? -30.990 -10.798 -22.034 1.00 8.80 323 GLU A CA 1
ATOM 2322 C C . GLU A 1 331 ? -30.790 -12.131 -22.756 1.00 9.46 323 GLU A C 1
ATOM 2323 O O . GLU A 1 331 ? -31.772 -12.732 -23.330 1.00 8.81 323 GLU A O 1
ATOM 2329 N N . LYS A 1 332 ? -29.560 -12.613 -22.770 1.00 7.98 324 LYS A N 1
ATOM 2330 C CA . LYS A 1 332 ? -29.337 -13.871 -23.525 1.00 7.99 324 LYS A CA 1
ATOM 2331 C C . LYS A 1 332 ? -30.292 -14.987 -23.088 1.00 7.81 324 LYS A C 1
ATOM 2332 O O . LYS A 1 332 ? -30.770 -15.775 -23.924 1.00 7.84 324 LYS A O 1
ATOM 2338 N N . TYR A 1 333 ? -30.414 -15.143 -21.772 1.00 8.74 325 TYR A N 1
ATOM 2339 C CA . TYR A 1 333 ? -31.181 -16.210 -21.174 1.00 10.12 325 TYR A CA 1
ATOM 2340 C C . TYR A 1 333 ? -32.665 -15.850 -21.012 1.00 11.88 325 TYR A C 1
ATOM 2341 O O . TYR A 1 333 ? -33.463 -16.718 -20.807 1.00 15.46 325 TYR A O 1
ATOM 2350 N N . ARG A 1 334 ? -33.048 -14.607 -21.253 1.00 10.85 326 ARG A N 1
ATOM 2351 C CA . ARG A 1 334 ? -34.456 -14.222 -21.401 1.00 11.35 326 ARG A CA 1
ATOM 2352 C C . ARG A 1 334 ? -34.943 -14.631 -22.770 1.00 11.03 326 ARG A C 1
ATOM 2353 O O . ARG A 1 334 ? -35.972 -15.309 -22.888 1.00 11.92 326 ARG A O 1
ATOM 2361 N N . SER A 1 335 ? -34.248 -14.239 -23.828 1.00 9.93 327 SER A N 1
ATOM 2362 C CA . SER A 1 335 ? -34.697 -14.468 -25.200 1.00 10.77 327 SER A CA 1
ATOM 2363 C C . SER A 1 335 ? -34.314 -15.916 -25.692 1.00 11.78 327 SER A C 1
ATOM 2364 O O . SER A 1 335 ? -35.011 -16.499 -26.540 1.00 10.90 327 SER A O 1
ATOM 2367 N N A ASN A 1 336 ? -33.196 -16.427 -25.167 0.50 10.38 328 ASN A N 1
ATOM 2368 N N B ASN A 1 336 ? -33.233 -16.498 -25.161 0.50 11.19 328 ASN A N 1
ATOM 2369 C CA A ASN A 1 336 ? -32.726 -17.767 -25.415 0.50 10.51 328 ASN A CA 1
ATOM 2370 C CA B ASN A 1 336 ? -32.837 -17.870 -25.482 0.50 12.04 328 ASN A CA 1
ATOM 2371 C C A ASN A 1 336 ? -32.845 -18.160 -26.899 0.50 9.84 328 ASN A C 1
ATOM 2372 C C B ASN A 1 336 ? -32.841 -18.213 -26.965 0.50 10.52 328 ASN A C 1
ATOM 2373 O O A ASN A 1 336 ? -33.508 -19.126 -27.257 0.50 10.81 328 ASN A O 1
ATOM 2374 O O B ASN A 1 336 ? -33.412 -19.224 -27.407 0.50 11.31 328 ASN A O 1
ATOM 2383 N N . LEU A 1 337 ? -32.205 -17.354 -27.739 1.00 9.69 329 LEU A N 1
ATOM 2384 C CA . LEU A 1 337 ? -32.332 -17.421 -29.198 1.00 9.31 329 LEU A CA 1
ATOM 2385 C C . LEU A 1 337 ? -31.325 -18.290 -29.869 1.00 9.49 329 LEU A C 1
ATOM 2386 O O . LEU A 1 337 ? -30.134 -18.199 -29.626 1.00 8.62 329 LEU A O 1
ATOM 2391 N N . ILE A 1 338 ? -31.820 -19.090 -30.826 1.00 9.24 330 ILE A N 1
ATOM 2392 C CA . ILE A 1 338 ? -31.003 -19.965 -31.643 1.00 10.44 330 ILE A CA 1
ATOM 2393 C C . ILE A 1 338 ? -29.954 -19.225 -32.474 1.00 8.85 330 ILE A C 1
ATOM 2394 O O . ILE A 1 338 ? -30.204 -18.110 -32.944 1.00 8.98 330 ILE A O 1
ATOM 2399 N N . ARG A 1 339 ? -28.757 -19.819 -32.617 1.00 8.04 331 ARG A N 1
ATOM 2400 C CA . ARG A 1 339 ? -27.677 -19.295 -33.376 1.00 8.42 331 ARG A CA 1
ATOM 2401 C C . ARG A 1 339 ? -27.857 -19.544 -34.863 1.00 8.92 331 ARG A C 1
ATOM 2402 O O . ARG A 1 339 ? -28.544 -20.491 -35.273 1.00 8.82 331 ARG A O 1
ATOM 2410 N N . PRO A 1 340 ? -27.291 -18.647 -35.714 1.00 8.02 332 PRO A N 1
ATOM 2411 C CA . PRO A 1 340 ? -27.464 -18.700 -37.135 1.00 9.27 332 PRO A CA 1
ATOM 2412 C C . PRO A 1 340 ? -27.091 -20.051 -37.799 1.00 9.94 332 PRO A C 1
ATOM 2413 O O . PRO A 1 340 ? -27.897 -20.526 -38.658 1.00 9.21 332 PRO A O 1
ATOM 2417 N N . GLU A 1 341 ? -25.980 -20.678 -37.394 1.00 9.37 333 GLU A N 1
ATOM 2418 C CA . GLU A 1 341 ? -25.612 -21.946 -38.051 1.00 10.72 333 GLU A CA 1
ATOM 2419 C C . GLU A 1 341 ? -26.663 -23.024 -37.893 1.00 9.74 333 GLU A C 1
ATOM 2420 O O . GLU A 1 341 ? -26.855 -23.841 -38.817 1.00 11.11 333 GLU A O 1
ATOM 2426 N N . THR A 1 342 ? -27.278 -23.110 -36.726 1.00 9.64 334 THR A N 1
ATOM 2427 C CA . THR A 1 342 ? -28.317 -24.109 -36.420 1.00 9.89 334 THR A CA 1
ATOM 2428 C C . THR A 1 342 ? -29.507 -23.988 -37.403 1.00 8.68 334 THR A C 1
ATOM 2429 O O . THR A 1 342 ? -29.909 -24.982 -38.026 1.00 10.09 334 THR A O 1
ATOM 2433 N N . VAL A 1 343 ? -29.989 -22.764 -37.639 1.00 9.64 335 VAL A N 1
ATOM 2434 C CA . VAL A 1 343 ? -31.136 -22.559 -38.496 1.00 10.06 335 VAL A CA 1
ATOM 2435 C C . VAL A 1 343 ? -30.725 -22.751 -39.938 1.00 8.57 335 VAL A C 1
ATOM 2436 O O . VAL A 1 343 ? -31.438 -23.409 -40.722 1.00 10.14 335 VAL A O 1
ATOM 2440 N N . ILE A 1 344 ? -29.547 -22.285 -40.258 1.00 8.90 336 ILE A N 1
ATOM 2441 C CA . ILE A 1 344 ? -29.083 -22.427 -41.656 1.00 8.88 336 ILE A CA 1
ATOM 2442 C C . ILE A 1 344 ? -28.872 -23.921 -41.967 1.00 8.93 336 ILE A C 1
ATOM 2443 O O . ILE A 1 344 ? -29.306 -24.383 -43.059 1.00 8.17 336 ILE A O 1
ATOM 2448 N N . ASN A 1 345 ? -28.173 -24.676 -41.119 1.00 8.60 337 ASN A N 1
ATOM 2449 C CA . ASN A 1 345 ? -27.899 -26.077 -41.435 1.00 9.95 337 ASN A CA 1
ATOM 2450 C C . ASN A 1 345 ? -29.175 -26.955 -41.405 1.00 12.16 337 ASN A C 1
ATOM 2451 O O . ASN A 1 345 ? -29.281 -27.885 -42.236 1.00 13.28 337 ASN A O 1
ATOM 2456 N N . GLN A 1 346 ? -30.153 -26.623 -40.557 1.00 10.46 338 GLN A N 1
ATOM 2457 C CA . GLN A 1 346 ? -31.388 -27.378 -40.488 1.00 13.50 338 GLN A CA 1
ATOM 2458 C C . GLN A 1 346 ? -32.424 -27.046 -41.567 1.00 15.13 338 GLN A C 1
ATOM 2459 O O . GLN A 1 346 ? -33.267 -27.920 -41.909 1.00 14.46 338 GLN A O 1
ATOM 2465 N N . HIS A 1 347 ? -32.392 -25.835 -42.109 1.00 13.75 339 HIS A N 1
ATOM 2466 C CA . HIS A 1 347 ? -33.446 -25.405 -43.020 1.00 13.43 339 HIS A CA 1
ATOM 2467 C C . HIS A 1 347 ? -33.009 -24.853 -44.320 1.00 14.88 339 HIS A C 1
ATOM 2468 O O . HIS A 1 347 ? -33.867 -24.736 -45.198 1.00 13.56 339 HIS A O 1
ATOM 2475 N N . ILE A 1 348 ? -31.750 -24.454 -44.498 1.00 12.49 340 ILE A N 1
ATOM 2476 C CA . ILE A 1 348 ? -31.330 -23.786 -45.693 1.00 12.58 340 ILE A CA 1
ATOM 2477 C C . ILE A 1 348 ? -30.280 -24.539 -46.481 1.00 12.88 340 ILE A C 1
ATOM 2478 O O . ILE A 1 348 ? -30.409 -24.687 -47.708 1.00 13.67 340 ILE A O 1
ATOM 2483 N N . ASP A 1 349 ? -29.165 -24.929 -45.827 1.00 11.74 341 ASP A N 1
ATOM 2484 C CA . ASP A 1 349 ? -27.962 -25.388 -46.549 1.00 11.94 341 ASP A CA 1
ATOM 2485 C C . ASP A 1 349 ? -27.197 -26.228 -45.519 1.00 12.68 341 ASP A C 1
ATOM 2486 O O . ASP A 1 349 ? -26.626 -25.690 -44.563 1.00 10.83 341 ASP A O 1
ATOM 2491 N N . ASP A 1 350 ? -27.137 -27.541 -45.760 1.00 10.89 342 ASP A N 1
ATOM 2492 C CA . ASP A 1 350 ? -26.464 -28.391 -44.777 1.00 12.53 342 ASP A CA 1
ATOM 2493 C C . ASP A 1 350 ? -24.936 -28.373 -44.868 1.00 13.15 342 ASP A C 1
ATOM 2494 O O . ASP A 1 350 ? -24.268 -28.982 -43.959 1.00 17.13 342 ASP A O 1
ATOM 2499 N N . SER A 1 351 ? -24.377 -27.719 -45.839 1.00 12.45 343 SER A N 1
ATOM 2500 C CA . SER A 1 351 ? -22.937 -27.587 -46.016 1.00 14.79 343 SER A CA 1
ATOM 2501 C C . SER A 1 351 ? -22.354 -26.224 -45.498 1.00 14.19 343 SER A C 1
ATOM 2502 O O . SER A 1 351 ? -21.093 -26.084 -45.390 1.00 15.10 343 SER A O 1
ATOM 2505 N N . TRP A 1 352 ? -23.210 -25.298 -45.139 1.00 12.00 344 TRP A N 1
ATOM 2506 C CA . TRP A 1 352 ? -22.717 -23.980 -44.747 1.00 11.55 344 TRP A CA 1
ATOM 2507 C C . TRP A 1 352 ? -22.032 -24.012 -43.403 1.00 12.67 344 TRP A C 1
ATOM 2508 O O . TRP A 1 352 ? -22.506 -24.712 -42.466 1.00 13.32 344 TRP A O 1
ATOM 2519 N N . LYS A 1 353 ? -20.936 -23.236 -43.288 1.00 11.72 345 LYS A N 1
ATOM 2520 C CA . LYS A 1 353 ? -20.226 -23.097 -42.015 1.00 13.57 345 LYS A CA 1
ATOM 2521 C C . LYS A 1 353 ? -19.887 -21.646 -41.777 1.00 11.63 345 LYS A C 1
ATOM 2522 O O . LYS A 1 353 ? -19.489 -20.973 -42.681 1.00 13.19 345 LYS A O 1
ATOM 2528 N N . PRO A 1 354 ? -19.989 -21.197 -40.543 1.00 10.43 346 PRO A N 1
ATOM 2529 C CA . PRO A 1 354 ? -19.600 -19.865 -40.226 1.00 9.70 346 PRO A CA 1
ATOM 2530 C C . PRO A 1 354 ? -18.106 -19.701 -40.281 1.00 9.80 346 PRO A C 1
ATOM 2531 O O . PRO A 1 354 ? -17.378 -20.679 -40.108 1.00 10.51 346 PRO A O 1
ATOM 2535 N N . VAL A 1 355 ? -17.628 -18.477 -40.463 1.00 9.54 347 VAL A N 1
ATOM 2536 C CA . VAL A 1 355 ? -16.216 -18.187 -40.424 1.00 10.11 347 VAL A CA 1
ATOM 2537 C C . VAL A 1 355 ? -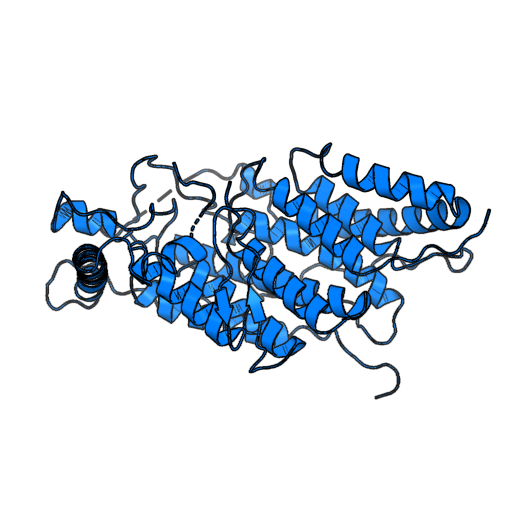15.624 -18.550 -39.066 1.00 10.14 347 VAL A C 1
ATOM 2538 O O . VAL A 1 355 ? -14.565 -19.195 -38.999 1.00 11.31 347 VAL A O 1
ATOM 2542 N N . LEU A 1 356 ? -16.288 -18.150 -38.011 1.00 10.28 348 LEU A N 1
ATOM 2543 C CA . LEU A 1 356 ? -15.837 -18.465 -36.642 1.00 10.33 348 LEU A CA 1
ATOM 2544 C C . LEU A 1 356 ? -16.673 -19.599 -36.081 1.00 10.90 348 LEU A C 1
ATOM 2545 O O . LEU A 1 356 ? -17.841 -19.710 -36.397 1.00 12.00 348 LEU A O 1
ATOM 2550 N N . GLN A 1 357 ? -16.116 -20.330 -35.131 1.00 10.88 349 GLN A N 1
ATOM 2551 C CA A GLN A 1 357 ? -16.894 -21.259 -34.352 0.50 11.42 349 GLN A CA 1
ATOM 2552 C CA B GLN A 1 357 ? -16.936 -21.249 -34.372 0.50 12.06 349 GLN A CA 1
ATOM 2553 C C . GLN A 1 357 ? -17.923 -20.526 -33.480 1.00 12.31 349 GLN A C 1
ATOM 2554 O O . GLN A 1 357 ? -17.590 -19.493 -32.906 1.00 13.49 349 GLN A O 1
ATOM 2565 N N . THR A 1 358 ? -19.120 -21.100 -33.332 1.00 11.54 350 THR A N 1
ATOM 2566 C CA . THR A 1 358 ? -20.174 -20.444 -32.578 1.00 11.30 350 THR A CA 1
ATOM 2567 C C . THR A 1 358 ? -19.935 -20.658 -31.107 1.00 10.25 350 THR A C 1
ATOM 2568 O O . THR A 1 358 ? -19.688 -21.769 -30.722 1.00 11.17 350 THR A O 1
ATOM 2572 N N . PRO A 1 359 ? -19.929 -19.584 -30.305 1.00 10.98 351 PRO A N 1
ATOM 2573 C CA . PRO A 1 359 ? -19.802 -19.738 -28.897 1.00 11.66 351 PRO A CA 1
ATOM 2574 C C . PRO A 1 359 ? -20.954 -20.395 -28.221 1.00 10.23 351 PRO A C 1
ATOM 2575 O O . PRO A 1 359 ? -22.090 -20.286 -28.649 1.00 10.07 351 PRO A O 1
ATOM 2579 N N . PRO A 1 360 ? -20.694 -21.081 -27.081 1.00 10.76 352 PRO A N 1
ATOM 2580 C CA . PRO A 1 360 ? -21.715 -21.870 -26.454 1.00 12.10 352 PRO A CA 1
ATOM 2581 C C . PRO A 1 360 ? -22.666 -21.152 -25.539 1.00 10.66 352 PRO A C 1
ATOM 2582 O O . PRO A 1 360 ? -22.698 -21.405 -24.351 1.00 11.42 352 PRO A O 1
ATOM 2586 N N . PHE A 1 361 ? -23.494 -20.279 -26.089 1.00 9.69 353 PHE A N 1
ATOM 2587 C CA . PHE A 1 361 ? -24.470 -19.552 -25.341 1.00 9.17 353 PHE A CA 1
ATOM 2588 C C . PHE A 1 361 ? -25.457 -18.912 -26.297 1.00 8.70 353 PHE A C 1
ATOM 2589 O O . PHE A 1 361 ? -25.110 -18.762 -27.527 1.00 7.76 353 PHE A O 1
ATOM 2597 N N . PRO A 1 362 ? -26.665 -18.568 -25.817 1.00 9.24 354 PRO A N 1
ATOM 2598 C CA . PRO A 1 362 ? -27.665 -18.006 -26.697 1.00 8.86 354 PRO A CA 1
ATOM 2599 C C . PRO A 1 362 ? -27.233 -16.704 -27.387 1.00 9.62 354 PRO A C 1
ATOM 2600 O O . PRO A 1 362 ? -26.279 -16.021 -26.988 1.00 9.30 354 PRO A O 1
ATOM 2604 N N . GLU A 1 363 ? -27.945 -16.388 -28.427 1.00 9.77 355 GLU A N 1
ATOM 2605 C CA . GLU A 1 363 ? -27.550 -15.394 -29.437 1.00 9.93 355 GLU A CA 1
ATOM 2606 C C . GLU A 1 363 ? -27.769 -13.901 -29.096 1.00 10.88 355 GLU A C 1
ATOM 2607 O O . GLU A 1 363 ? -26.952 -13.054 -29.545 1.00 11.77 355 GLU A O 1
ATOM 2613 N N . TYR A 1 364 ? -28.794 -13.540 -28.350 1.00 9.21 356 TYR A N 1
ATOM 2614 C CA . TYR A 1 364 ? -29.243 -12.138 -28.365 1.00 8.46 356 TYR A CA 1
ATOM 2615 C C . TYR A 1 364 ? -29.209 -11.574 -26.948 1.00 7.83 356 TYR A C 1
ATOM 2616 O O . TYR A 1 364 ? -29.804 -12.164 -26.091 1.00 8.89 356 TYR A O 1
ATOM 2625 N N . THR A 1 365 ? -28.591 -10.472 -26.667 1.00 8.09 357 THR A N 1
ATOM 2626 C CA . THR A 1 365 ? -27.763 -9.639 -27.570 1.00 8.35 357 THR A CA 1
ATOM 2627 C C . THR A 1 365 ? -26.306 -10.136 -27.548 1.00 8.93 357 THR A C 1
ATOM 2628 O O . THR A 1 365 ? -25.940 -11.045 -26.764 1.00 9.35 357 THR A O 1
ATOM 2632 N N . SER A 1 366 ? -25.463 -9.626 -28.449 1.00 9.05 358 SER A N 1
ATOM 2633 C CA . SER A 1 366 ? -24.074 -10.012 -28.597 1.00 9.09 358 SER A CA 1
ATOM 2634 C C . SER A 1 366 ? -23.190 -9.436 -27.484 1.00 9.72 358 SER A C 1
ATOM 2635 O O . SER A 1 366 ? -23.230 -8.219 -27.266 1.00 8.72 358 SER A O 1
ATOM 2638 N N . GLY A 1 367 ? -22.491 -10.330 -26.760 1.00 10.28 359 GLY A N 1
ATOM 2639 C CA . GLY A 1 367 ? -21.570 -9.943 -25.758 1.00 11.13 359 GLY A CA 1
ATOM 2640 C C . GLY A 1 367 ? -20.490 -8.988 -26.217 1.00 10.84 359 GLY A C 1
ATOM 2641 O O . GLY A 1 367 ? -20.193 -7.978 -25.553 1.00 9.18 359 GLY A O 1
ATOM 2642 N N . HIS A 1 368 ? -19.883 -9.295 -27.354 1.00 10.30 360 HIS A N 1
ATOM 2643 C CA . HIS A 1 368 ? -18.915 -8.415 -27.904 1.00 10.32 360 HIS A CA 1
ATOM 2644 C C . HIS A 1 368 ? -19.471 -7.026 -28.080 1.00 10.34 360 HIS A C 1
ATOM 2645 O O . HIS A 1 368 ? -18.795 -5.996 -27.828 1.00 9.58 360 HIS A O 1
ATOM 2652 N N . SER A 1 369 ? -20.700 -6.953 -28.609 1.00 10.71 361 SER A N 1
ATOM 2653 C CA . SER A 1 369 ? -21.356 -5.686 -28.869 1.00 10.31 361 SER A CA 1
ATOM 2654 C C . SER A 1 369 ? -21.685 -4.874 -27.624 1.00 9.62 361 SER A C 1
ATOM 2655 O O . SER A 1 369 ? -21.335 -3.655 -27.554 1.00 11.02 361 SER A O 1
ATOM 2658 N N . VAL A 1 370 ? -22.223 -5.560 -26.612 1.00 8.52 362 VAL A N 1
ATOM 2659 C CA . VAL A 1 370 ? -22.587 -4.903 -25.392 1.00 8.24 362 VAL A CA 1
ATOM 2660 C C . VAL A 1 370 ? -21.313 -4.425 -24.645 1.00 8.68 362 VAL A C 1
ATOM 2661 O O . VAL A 1 370 ? -21.269 -3.288 -24.140 1.00 7.94 362 VAL A O 1
ATOM 2665 N N . VAL A 1 371 ? -20.321 -5.312 -24.477 1.00 10.10 363 VAL A N 1
ATOM 2666 C CA . VAL A 1 371 ? -19.135 -5.031 -23.664 1.00 10.15 363 VAL A CA 1
ATOM 2667 C C . VAL A 1 371 ? -18.316 -3.978 -24.333 1.00 9.66 363 VAL A C 1
ATOM 2668 O O . VAL A 1 371 ? -17.894 -3.038 -23.701 1.00 9.87 363 VAL A O 1
ATOM 2672 N N . SER A 1 372 ? -18.203 -4.010 -25.666 1.00 10.30 364 SER A N 1
ATOM 2673 C CA . SER A 1 372 ? -17.473 -2.967 -26.406 1.00 10.40 364 SER A CA 1
ATOM 2674 C C . SER A 1 372 ? -18.162 -1.657 -26.361 1.00 10.63 364 SER A C 1
ATOM 2675 O O . SER A 1 372 ? -17.510 -0.610 -26.264 1.00 10.06 364 SER A O 1
ATOM 2678 N N . GLY A 1 373 ? -19.490 -1.667 -26.435 1.00 9.49 365 GLY A N 1
ATOM 2679 C CA . GLY A 1 373 ? -20.281 -0.462 -26.295 1.00 9.02 365 GLY A CA 1
ATOM 2680 C C . GLY A 1 373 ? -20.030 0.248 -24.975 1.00 9.71 365 GLY A C 1
ATOM 2681 O O . GLY A 1 373 ? -19.802 1.463 -24.899 1.00 10.53 365 GLY A O 1
ATOM 2682 N N . ALA A 1 374 ? -20.086 -0.510 -23.931 1.00 8.63 366 ALA A N 1
ATOM 2683 C CA . ALA A 1 374 ? -19.866 0.021 -22.589 1.00 8.32 366 ALA A CA 1
ATOM 2684 C C . ALA A 1 374 ? -18.430 0.491 -22.417 1.00 9.12 366 ALA A C 1
ATOM 2685 O O . ALA A 1 374 ? -18.203 1.618 -21.835 1.00 9.22 366 ALA A O 1
ATOM 2687 N N . ALA A 1 375 ? -17.485 -0.365 -22.751 1.00 8.79 367 ALA A N 1
ATOM 2688 C CA . ALA A 1 375 ? -16.100 -0.013 -22.559 1.00 9.14 367 ALA A CA 1
ATOM 2689 C C . ALA A 1 375 ? -15.736 1.264 -23.366 1.00 10.37 367 ALA A C 1
ATOM 2690 O O . ALA A 1 375 ? -14.946 2.102 -22.909 1.00 9.06 367 ALA A O 1
ATOM 2692 N N . SER A 1 376 ? -16.153 1.326 -24.615 1.00 10.21 368 SER A N 1
ATOM 2693 C CA A SER A 1 376 ? -15.975 2.479 -25.470 0.50 11.44 368 SER A CA 1
ATOM 2694 C CA B SER A 1 376 ? -15.839 2.481 -25.421 0.50 10.46 368 SER A CA 1
ATOM 2695 C C . SER A 1 376 ? -16.451 3.830 -24.874 1.00 11.27 368 SER A C 1
ATOM 2696 O O . SER A 1 376 ? -15.786 4.917 -24.958 1.00 11.03 368 SER A O 1
ATOM 2701 N N . VAL A 1 377 ? -17.630 3.785 -24.321 1.00 10.95 369 VAL A N 1
ATOM 2702 C CA . VAL A 1 377 ? -18.206 4.955 -23.645 1.00 10.75 369 VAL A CA 1
ATOM 2703 C C . VAL A 1 377 ? -17.352 5.416 -22.488 1.00 10.42 369 VAL A C 1
ATOM 2704 O O . VAL A 1 377 ? -17.027 6.588 -22.339 1.00 10.06 369 VAL A O 1
ATOM 2708 N N . VAL A 1 378 ? -16.952 4.479 -21.635 1.00 9.78 370 VAL A N 1
ATOM 2709 C CA . VAL A 1 378 ? -16.079 4.811 -20.505 1.00 9.48 370 VAL A CA 1
ATOM 2710 C C . VAL A 1 378 ? -14.749 5.362 -20.947 1.00 9.87 370 VAL A C 1
ATOM 2711 O O . VAL A 1 378 ? -14.350 6.432 -20.459 1.00 10.16 370 VAL A O 1
ATOM 2715 N N . LEU A 1 379 ? -14.087 4.727 -21.920 1.00 8.34 371 LEU A N 1
ATOM 2716 C CA . LEU A 1 379 ? -12.770 5.196 -22.328 1.00 9.45 371 LEU A CA 1
ATOM 2717 C C . LEU A 1 379 ? -12.864 6.527 -23.062 1.00 8.66 371 LEU A C 1
ATOM 2718 O O . LEU A 1 379 ? -11.954 7.365 -22.971 1.00 8.78 371 LEU A O 1
ATOM 2723 N N . THR A 1 380 ? -13.949 6.686 -23.814 1.00 9.71 372 THR A N 1
ATOM 2724 C CA . THR A 1 380 ? -14.180 7.994 -24.454 1.00 9.80 372 THR A CA 1
ATOM 2725 C C . THR A 1 380 ? -14.339 9.099 -23.402 1.00 10.47 372 THR A C 1
ATOM 2726 O O . THR A 1 380 ? -13.819 10.197 -23.540 1.00 10.93 372 THR A O 1
ATOM 2730 N N . GLU A 1 381 ? -15.031 8.812 -22.329 1.00 10.16 373 GLU A N 1
ATOM 2731 C CA . GLU A 1 381 ? -15.238 9.771 -21.271 1.00 11.91 373 GLU A CA 1
ATOM 2732 C C . GLU A 1 381 ? -13.922 10.051 -20.547 1.00 12.63 373 GLU A C 1
ATOM 2733 O O . GLU A 1 381 ? -13.644 11.215 -20.259 1.00 14.75 373 GLU A O 1
ATOM 2739 N N . VAL A 1 382 ? -13.105 9.046 -20.324 1.00 10.06 374 VAL A N 1
ATOM 2740 C CA . VAL A 1 382 ? -11.813 9.267 -19.604 1.00 10.12 374 VAL A CA 1
ATOM 2741 C C . VAL A 1 382 ? -10.737 9.905 -20.436 1.00 10.53 374 VAL A C 1
ATOM 2742 O O . VAL A 1 382 ? -10.076 10.892 -19.954 1.00 10.83 374 VAL A O 1
ATOM 2746 N N . PHE A 1 383 ? -10.522 9.428 -21.665 1.00 10.21 375 PHE A N 1
ATOM 2747 C CA . PHE A 1 383 ? -9.392 9.765 -22.499 1.00 10.80 375 PHE A CA 1
ATOM 2748 C C . PHE A 1 383 ? -9.741 10.622 -23.722 1.00 11.81 375 PHE A C 1
ATOM 2749 O O . PHE A 1 383 ? -8.857 11.186 -24.358 1.00 13.49 375 PHE A O 1
ATOM 2757 N N . GLY A 1 384 ? -11.024 10.717 -24.017 1.00 11.63 376 GLY A N 1
ATOM 2758 C CA . GLY A 1 384 ? -11.540 11.642 -25.057 1.00 12.43 376 GLY A CA 1
ATOM 2759 C C . GLY A 1 384 ? -11.937 10.867 -26.318 1.00 11.88 376 GLY A C 1
ATOM 2760 O O . GLY A 1 384 ? -11.665 9.656 -26.457 1.00 11.51 376 GLY A O 1
ATOM 2761 N N . ASP A 1 385 ? -12.706 11.560 -27.163 1.00 11.27 377 ASP A N 1
ATOM 2762 C CA . ASP A 1 385 ? -13.099 11.086 -28.506 1.00 13.36 377 ASP A CA 1
ATOM 2763 C C . ASP A 1 385 ? -12.002 11.326 -29.416 1.00 12.75 377 ASP A C 1
ATOM 2764 O O . ASP A 1 385 ? -11.083 12.059 -29.116 1.00 15.69 377 ASP A O 1
ATOM 2769 N N . ASN A 1 386 ? -12.037 10.644 -30.560 1.00 14.45 378 ASN A N 1
ATOM 2770 C CA . ASN A 1 386 ? -10.971 10.767 -31.528 1.00 15.95 378 ASN A CA 1
ATOM 2771 C C . ASN A 1 386 ? -9.597 10.402 -30.970 1.00 14.16 378 ASN A C 1
ATOM 2772 O O . ASN A 1 386 ? -8.575 10.988 -31.310 1.00 13.74 378 ASN A O 1
ATOM 2777 N N . PHE A 1 387 ? -9.576 9.382 -30.073 1.00 12.58 379 PHE A N 1
ATOM 2778 C CA . PHE A 1 387 ? -8.357 8.920 -29.489 1.00 12.86 379 PHE A CA 1
ATOM 2779 C C . PHE A 1 387 ? -7.789 7.824 -30.397 1.00 13.19 379 PHE A C 1
ATOM 2780 O O . PHE A 1 387 ? -8.298 6.679 -30.430 1.00 11.47 379 PHE A O 1
ATOM 2788 N N . SER A 1 388 ? -6.764 8.166 -31.165 1.00 13.17 380 SER A N 1
ATOM 2789 C CA . SER A 1 388 ? -6.216 7.193 -32.092 1.00 15.32 380 SER A CA 1
ATOM 2790 C C . SER A 1 388 ? -5.229 6.271 -31.340 1.00 15.94 380 SER A C 1
ATOM 2791 O O . SER A 1 388 ? -4.499 6.645 -30.422 1.00 15.32 380 SER A O 1
ATOM 2794 N N . PHE A 1 389 ? -5.213 5.014 -31.733 1.00 13.86 381 PHE A N 1
ATOM 2795 C CA . PHE A 1 389 ? -4.339 4.050 -31.114 1.00 14.12 381 PHE A CA 1
ATOM 2796 C C . PHE A 1 389 ? -4.085 2.848 -31.976 1.00 13.79 381 PHE A C 1
ATOM 2797 O O . PHE A 1 389 ? -4.874 2.516 -32.913 1.00 14.61 381 PHE A O 1
ATOM 2805 N N . ASP A 1 390 ? -2.909 2.248 -31.735 1.00 14.27 382 ASP A N 1
ATOM 2806 C CA . ASP A 1 390 ? -2.535 0.937 -32.299 1.00 14.88 382 ASP A CA 1
ATOM 2807 C C . ASP A 1 390 ? -2.832 -0.126 -31.301 1.00 14.04 382 ASP A C 1
ATOM 2808 O O . ASP A 1 390 ? -2.268 -0.119 -30.168 1.00 14.40 382 ASP A O 1
ATOM 2813 N N . ASP A 1 391 ? -3.670 -1.082 -31.690 1.00 12.94 383 ASP A N 1
ATOM 2814 C CA . ASP A 1 391 ? -4.104 -2.140 -30.781 1.00 13.86 383 ASP A CA 1
ATOM 2815 C C . ASP A 1 391 ? -3.212 -3.353 -30.979 1.00 11.91 383 ASP A C 1
ATOM 2816 O O . ASP A 1 391 ? -3.437 -4.100 -31.972 1.00 13.16 383 ASP A O 1
ATOM 2821 N N . ASP A 1 392 ? -2.208 -3.528 -30.163 1.00 11.48 384 ASP A N 1
ATOM 2822 C CA . ASP A 1 392 ? -1.312 -4.712 -30.173 1.00 12.88 384 ASP A CA 1
ATOM 2823 C C . ASP A 1 392 ? -1.672 -5.771 -29.136 1.00 13.97 384 ASP A C 1
ATOM 2824 O O . ASP A 1 392 ? -0.866 -6.673 -28.832 1.00 13.97 384 ASP A O 1
ATOM 2829 N N . THR A 1 393 ? -2.932 -5.770 -28.683 1.00 13.48 385 THR A N 1
ATOM 2830 C CA A THR A 1 393 ? -3.330 -6.667 -27.619 0.50 13.28 385 THR A CA 1
ATOM 2831 C CA B THR A 1 393 ? -3.350 -6.663 -27.629 0.50 13.77 385 THR A CA 1
ATOM 2832 C C . THR A 1 393 ? -3.334 -8.125 -28.017 1.00 14.66 385 THR A C 1
ATOM 2833 O O . THR A 1 393 ? -3.130 -8.970 -27.146 1.00 17.82 385 THR A O 1
ATOM 2840 N N . GLU A 1 394 ? -3.550 -8.408 -29.293 1.00 14.66 386 GLU A N 1
ATOM 2841 C CA . GLU A 1 394 ? -3.697 -9.725 -29.854 1.00 17.54 386 GLU A CA 1
ATOM 2842 C C . GLU A 1 394 ? -2.397 -10.258 -30.427 1.00 19.64 386 GLU A C 1
ATOM 2843 O O . GLU A 1 394 ? -2.333 -11.432 -30.781 1.00 17.78 386 GLU A O 1
ATOM 2849 N N . VAL A 1 395 ? -1.324 -9.436 -30.441 1.00 15.46 387 VAL A N 1
ATOM 2850 C CA . VAL A 1 395 ? -0.052 -9.917 -30.909 1.00 15.64 387 VAL A CA 1
ATOM 2851 C C . VAL A 1 395 ? 0.415 -11.177 -30.193 1.00 14.48 387 VAL A C 1
ATOM 2852 O O . VAL A 1 395 ? 0.909 -12.051 -30.825 1.00 18.80 387 VAL A O 1
ATOM 2856 N N . PRO A 1 396 ? 0.341 -11.266 -28.878 1.00 16.38 388 PRO A N 1
ATOM 2857 C CA . PRO A 1 396 ? 0.760 -12.549 -28.260 1.00 17.84 388 PRO A CA 1
ATOM 2858 C C . PRO A 1 396 ? -0.143 -13.746 -28.508 1.00 22.47 388 PRO A C 1
ATOM 2859 O O . PRO A 1 396 ? 0.204 -14.869 -28.042 1.00 25.07 388 PRO A O 1
ATOM 2863 N N . TYR A 1 397 ? -1.278 -13.549 -29.220 1.00 22.34 389 TYR A N 1
ATOM 2864 C CA . TYR A 1 397 ? -2.331 -14.568 -29.419 1.00 24.60 389 TYR A CA 1
ATOM 2865 C C . TYR A 1 397 ? -2.477 -14.817 -30.898 1.00 24.06 389 TYR A C 1
ATOM 2866 O O . TYR A 1 397 ? -3.545 -15.150 -31.343 1.00 26.04 389 TYR A O 1
ATOM 2875 N N . GLY A 1 398 ? -1.431 -14.550 -31.676 1.00 22.06 390 GLY A N 1
ATOM 2876 C CA . GLY A 1 398 ? -1.402 -15.018 -33.046 1.00 21.65 390 GLY A CA 1
ATOM 2877 C C . GLY A 1 398 ? -1.735 -14.013 -34.106 1.00 23.00 390 GLY A C 1
ATOM 2878 O O . GLY A 1 398 ? -1.694 -14.374 -35.312 1.00 23.58 390 GLY A O 1
ATOM 2879 N N . LEU A 1 399 ? -2.094 -12.768 -33.708 1.00 18.43 391 LEU A N 1
ATOM 2880 C CA . LEU A 1 399 ? -2.657 -11.770 -34.656 1.00 18.93 391 LEU A CA 1
ATOM 2881 C C . LEU A 1 399 ? -1.743 -10.543 -34.888 1.00 19.43 391 LEU A C 1
ATOM 2882 O O . LEU A 1 399 ? -0.832 -10.266 -34.110 1.00 15.48 391 LEU A O 1
ATOM 2887 N N . PRO A 1 400 ? -2.011 -9.781 -35.918 1.00 17.36 392 PRO A N 1
ATOM 2888 C CA . PRO A 1 400 ? -1.310 -8.572 -36.182 1.00 18.10 392 PRO A CA 1
ATOM 2889 C C . PRO A 1 400 ? -1.849 -7.406 -35.341 1.00 16.29 392 PRO A C 1
ATOM 2890 O O . PRO A 1 400 ? -2.799 -7.594 -34.555 1.00 15.23 392 PRO A O 1
ATOM 2894 N N . ILE A 1 401 ? -1.214 -6.243 -35.518 1.00 15.64 393 ILE A N 1
ATOM 2895 C CA . ILE A 1 401 ? -1.692 -4.985 -34.914 1.00 14.78 393 ILE A CA 1
ATOM 2896 C C . ILE A 1 401 ? -2.801 -4.463 -35.832 1.00 15.55 393 ILE A C 1
ATOM 2897 O O . ILE A 1 401 ? -2.698 -4.448 -37.056 1.00 14.96 393 ILE A O 1
ATOM 2902 N N . ARG A 1 402 ? -3.836 -3.914 -35.256 1.00 13.48 394 ARG A N 1
ATOM 2903 C CA . ARG A 1 402 ? -4.809 -3.100 -36.029 1.00 12.88 394 ARG A CA 1
ATOM 2904 C C . ARG A 1 402 ? -4.901 -1.740 -35.403 1.00 14.72 394 ARG A C 1
ATOM 2905 O O . ARG A 1 402 ? -4.748 -1.629 -34.166 1.00 15.25 394 ARG A O 1
ATOM 2913 N N . SER A 1 403 ? -5.075 -0.713 -36.242 1.00 13.15 395 SER A N 1
ATOM 2914 C CA . SER A 1 403 ? -5.048 0.699 -35.811 1.00 14.90 395 SER A CA 1
ATOM 2915 C C . SER A 1 403 ? -6.463 1.238 -35.826 1.00 14.98 395 SER A C 1
ATOM 2916 O O . SER A 1 403 ? -7.250 0.830 -36.677 1.00 13.66 395 SER A O 1
ATOM 2919 N N . PHE A 1 404 ? -6.755 2.180 -34.933 1.00 12.29 396 PHE A N 1
ATOM 2920 C CA . PHE A 1 404 ? -8.070 2.765 -34.809 1.00 12.03 396 PHE A CA 1
ATOM 2921 C C . PHE A 1 404 ? -8.017 4.243 -34.604 1.00 14.34 396 PHE A C 1
ATOM 2922 O O . PHE A 1 404 ? -7.026 4.781 -34.072 1.00 13.65 396 PHE A O 1
ATOM 2930 N N . LYS A 1 405 ? -9.054 4.939 -35.073 1.00 14.68 397 LYS A N 1
ATOM 2931 C CA . LYS A 1 405 ? -9.049 6.389 -34.949 1.00 16.67 397 LYS A CA 1
ATOM 2932 C C . LYS A 1 405 ? -9.715 6.836 -33.666 1.00 13.73 397 LYS A C 1
ATOM 2933 O O . LYS A 1 405 ? -9.628 8.068 -33.284 1.00 11.86 397 LYS A O 1
ATOM 2939 N N . SER A 1 406 ? -10.452 5.931 -33.032 1.00 11.48 398 SER A N 1
ATOM 2940 C CA . SER A 1 406 ? -11.202 6.236 -31.791 1.00 10.47 398 SER A CA 1
ATOM 2941 C C . SER A 1 406 ? -11.625 4.938 -31.056 1.00 9.83 398 SER A C 1
ATOM 2942 O O . SER A 1 406 ? -11.698 3.869 -31.718 1.00 9.05 398 SER A O 1
ATOM 2945 N N . PHE A 1 407 ? -11.977 5.043 -29.774 1.00 9.10 399 PHE A N 1
ATOM 2946 C CA . PHE A 1 407 ? -12.575 3.875 -29.127 1.00 9.92 399 PHE A CA 1
ATOM 2947 C C . PHE A 1 407 ? -13.873 3.452 -29.786 1.00 9.50 399 PHE A C 1
ATOM 2948 O O . PHE A 1 407 ? -14.134 2.225 -29.905 1.00 9.74 399 PHE A O 1
ATOM 2956 N N . LYS A 1 408 ? -14.661 4.443 -30.233 1.00 10.58 400 LYS A N 1
ATOM 2957 C CA . LYS A 1 408 ? -15.966 4.208 -30.931 1.00 12.80 400 LYS A CA 1
ATOM 2958 C C . LYS A 1 408 ? -15.768 3.376 -32.189 1.00 11.37 400 LYS A C 1
ATOM 2959 O O . LYS A 1 408 ? -16.493 2.395 -32.431 1.00 10.86 400 LYS A O 1
ATOM 2965 N N . GLN A 1 409 ? -14.746 3.697 -32.935 1.00 12.71 401 GLN A N 1
ATOM 2966 C CA . GLN A 1 409 ? -14.415 2.964 -34.161 1.00 13.10 401 GLN A CA 1
ATOM 2967 C C . GLN A 1 409 ? -14.017 1.536 -33.894 1.00 12.38 401 GLN A C 1
ATOM 2968 O O . GLN A 1 409 ? -14.484 0.610 -34.553 1.00 12.38 401 GLN A O 1
ATOM 2974 N N . ALA A 1 410 ? -13.186 1.332 -32.891 1.00 11.66 402 ALA A N 1
ATOM 2975 C CA . ALA A 1 410 ? -12.868 -0.016 -32.438 1.00 10.10 402 ALA A CA 1
ATOM 2976 C C . ALA A 1 410 ? -14.102 -0.788 -32.011 1.00 9.79 402 ALA A C 1
ATOM 2977 O O . ALA A 1 410 ? -14.191 -1.978 -32.359 1.00 10.39 402 ALA A O 1
ATOM 2979 N N . ALA A 1 411 ? -14.971 -0.213 -31.184 1.00 9.47 403 ALA A N 1
ATOM 2980 C CA . ALA A 1 411 ? -16.196 -0.906 -30.785 1.00 10.32 403 ALA A CA 1
ATOM 2981 C C . ALA A 1 411 ? -17.093 -1.284 -31.978 1.00 9.93 403 ALA A C 1
ATOM 2982 O O . ALA A 1 411 ? -17.698 -2.374 -32.017 1.00 9.52 403 ALA A O 1
ATOM 2984 N N . ASP A 1 412 ? -17.229 -0.354 -32.922 1.00 10.85 404 ASP A N 1
ATOM 2985 C CA . ASP A 1 412 ? -17.987 -0.616 -34.122 1.00 12.14 404 ASP A CA 1
ATOM 2986 C C . ASP A 1 412 ? -17.411 -1.772 -34.935 1.00 10.74 404 ASP A C 1
ATOM 2987 O O . ASP A 1 412 ? -18.159 -2.622 -35.456 1.00 10.26 404 ASP A O 1
ATOM 2992 N N . GLU A 1 413 ? -16.080 -1.854 -34.980 1.00 11.07 405 GLU A N 1
ATOM 2993 C CA . GLU A 1 413 ? -15.439 -2.969 -35.645 1.00 10.27 405 GLU A CA 1
ATOM 2994 C C . GLU A 1 413 ? -15.669 -4.249 -34.884 1.00 9.60 405 GLU A C 1
ATOM 2995 O O . GLU A 1 413 ? -15.920 -5.331 -35.459 1.00 10.52 405 GLU A O 1
ATOM 3001 N N . ALA A 1 414 ? -15.539 -4.228 -33.578 1.00 8.89 406 ALA A N 1
ATOM 3002 C CA . ALA A 1 414 ? -15.735 -5.441 -32.767 1.00 9.17 406 ALA A CA 1
ATOM 3003 C C . ALA A 1 414 ? -17.185 -5.993 -32.985 1.00 11.11 406 ALA A C 1
ATOM 3004 O O . ALA A 1 414 ? -17.362 -7.225 -33.092 1.00 10.12 406 ALA A O 1
ATOM 3006 N N . ALA A 1 415 ? -18.142 -5.081 -33.064 1.00 10.83 407 ALA A N 1
ATOM 3007 C CA . ALA A 1 415 ? -19.555 -5.456 -33.244 1.00 10.46 407 ALA A CA 1
ATOM 3008 C C . ALA A 1 415 ? -19.796 -6.082 -34.640 1.00 10.79 407 ALA A C 1
ATOM 3009 O O . ALA A 1 415 ? -20.273 -7.197 -34.710 1.00 10.29 407 ALA A O 1
ATOM 3011 N N . ILE A 1 416 ? -19.326 -5.448 -35.691 1.00 11.72 408 ILE A N 1
ATOM 3012 C CA . ILE A 1 416 ? -19.525 -5.997 -37.041 1.00 13.01 408 ILE A CA 1
ATOM 3013 C C . ILE A 1 416 ? -18.684 -7.228 -37.303 1.00 12.95 408 ILE A C 1
ATOM 3014 O O . ILE A 1 416 ? -19.072 -8.036 -38.150 1.00 11.27 408 ILE A O 1
ATOM 3019 N N . SER A 1 417 ? -17.610 -7.435 -36.540 1.00 10.87 409 SER A N 1
ATOM 3020 C CA . SER A 1 417 ? -16.810 -8.667 -36.675 1.00 11.82 409 SER A CA 1
ATOM 3021 C C . SER A 1 417 ? -17.652 -9.886 -36.438 1.00 10.47 409 SER A C 1
ATOM 3022 O O . SER A 1 417 ? -17.342 -10.928 -36.988 1.00 9.88 409 SER A O 1
ATOM 3025 N N . ARG A 1 418 ? -18.707 -9.758 -35.620 1.00 11.40 410 ARG A N 1
ATOM 3026 C CA . ARG A 1 418 ? -19.602 -10.888 -35.346 1.00 11.78 410 ARG A CA 1
ATOM 3027 C C . ARG A 1 418 ? -20.537 -11.252 -36.511 1.00 11.12 410 ARG A C 1
ATOM 3028 O O . ARG A 1 418 ? -20.962 -12.396 -36.552 1.00 11.36 410 ARG A O 1
ATOM 3036 N N . MET A 1 419 ? -20.788 -10.298 -37.399 1.00 10.91 411 MET A N 1
ATOM 3037 C CA . MET A 1 419 ? -21.534 -10.550 -38.640 1.00 11.62 411 MET A CA 1
ATOM 3038 C C . MET A 1 419 ? -20.618 -11.242 -39.610 1.00 11.96 411 MET A C 1
ATOM 3039 O O . MET A 1 419 ? -21.001 -12.322 -40.177 1.00 10.82 411 MET A O 1
ATOM 3044 N N . TYR A 1 420 ? -19.393 -10.711 -39.754 1.00 10.47 412 TYR A N 1
ATOM 3045 C CA . TYR A 1 420 ? -18.407 -11.417 -40.617 1.00 10.68 412 TYR A CA 1
ATOM 3046 C C . TYR A 1 420 ? -18.141 -12.776 -40.109 1.00 9.83 412 TYR A C 1
ATOM 3047 O O . TYR A 1 420 ? -17.828 -13.678 -40.895 1.00 10.12 412 TYR A O 1
ATOM 3056 N N . GLY A 1 421 ? -18.211 -12.944 -38.775 1.00 9.01 413 GLY A N 1
ATOM 3057 C CA . GLY A 1 421 ? -17.944 -14.222 -38.204 1.00 9.95 413 GLY A CA 1
ATOM 3058 C C . GLY A 1 421 ? -19.011 -15.309 -38.338 1.00 9.79 413 GLY A C 1
ATOM 3059 O O . GLY A 1 421 ? -18.700 -16.505 -38.075 1.00 10.40 413 GLY A O 1
ATOM 3060 N N . GLY A 1 422 ? -20.228 -14.940 -38.722 1.00 8.24 414 GLY A N 1
ATOM 3061 C CA . GLY A 1 422 ? -21.342 -15.882 -38.955 1.00 7.94 414 GLY A CA 1
ATOM 3062 C C . GLY A 1 422 ? -22.023 -16.383 -37.748 1.00 8.71 414 GLY A C 1
ATOM 3063 O O . GLY A 1 422 ? -22.742 -17.364 -37.824 1.00 10.00 414 GLY A O 1
ATOM 3064 N N . ILE A 1 423 ? -21.831 -15.690 -36.593 1.00 9.05 415 ILE A N 1
ATOM 3065 C CA . ILE A 1 423 ? -22.372 -16.175 -35.332 1.00 9.64 415 ILE A CA 1
ATOM 3066 C C . ILE A 1 423 ? -23.452 -15.306 -34.681 1.00 9.35 415 ILE A C 1
ATOM 3067 O O . ILE A 1 423 ? -24.041 -15.689 -33.703 1.00 9.58 415 ILE A O 1
ATOM 3072 N N . HIS A 1 424 ? -23.642 -14.099 -35.173 1.00 8.71 416 HIS A N 1
ATOM 3073 C CA . HIS A 1 424 ? -24.722 -13.187 -34.729 1.00 8.68 416 HIS A CA 1
ATOM 3074 C C . HIS A 1 424 ? -25.494 -12.664 -35.865 1.00 9.97 416 HIS A C 1
ATOM 3075 O O . HIS A 1 424 ? -24.943 -12.315 -36.908 1.00 11.37 416 HIS A O 1
ATOM 3082 N N . TYR A 1 425 ? -26.784 -12.452 -35.634 1.00 9.31 417 TYR A N 1
ATOM 3083 C CA . TYR A 1 425 ? -27.628 -11.679 -36.564 1.00 10.06 417 TYR A CA 1
ATOM 3084 C C . TYR A 1 425 ? -27.440 -10.166 -36.344 1.00 9.75 417 TYR A C 1
ATOM 3085 O O . TYR A 1 425 ? -27.017 -9.704 -35.264 1.00 9.77 417 TYR A O 1
ATOM 3094 N N . ARG A 1 426 ? -27.908 -9.367 -37.299 1.00 10.12 418 ARG A N 1
ATOM 3095 C CA . ARG A 1 426 ? -27.838 -7.930 -37.185 1.00 11.15 418 ARG A CA 1
ATOM 3096 C C . ARG A 1 426 ? -28.412 -7.376 -35.909 1.00 11.09 418 ARG A C 1
ATOM 3097 O O . ARG A 1 426 ? -27.800 -6.441 -35.296 1.00 9.79 418 ARG A O 1
ATOM 3105 N N . ALA A 1 427 ? -29.602 -7.821 -35.530 1.00 9.44 419 ALA A N 1
ATOM 3106 C CA . ALA A 1 427 ? -30.270 -7.244 -34.322 1.00 10.46 419 ALA A CA 1
ATOM 3107 C C . ALA A 1 427 ? -29.443 -7.403 -33.067 1.00 10.19 419 ALA A C 1
ATOM 3108 O O . ALA A 1 427 ? -29.310 -6.443 -32.258 1.00 9.43 419 ALA A O 1
ATOM 3110 N N . ALA A 1 428 ? -28.836 -8.597 -32.880 1.00 9.65 420 ALA A N 1
ATOM 3111 C CA . ALA A 1 428 ? -28.023 -8.850 -31.679 1.00 9.62 420 ALA A CA 1
ATOM 3112 C C . ALA A 1 428 ? -26.828 -7.918 -31.615 1.00 9.13 420 ALA A C 1
ATOM 3113 O O . ALA A 1 428 ? -26.460 -7.437 -30.537 1.00 9.70 420 ALA A O 1
ATOM 3115 N N . ILE A 1 429 ? -26.332 -7.514 -32.772 1.00 9.23 421 ILE A N 1
ATOM 3116 C CA . ILE A 1 429 ? -25.218 -6.637 -32.870 1.00 9.60 421 ILE A CA 1
ATOM 3117 C C . ILE A 1 429 ? -25.589 -5.164 -32.687 1.00 9.88 421 ILE A C 1
ATOM 3118 O O . ILE A 1 429 ? -25.028 -4.481 -31.813 1.00 11.02 421 ILE A O 1
ATOM 3123 N N . GLU A 1 430 ? -26.580 -4.696 -33.450 1.00 9.14 422 GLU A N 1
ATOM 3124 C CA . GLU A 1 430 ? -26.998 -3.271 -33.408 1.00 10.90 422 GLU A CA 1
ATOM 3125 C C . GLU A 1 430 ? -27.670 -2.922 -32.095 1.00 9.94 422 GLU A C 1
ATOM 3126 O O . GLU A 1 430 ? -27.305 -1.921 -31.438 1.00 11.78 422 GLU A O 1
ATOM 3132 N N . VAL A 1 431 ? -28.570 -3.791 -31.668 1.00 10.35 423 VAL A N 1
ATOM 3133 C CA . VAL A 1 431 ? -29.259 -3.585 -30.425 1.00 10.18 423 VAL A CA 1
ATOM 3134 C C . VAL A 1 431 ? -28.285 -3.762 -29.265 1.00 9.85 423 VAL A C 1
ATOM 3135 O O . VAL A 1 431 ? -28.348 -3.030 -28.209 1.00 9.63 423 VAL A O 1
ATOM 3139 N N . GLY A 1 432 ? -27.342 -4.705 -29.396 1.00 9.94 424 GLY A N 1
ATOM 3140 C CA . GLY A 1 432 ? -26.334 -4.902 -28.354 1.00 11.02 424 GLY A CA 1
ATOM 3141 C C . GLY A 1 432 ? -25.407 -3.719 -28.143 1.00 10.13 424 GLY A C 1
ATOM 3142 O O . GLY A 1 432 ? -25.112 -3.328 -27.005 1.00 8.68 424 GLY A O 1
ATOM 3143 N N . VAL A 1 433 ? -24.932 -3.136 -29.233 1.00 10.59 425 VAL A N 1
ATOM 3144 C CA . VAL A 1 433 ? -24.126 -1.888 -29.125 1.00 13.48 425 VAL A CA 1
ATOM 3145 C C . VAL A 1 433 ? -24.880 -0.782 -28.419 1.00 10.71 425 VAL A C 1
ATOM 3146 O O . VAL A 1 433 ? -24.353 -0.074 -27.540 1.00 10.64 425 VAL A O 1
ATOM 3150 N N . LYS A 1 434 ? -26.161 -0.591 -28.751 1.00 10.30 426 LYS A N 1
ATOM 3151 C CA . LYS A 1 434 ? -26.989 0.373 -28.046 1.00 11.34 426 LYS A CA 1
ATOM 3152 C C . LYS A 1 434 ? -27.130 0.127 -26.578 1.00 10.72 426 LYS A C 1
ATOM 3153 O O . LYS A 1 434 ? -27.055 1.018 -25.740 1.00 9.19 426 LYS A O 1
ATOM 3159 N N . GLN A 1 435 ? -27.433 -1.116 -26.260 1.00 8.66 427 GLN A N 1
ATOM 3160 C CA . GLN A 1 435 ? -27.496 -1.609 -24.863 1.00 8.30 427 GLN A CA 1
ATOM 3161 C C . GLN A 1 435 ? -26.208 -1.275 -24.129 1.00 8.48 427 GLN A C 1
ATOM 3162 O O . GLN A 1 435 ? -26.267 -0.705 -23.008 1.00 9.42 427 GLN A O 1
ATOM 3168 N N . GLY A 1 436 ? -25.040 -1.591 -24.666 1.00 8.63 428 GLY A N 1
ATOM 3169 C CA . GLY A 1 436 ? -23.792 -1.314 -23.986 1.00 9.24 428 GLY A CA 1
ATOM 3170 C C . GLY A 1 436 ? -23.465 0.196 -23.843 1.00 8.90 428 GLY A C 1
ATOM 3171 O O . GLY A 1 436 ? -23.029 0.639 -22.796 1.00 8.08 428 GLY A O 1
ATOM 3172 N N A ARG A 1 437 ? -23.771 0.975 -24.883 0.60 10.27 429 ARG A N 1
ATOM 3173 N N B ARG A 1 437 ? -23.779 0.965 -24.879 0.40 10.14 429 ARG A N 1
ATOM 3174 C CA A ARG A 1 437 ? -23.544 2.414 -24.857 0.60 11.00 429 ARG A CA 1
ATOM 3175 C CA B ARG A 1 437 ? -23.592 2.401 -24.856 0.40 10.89 429 ARG A CA 1
ATOM 3176 C C A ARG A 1 437 ? -24.504 3.062 -23.825 0.60 10.33 429 ARG A C 1
ATOM 3177 C C B ARG A 1 437 ? -24.508 3.057 -23.823 0.40 10.41 429 ARG A C 1
ATOM 3178 O O A ARG A 1 437 ? -24.079 3.901 -22.972 0.60 10.25 429 ARG A O 1
ATOM 3179 O O B ARG A 1 437 ? -24.082 3.930 -23.030 0.40 10.51 429 ARG A O 1
ATOM 3194 N N . ASP A 1 438 ? -25.750 2.602 -23.767 1.00 10.19 430 ASP A N 1
ATOM 3195 C CA . ASP A 1 438 ? -26.704 3.112 -22.783 1.00 10.32 430 ASP A CA 1
ATOM 3196 C C . ASP A 1 438 ? -26.233 2.776 -21.356 1.00 10.14 430 ASP A C 1
ATOM 3197 O O . ASP A 1 438 ? -26.324 3.668 -20.419 1.00 9.50 430 ASP A O 1
ATOM 3202 N N . LEU A 1 439 ? -25.804 1.538 -21.143 1.00 9.31 431 LEU A N 1
ATOM 3203 C CA . LEU A 1 439 ? -25.322 1.107 -19.835 1.00 10.11 431 LEU A CA 1
ATOM 3204 C C . LEU A 1 439 ? -24.039 1.898 -19.432 1.00 10.43 431 LEU A C 1
ATOM 3205 O O . LEU A 1 439 ? -23.904 2.346 -18.299 1.00 10.68 431 LEU A O 1
ATOM 3210 N N . GLY A 1 440 ? -23.123 2.081 -20.357 1.00 11.07 432 GLY A N 1
ATOM 3211 C CA . GLY A 1 440 ? -21.856 2.707 -20.078 1.00 12.35 432 GLY A CA 1
ATOM 3212 C C . GLY A 1 440 ? -22.107 4.188 -19.779 1.00 10.75 432 GLY A C 1
ATOM 3213 O O . GLY A 1 440 ? -21.469 4.712 -18.839 1.00 10.71 432 GLY A O 1
ATOM 3214 N N . THR A 1 441 ? -23.088 4.816 -20.475 1.00 11.48 433 THR A N 1
ATOM 3215 C CA . THR A 1 441 ? -23.531 6.193 -20.177 1.00 11.24 433 THR A CA 1
ATOM 3216 C C . THR A 1 441 ? -24.068 6.341 -18.781 1.00 12.04 433 THR A C 1
ATOM 3217 O O . THR A 1 441 ? -23.726 7.296 -18.038 1.00 12.25 433 THR A O 1
ATOM 3221 N N . PHE A 1 442 ? -24.892 5.392 -18.377 1.00 11.22 434 PHE A N 1
ATOM 3222 C CA . PHE A 1 442 ? -25.424 5.411 -17.025 1.00 11.67 434 PHE A CA 1
ATOM 3223 C C . PHE A 1 442 ? -24.265 5.316 -15.981 1.00 11.83 434 PHE A C 1
ATOM 3224 O O . PHE A 1 442 ? -24.271 6.030 -14.946 1.00 12.30 434 PHE A O 1
ATOM 3232 N N . VAL A 1 443 ? -23.354 4.364 -16.174 1.00 11.82 435 VAL A N 1
ATOM 3233 C CA . VAL A 1 443 ? -22.209 4.187 -15.255 1.00 12.78 435 VAL A CA 1
ATOM 3234 C C . VAL A 1 443 ? -21.407 5.479 -15.184 1.00 12.67 435 VAL A C 1
ATOM 3235 O O . VAL A 1 443 ? -21.080 5.941 -14.077 1.00 14.53 435 VAL A O 1
ATOM 3239 N N . VAL A 1 444 ? -21.122 6.102 -16.316 1.00 12.58 436 VAL A N 1
ATOM 3240 C CA . VAL A 1 444 ? -20.302 7.305 -16.249 1.00 15.33 436 VAL A CA 1
ATOM 3241 C C . VAL A 1 444 ? -21.045 8.502 -15.610 1.00 16.49 436 VAL A C 1
ATOM 3242 O O . VAL A 1 444 ? -20.442 9.332 -14.969 1.00 16.01 436 VAL A O 1
ATOM 3246 N N . ASN A 1 445 ? -22.352 8.500 -15.706 1.00 14.16 437 ASN A N 1
ATOM 3247 C CA . ASN A 1 445 ? -23.178 9.584 -15.153 1.00 18.73 437 ASN A CA 1
ATOM 3248 C C . ASN A 1 445 ? -23.411 9.325 -13.707 1.00 18.70 437 ASN A C 1
ATOM 3249 O O . ASN A 1 445 ? -23.745 10.305 -12.979 1.00 21.20 437 ASN A O 1
ATOM 3254 N N . LYS A 1 446 ? -23.344 8.063 -13.269 1.00 15.39 438 LYS A N 1
ATOM 3255 C CA . LYS A 1 446 ? -23.626 7.742 -11.869 1.00 17.98 438 LYS A CA 1
ATOM 3256 C C . LYS A 1 446 ? -22.359 7.879 -11.028 1.00 17.40 438 LYS A C 1
ATOM 3257 O O . LYS A 1 446 ? -22.432 8.525 -9.968 1.00 16.62 438 LYS A O 1
ATOM 3263 N N . LEU A 1 447 ? -21.208 7.313 -11.446 1.00 15.61 439 LEU A N 1
ATOM 3264 C CA . LEU A 1 447 ? -19.994 7.273 -10.628 1.00 15.13 439 LEU A CA 1
ATOM 3265 C C . LEU A 1 447 ? -19.248 8.616 -10.600 1.00 17.16 439 LEU A C 1
ATOM 3266 O O . LEU A 1 447 ? -18.853 9.151 -11.634 1.00 19.24 439 LEU A O 1
ATOM 3271 N N . HIS A 1 448 ? -19.099 9.178 -9.433 1.00 13.56 440 HIS A N 1
ATOM 3272 C CA . HIS A 1 448 ? -18.306 10.431 -9.283 1.00 12.67 440 HIS A CA 1
ATOM 3273 C C . HIS A 1 448 ? -17.023 10.071 -8.668 1.00 11.59 440 HIS A C 1
ATOM 3274 O O . HIS A 1 448 ? -16.936 9.912 -7.432 1.00 13.80 440 HIS A O 1
ATOM 3281 N N . MET A 1 449 ? -16.008 9.935 -9.474 1.00 11.00 441 MET A N 1
ATOM 3282 C CA . MET A 1 449 ? -14.685 9.555 -9.017 1.00 11.33 441 MET A CA 1
ATOM 3283 C C . MET A 1 449 ? -13.703 10.710 -9.060 1.00 14.26 441 MET A C 1
ATOM 3284 O O . MET A 1 449 ? -13.015 10.964 -8.110 1.00 16.34 441 MET A O 1
ATOM 3289 N N . LEU A 1 450 ? -13.532 11.326 -10.218 1.00 15.41 442 LEU A N 1
ATOM 3290 C CA . LEU A 1 450 ? -12.596 12.412 -10.399 1.00 15.67 442 LEU A CA 1
ATOM 3291 C C . LEU A 1 450 ? -13.178 13.695 -9.843 1.00 17.65 442 LEU A C 1
ATOM 3292 O O . LEU A 1 450 ? -14.277 14.132 -10.228 1.00 15.24 442 LEU A O 1
ATOM 3297 N N . SER A 1 451 ? -12.429 14.321 -8.948 1.00 16.07 443 SER A N 1
ATOM 3298 C CA . SER A 1 451 ? -12.894 15.483 -8.256 1.00 21.18 443 SER A CA 1
ATOM 3299 C C . SER A 1 451 ? -11.690 16.364 -7.743 1.00 21.96 443 SER A C 1
ATOM 3300 O O . SER A 1 451 ? -11.264 16.225 -6.622 1.00 22.02 443 SER A O 1
ATOM 3303 N N . ASP A 1 452 ? -11.108 17.158 -8.620 1.00 21.81 444 ASP A N 1
ATOM 3304 C CA . ASP A 1 452 ? -9.839 17.948 -8.397 1.00 29.45 444 ASP A CA 1
ATOM 3305 C C . ASP A 1 452 ? -9.834 18.725 -7.069 1.00 30.47 444 ASP A C 1
ATOM 3306 O O . ASP A 1 452 ? -10.835 19.334 -6.685 1.00 32.48 444 ASP A O 1
ATOM 3311 N N . LYS A 1 453 ? -8.712 18.627 -6.364 1.00 36.86 445 LYS A N 1
ATOM 3312 C CA . LYS 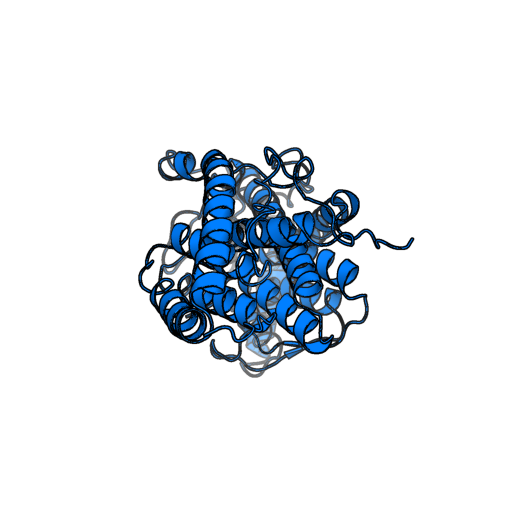A 1 453 ? -8.590 19.112 -4.978 1.00 38.64 445 LYS A CA 1
ATOM 3313 C C . LYS A 1 453 ? -8.803 20.617 -4.987 1.00 39.26 445 LYS A C 1
ATOM 3314 O O . LYS A 1 453 ? -9.704 21.108 -4.324 1.00 44.52 445 LYS A O 1
ATOM 3320 N N . LYS A 1 454 ? -8.028 21.315 -5.812 1.00 41.91 446 LYS A N 1
ATOM 3321 C CA . LYS A 1 454 ? -7.954 22.774 -5.738 1.00 46.97 446 LYS A CA 1
ATOM 3322 C C . LYS A 1 454 ? -9.215 23.337 -6.323 1.00 48.79 446 LYS A C 1
ATOM 3323 O O . LYS A 1 454 ? -9.565 24.496 -6.137 1.00 48.45 446 LYS A O 1
ATOM 3329 N N . VAL A 1 455 ? -10.665 22.712 -7.381 1.00 44.80 447 VAL A N 1
ATOM 3330 C CA . VAL A 1 455 ? -11.744 23.316 -8.232 1.00 48.69 447 VAL A CA 1
ATOM 3331 C C . VAL A 1 455 ? -13.054 22.556 -7.947 1.00 44.59 447 VAL A C 1
ATOM 3332 O O . VAL A 1 455 ? -13.092 21.340 -7.623 1.00 40.10 447 VAL A O 1
#

InterPro domains:
  IPR036938 Phosphatidic acid phosphatase type 2/haloperoxidase superfamily [SSF48317] (160-438)
  IPR052559 Vanadium-dependent haloperoxidase [PTHR34599] (44-439)
  IPR055161 Vanadium-dependent haloperoxidase NapH1-like, second helical-bundle domain [PF22778] (308-442)

Sequence (409 aa):
KEEPINNITPEELDASIDRVTEIMMIHDIFSPPVASRIFAYPNVAAYEIVAATNDNYNSLAGQLNGLTAIPEPDTTKTINYELLAAVVAHMELSKRLIFSEDRMMESLRDSLYMVWEGKNPVLFSDSKAYGLQVADHIGEWMNKDNYAQTRTMPKDPGRWQPTPPAYMDGIEPHWNKIRPFVLDSAAQFKPVPPPAYSLEEDSAFYYKELKEVYDVRNKITEEGDSSEEIQQIARFWDNPYVSKKITPGAHWMGIAKIAARKTNSDFAKTLFAYTKASVAMADAFISCWDEKYRSNNLIRPETVINQHIDDSWKPVLQQTPPFPEYTSGHSVVSGAASSVVLTEVFGDNFSFDDDTTEVPYGLPIRSFKSFKQAADEAAISRMYGGIHYRAAIEVGVKQGRRDLGTFVVNKLHMLSDKKV

CATH classification: 1.10.606.20

Secondary structure (DSSP, 8-state):
--------HHHHHHHHHHHHHHHHHHT--HHHHHHHHHHHHHHHHHHHHHH-TTB---TTTSTT--PPPPPPTTS---HHHHHHHHHHHHHHHHSS-THHHHHHHHHHHHHHHHH-HHHHHHHHHHHHHHHHHHHHHHTTSSHHHHTT----TTB----TTT-PPPS-TTGGGSPPSS-SSTTTT--PPPPPP---TTSHHHHHHHHHHHHHHHHHHH-TT-HHHHHHHHH--TT------HHHHHHHHHHHHHHHTT--HHHHHHHHHHHHHHHHHHHHHHHHHHHHH-BPPHHHHHHHHT-TT---SSPPPSS--SS-HHHHHHHHHHHHHHHHH-SS--EEE-TTGGGT---EEES-HHHHHHHHHHHHHHTTS--HHHHHHHHHHHHHHHHHHHHH---B--S--

B-factor: mean 17.37, std 9.55, range [6.35, 78.66]

Organism: Zobellia galactanivorans (strain DSM 12802 / CCUG 47099 / CIP 106680 / NCIMB 13871 / Dsij) (NCBI:txid63186)

Foldseek 3Di:
DADDDDFWQVLVVVLLVLLQQQCLVQVDFQLLVLLLLALLLLLLLLLVQLPPLQWHHCAVQWPPRHHADHADPVADEDSNLLSSLLSLVSSLVSGDPSVSSVVSVVVVLVVVCVRHVRRSVSHNVSSVSSSVRSVVSSVVFCPVVQVPDDAPVQFAFQDPDVRDAAPCLPLQSGRATHDPGLQPLQFDADFDDDPDCPGPNVVLLVLLQVLLVVVVVVDDVDPLLQLLVQLDTSPACSDGHLLSLLLLVLVQLCVVVVPTNNLSSVLSNLLSSLLSSLSSNFSVNQSVNNGYWSVVCCCVPNNVPDDFSADADRTGAAADSLQQSLLLNQLSCCVSRNFQDKGWRCPCVVVPHDIDIDRGSVRVSLSSLCSCSNRSTHTPCNRVRNSVSNNVSNVSSVVSDDTGHGNVD

Solvent-accessible surface area: 16993 Å² total